Protein AF-A0A968TB18-F1 (afdb_monomer_lite)

Foldseek 3Di:
DVPLVVVVVVVVVPDDPVVVVVVVVVQPLLFDQDLVLLLVLLVVQLVLQVVLVFEAEAQEALCQCLVCLVSLVVNVVSVYHYAHAFHLLDQCLPDDLVVLLVRQVSSLVSCVVSVHDHQHHAYRLLHDDPSNVVSYPQPRHQAYERAEEEAVVLVPPVQFDFDPQLVVSCVSSVHDYVLFDAQAWDADPSGHIYHYAYDDAPCNQCVGRVCFLVSLLVSVVVVLVVCLVLLHEHEHEYASSCSVSCSVSVVSSSVVQVVDFVGAAEHYPVVLSVVLVQLVPKDWDWDPPDQKIKIAIDHDQFWWKKKFLWDWDADWADGDDRIITGNDRMIITGVFLAQFAQEEPQPDPVLVSVCVLQWTDYDYDPSSVSHQHYDYPVNCVVLVHSSSVSVVVVPDNTIHMTTHNGTDSHSYYYHHYHHHHHSHPVSVVVSVVVSVVD

Structure (mmCIF, N/CA/C/O backbone):
data_AF-A0A968TB18-F1
#
_entry.id   AF-A0A968TB18-F1
#
loop_
_atom_site.group_PDB
_atom_site.id
_atom_site.type_symbol
_atom_site.label_atom_id
_atom_site.label_alt_id
_atom_site.label_comp_id
_atom_site.label_asym_id
_atom_site.label_entity_id
_atom_site.label_seq_id
_atom_site.pdbx_PDB_ins_code
_atom_site.Cartn_x
_atom_site.Cartn_y
_atom_site.Cartn_z
_atom_site.occupancy
_atom_site.B_iso_or_equiv
_atom_site.auth_seq_id
_atom_site.auth_comp_id
_atom_site.auth_asym_id
_atom_site.auth_atom_id
_atom_site.pdbx_PDB_model_num
ATOM 1 N N . MET A 1 1 ? 39.647 14.799 -17.705 1.00 28.78 1 MET A N 1
ATOM 2 C CA . MET A 1 1 ? 39.435 13.517 -18.423 1.00 28.78 1 MET A CA 1
ATOM 3 C C . MET A 1 1 ? 39.678 12.256 -17.574 1.00 28.78 1 MET A C 1
ATOM 5 O O . MET A 1 1 ? 39.043 11.253 -17.848 1.00 28.78 1 MET A O 1
ATOM 9 N N . LEU A 1 2 ? 40.485 12.288 -16.500 1.00 28.17 2 LEU A N 1
ATOM 10 C CA . LEU A 1 2 ? 40.799 11.103 -15.666 1.00 28.17 2 LEU A CA 1
ATOM 11 C C . LEU A 1 2 ? 39.843 10.813 -14.478 1.00 28.17 2 LEU A C 1
ATOM 13 O O . LEU A 1 2 ? 39.919 9.751 -13.867 1.00 28.17 2 LEU A O 1
ATOM 17 N N . ARG A 1 3 ? 38.887 11.703 -14.169 1.00 26.08 3 ARG A N 1
ATOM 18 C CA . ARG A 1 3 ? 37.887 11.496 -13.094 1.00 26.08 3 ARG A CA 1
ATOM 19 C C . ARG A 1 3 ? 36.624 10.733 -13.538 1.00 26.08 3 ARG A C 1
ATOM 21 O O . ARG A 1 3 ? 35.992 10.094 -12.708 1.00 26.08 3 ARG A O 1
ATOM 28 N N . LYS A 1 4 ? 36.295 10.720 -14.840 1.00 30.00 4 LYS A N 1
ATOM 29 C CA . LYS A 1 4 ? 35.074 10.079 -15.386 1.00 30.00 4 LYS A CA 1
ATOM 30 C C . LYS A 1 4 ? 35.171 8.550 -15.537 1.00 30.00 4 LYS A C 1
ATOM 32 O O . LYS A 1 4 ? 34.151 7.873 -15.558 1.00 30.00 4 LYS A O 1
ATOM 37 N N . LEU A 1 5 ? 36.382 7.987 -15.551 1.00 28.58 5 LEU A N 1
ATOM 38 C CA . LEU A 1 5 ? 36.602 6.532 -15.570 1.00 28.58 5 LEU A CA 1
ATOM 39 C C . LEU A 1 5 ? 36.376 5.865 -14.198 1.00 28.58 5 LEU A C 1
ATOM 41 O O . LEU A 1 5 ? 36.177 4.654 -14.133 1.00 28.58 5 LEU A O 1
ATOM 45 N N . HIS A 1 6 ? 36.345 6.637 -13.106 1.00 29.50 6 HIS A N 1
ATOM 46 C CA . HIS A 1 6 ? 36.229 6.090 -11.752 1.00 29.50 6 HIS A CA 1
ATOM 47 C C . HIS A 1 6 ? 34.806 5.623 -11.398 1.00 29.50 6 HIS A C 1
ATOM 49 O O . HIS A 1 6 ? 34.669 4.643 -10.675 1.00 29.50 6 HIS A O 1
ATOM 55 N N . GLY A 1 7 ? 33.750 6.234 -11.953 1.00 30.92 7 GLY A N 1
ATOM 56 C CA . GLY A 1 7 ? 32.361 5.818 -11.697 1.00 30.92 7 GLY A CA 1
ATOM 57 C C . GLY A 1 7 ? 31.993 4.485 -12.359 1.00 30.92 7 GLY A C 1
ATOM 58 O O . GLY A 1 7 ? 31.414 3.608 -11.721 1.00 30.92 7 GLY A O 1
ATOM 59 N N . ALA A 1 8 ? 32.408 4.285 -13.615 1.00 35.66 8 ALA A N 1
ATOM 60 C CA . ALA A 1 8 ? 32.232 3.013 -14.322 1.00 35.66 8 ALA A CA 1
ATOM 61 C C . ALA A 1 8 ? 33.124 1.902 -13.735 1.00 35.66 8 ALA A C 1
ATOM 63 O O . ALA A 1 8 ? 32.684 0.763 -13.592 1.00 35.66 8 ALA A O 1
ATOM 64 N N . ALA A 1 9 ? 34.352 2.236 -13.319 1.00 32.34 9 ALA A N 1
ATOM 65 C CA . ALA A 1 9 ? 35.256 1.289 -12.668 1.00 32.34 9 ALA A CA 1
ATOM 66 C C . ALA A 1 9 ? 34.794 0.895 -11.253 1.00 32.34 9 ALA A C 1
ATOM 68 O O . ALA A 1 9 ? 34.965 -0.257 -10.866 1.00 32.34 9 ALA A O 1
ATOM 69 N N . HIS A 1 10 ? 34.168 1.799 -10.493 1.00 34.69 10 HIS A N 1
ATOM 70 C CA . HIS A 1 10 ? 33.569 1.479 -9.191 1.00 34.69 10 HIS A CA 1
ATOM 71 C C . HIS A 1 10 ? 32.304 0.609 -9.340 1.00 34.69 10 HIS A C 1
ATOM 73 O O . HIS A 1 10 ? 32.070 -0.291 -8.536 1.00 34.69 10 HIS A O 1
ATOM 79 N N . TRP A 1 11 ? 31.540 0.811 -10.421 1.00 40.41 11 TRP A N 1
ATOM 80 C CA . TRP A 1 11 ? 30.385 -0.012 -10.804 1.00 40.41 11 TRP A CA 1
ATOM 81 C C . TRP A 1 11 ? 30.774 -1.447 -11.214 1.00 40.41 11 TRP A C 1
ATOM 83 O O . TRP A 1 11 ? 30.068 -2.396 -10.878 1.00 40.41 11 TRP A O 1
ATOM 93 N N . LEU A 1 12 ? 31.922 -1.619 -11.881 1.00 39.34 12 LEU A N 1
ATOM 94 C CA . LEU A 1 12 ? 32.476 -2.925 -12.271 1.00 39.34 12 LEU A CA 1
ATOM 95 C C . LEU A 1 12 ? 33.238 -3.641 -11.141 1.00 39.34 12 LEU A C 1
ATOM 97 O O . LEU A 1 12 ? 33.225 -4.866 -11.089 1.00 39.34 12 LEU A O 1
ATOM 101 N N . LYS A 1 13 ? 33.882 -2.916 -10.216 1.00 37.34 13 LYS A N 1
ATOM 102 C CA . LYS A 1 13 ? 34.738 -3.516 -9.170 1.00 37.34 13 LYS A CA 1
ATOM 103 C C . LYS A 1 13 ? 33.989 -4.223 -8.037 1.00 37.34 13 LYS A C 1
ATOM 105 O O . LYS A 1 13 ? 34.604 -5.013 -7.331 1.00 37.34 13 LYS A O 1
ATOM 110 N N . ARG A 1 14 ? 32.692 -3.961 -7.848 1.00 39.31 14 ARG A N 1
ATOM 111 C CA . ARG A 1 14 ? 31.889 -4.550 -6.757 1.00 39.31 14 ARG A CA 1
ATOM 112 C C . ARG A 1 14 ? 31.145 -5.838 -7.124 1.00 39.31 14 ARG A C 1
ATOM 114 O O . ARG A 1 14 ? 30.474 -6.401 -6.267 1.00 39.31 14 ARG A O 1
ATOM 121 N N . ARG A 1 15 ? 31.205 -6.305 -8.376 1.00 45.22 15 ARG A N 1
ATOM 122 C CA . ARG A 1 15 ? 30.370 -7.424 -8.848 1.00 45.22 15 ARG A CA 1
ATOM 123 C C . ARG A 1 15 ? 31.191 -8.427 -9.647 1.00 45.22 15 ARG A C 1
ATOM 125 O O . ARG A 1 15 ? 32.055 -8.040 -10.427 1.00 45.22 15 ARG A O 1
ATOM 132 N N . SER A 1 16 ? 30.930 -9.720 -9.443 1.00 44.59 16 SER A N 1
ATOM 133 C CA . SER A 1 16 ? 31.683 -10.773 -10.127 1.00 44.59 16 SER A CA 1
ATOM 134 C C . SER A 1 16 ? 31.509 -10.654 -11.656 1.00 44.59 16 SER A C 1
ATOM 136 O O . SER A 1 16 ? 30.421 -10.317 -12.128 1.00 44.59 16 SER A O 1
ATOM 138 N N . PRO A 1 17 ? 32.535 -10.946 -12.471 1.00 44.62 17 PRO A N 1
ATOM 139 C CA . PRO A 1 17 ? 32.430 -10.916 -13.936 1.00 44.62 17 PRO A CA 1
ATOM 140 C C . PRO A 1 17 ? 31.274 -11.772 -14.483 1.00 44.62 17 PRO A C 1
ATOM 142 O O . PRO A 1 17 ? 30.636 -11.417 -15.472 1.00 44.62 17 PRO A O 1
ATOM 145 N N . GLN A 1 18 ? 30.948 -12.860 -13.780 1.00 41.78 18 GLN A N 1
ATOM 146 C CA . GLN A 1 18 ? 29.806 -13.732 -14.063 1.00 41.78 18 GLN A CA 1
ATOM 147 C C . GLN A 1 18 ? 28.456 -13.007 -13.901 1.00 41.78 18 GLN A C 1
ATOM 149 O O . GLN A 1 18 ? 27.566 -13.187 -14.729 1.00 41.78 18 GLN A O 1
ATOM 154 N N . TYR A 1 19 ? 28.314 -12.130 -12.899 1.00 46.25 19 TYR A N 1
ATOM 155 C CA . TYR A 1 19 ? 27.114 -11.311 -12.689 1.00 46.25 19 TYR A CA 1
ATOM 156 C C . TYR A 1 19 ? 26.861 -10.353 -13.863 1.00 46.25 19 TYR A C 1
ATOM 158 O O . TYR A 1 19 ? 25.727 -10.206 -14.315 1.00 46.25 19 TYR A O 1
ATOM 166 N N . VAL A 1 20 ? 27.907 -9.701 -14.380 1.00 50.00 20 VAL A N 1
ATOM 167 C CA . VAL A 1 20 ? 27.776 -8.719 -15.472 1.00 50.00 20 VAL A CA 1
ATOM 168 C C . VAL A 1 20 ? 27.348 -9.398 -16.777 1.00 50.00 20 VAL A C 1
ATOM 170 O O . VAL A 1 20 ? 26.462 -8.890 -17.465 1.00 50.00 20 VAL A O 1
ATOM 173 N N . VAL A 1 21 ? 27.914 -10.569 -17.083 1.00 46.59 21 VAL A N 1
ATOM 174 C CA . VAL A 1 21 ? 27.562 -11.361 -18.274 1.00 46.59 21 VAL A CA 1
ATOM 175 C C . VAL A 1 21 ? 26.136 -11.909 -18.181 1.00 46.59 21 VAL A C 1
ATOM 177 O O . VAL A 1 21 ? 25.371 -11.773 -19.137 1.00 46.59 21 VAL A O 1
ATOM 180 N N . LEU A 1 22 ? 25.736 -12.450 -17.024 1.00 52.00 22 LEU A N 1
ATOM 181 C CA . LEU A 1 22 ? 24.378 -12.960 -16.809 1.00 52.00 22 LEU A CA 1
ATOM 182 C C . LEU A 1 22 ? 23.333 -11.837 -16.910 1.00 52.00 22 LEU A C 1
ATOM 184 O O . LEU A 1 22 ? 22.286 -12.010 -17.533 1.00 52.00 22 LEU A O 1
ATOM 188 N N . ARG A 1 23 ? 23.641 -10.648 -16.372 1.00 58.09 23 ARG A N 1
ATOM 189 C CA . ARG A 1 23 ? 22.768 -9.469 -16.462 1.00 58.09 23 ARG A CA 1
ATOM 190 C C . ARG A 1 23 ? 22.634 -8.960 -17.896 1.00 58.09 23 ARG A C 1
ATOM 192 O O . ARG A 1 23 ? 21.532 -8.611 -18.303 1.00 58.09 23 ARG A O 1
ATOM 199 N N . LEU A 1 24 ? 23.723 -8.934 -18.668 1.00 55.72 24 LEU A N 1
ATOM 200 C CA . LEU A 1 24 ? 23.704 -8.509 -20.072 1.00 55.72 24 LEU A CA 1
ATOM 201 C C . LEU A 1 24 ? 22.912 -9.490 -20.952 1.00 55.72 24 LEU A C 1
ATOM 203 O O . LEU A 1 24 ? 22.104 -9.056 -21.771 1.00 55.72 24 LEU A O 1
ATOM 207 N N . TYR A 1 25 ? 23.079 -10.798 -20.736 1.00 53.88 25 TYR A N 1
ATOM 208 C CA . TYR A 1 25 ? 22.283 -11.832 -21.402 1.00 53.88 25 TYR A CA 1
ATOM 209 C C . TYR A 1 25 ? 20.788 -11.697 -21.074 1.00 53.88 25 TYR A C 1
ATOM 211 O O . TYR A 1 25 ? 19.950 -11.647 -21.977 1.00 53.88 25 TYR A O 1
ATOM 219 N N . ASN A 1 26 ? 20.454 -11.549 -19.788 1.00 62.50 26 ASN A N 1
ATOM 220 C CA . ASN A 1 26 ? 19.079 -11.357 -19.333 1.00 62.50 26 ASN A CA 1
ATOM 221 C C . ASN A 1 26 ? 18.458 -10.077 -19.904 1.00 62.50 26 ASN A C 1
ATOM 223 O O . ASN A 1 26 ? 17.291 -10.091 -20.284 1.00 62.50 26 ASN A O 1
ATOM 227 N N . LEU A 1 27 ? 19.228 -8.995 -20.033 1.00 64.25 27 LEU A N 1
ATOM 228 C CA . LEU A 1 27 ? 18.760 -7.734 -20.601 1.00 64.25 27 LEU A CA 1
ATOM 229 C C . LEU A 1 27 ? 18.390 -7.861 -22.087 1.00 64.25 27 LEU A C 1
ATOM 231 O O . LEU A 1 27 ? 17.331 -7.387 -22.492 1.00 64.25 27 LEU A O 1
ATOM 235 N N . ILE A 1 28 ? 19.224 -8.539 -22.883 1.00 59.69 28 ILE A N 1
ATOM 236 C CA . ILE A 1 28 ? 18.968 -8.789 -24.314 1.00 59.69 28 ILE A CA 1
ATOM 237 C C . ILE A 1 28 ? 17.755 -9.715 -24.500 1.00 59.69 28 ILE A C 1
ATOM 239 O O . ILE A 1 28 ? 16.958 -9.532 -25.416 1.00 59.69 28 ILE A O 1
ATOM 243 N N . GLN A 1 29 ? 17.562 -10.693 -23.611 1.00 61.00 29 GLN A N 1
ATOM 244 C CA . GLN A 1 29 ? 16.367 -11.544 -23.623 1.00 61.00 29 GLN A CA 1
ATOM 245 C C . GLN A 1 29 ? 15.101 -10.778 -23.207 1.00 61.00 29 GLN A C 1
ATOM 247 O O . GLN A 1 29 ? 14.004 -11.017 -23.727 1.00 61.00 29 GLN A O 1
ATOM 252 N N . ARG A 1 30 ? 15.227 -9.834 -22.272 1.00 71.56 30 ARG A N 1
ATOM 253 C CA . ARG A 1 30 ? 14.113 -9.047 -21.729 1.00 71.56 30 ARG A CA 1
ATOM 254 C C . ARG A 1 30 ? 13.653 -7.967 -22.695 1.00 71.56 30 ARG A C 1
ATOM 256 O O . ARG A 1 30 ? 12.448 -7.879 -22.936 1.00 71.56 30 ARG A O 1
ATOM 263 N N . TYR A 1 31 ? 14.571 -7.247 -23.327 1.00 62.50 31 TYR A N 1
ATOM 264 C CA . TYR A 1 31 ? 14.273 -6.127 -24.214 1.00 62.50 31 TYR A CA 1
ATOM 265 C C . TYR A 1 31 ? 14.625 -6.441 -25.667 1.00 62.50 31 TYR A C 1
ATOM 267 O O . TYR A 1 31 ? 15.715 -6.907 -25.977 1.00 62.50 31 TYR A O 1
ATOM 275 N N . GLY A 1 32 ? 13.687 -6.166 -26.576 1.00 67.50 32 GLY A N 1
ATOM 276 C CA . GLY A 1 32 ? 13.955 -6.225 -28.011 1.00 67.50 32 GLY A CA 1
ATOM 277 C C . GLY A 1 32 ? 14.670 -4.969 -28.518 1.00 67.50 32 GLY A C 1
ATOM 278 O O . GLY A 1 32 ? 14.744 -3.949 -27.827 1.00 67.50 32 GLY A O 1
ATOM 279 N N . LEU A 1 33 ? 15.140 -5.028 -29.769 1.00 64.06 33 LEU A N 1
ATOM 280 C CA . LEU A 1 33 ? 15.601 -3.839 -30.502 1.00 64.06 33 LEU A CA 1
ATOM 281 C C . LEU A 1 33 ? 14.454 -2.833 -30.720 1.00 64.06 33 LEU A C 1
ATOM 283 O O . LEU A 1 33 ? 14.678 -1.629 -30.699 1.00 64.06 33 LEU A O 1
ATOM 287 N N . THR A 1 34 ? 13.222 -3.329 -30.873 1.00 80.00 34 THR A N 1
ATOM 288 C CA . THR A 1 34 ? 11.993 -2.529 -31.000 1.00 80.00 34 THR A CA 1
ATOM 289 C C . THR A 1 34 ? 11.197 -2.490 -29.696 1.00 80.00 34 THR A C 1
ATOM 291 O O . THR A 1 34 ? 11.287 -3.417 -28.889 1.00 80.00 34 THR A O 1
ATOM 294 N N . THR A 1 35 ? 10.295 -1.516 -29.558 1.00 84.06 35 THR A N 1
ATOM 295 C CA . THR A 1 35 ? 9.404 -1.378 -28.391 1.00 84.06 35 THR A CA 1
ATOM 296 C C . THR A 1 35 ? 8.277 -2.415 -28.312 1.00 84.06 35 THR A C 1
ATOM 298 O O . THR A 1 35 ? 7.709 -2.615 -27.239 1.00 84.06 35 THR A O 1
ATOM 301 N N . ALA A 1 36 ? 7.967 -3.115 -29.412 1.00 87.38 36 ALA A N 1
ATOM 302 C CA . ALA A 1 36 ? 6.808 -4.009 -29.522 1.00 87.38 36 ALA A CA 1
ATOM 303 C C . ALA A 1 36 ? 6.726 -5.060 -28.402 1.00 87.38 36 ALA A C 1
ATOM 305 O O . ALA A 1 36 ? 5.675 -5.245 -27.798 1.00 87.38 36 ALA A O 1
ATOM 306 N N . LYS A 1 37 ? 7.850 -5.705 -28.062 1.00 86.25 37 LYS A N 1
ATOM 307 C CA . LYS A 1 37 ? 7.882 -6.751 -27.027 1.00 86.25 37 LYS A CA 1
ATOM 308 C C . LYS A 1 37 ? 7.494 -6.215 -25.645 1.00 86.25 37 LYS A C 1
ATOM 310 O O . LYS A 1 37 ? 6.740 -6.867 -24.932 1.00 86.25 37 LYS A O 1
ATOM 315 N N . ALA A 1 38 ? 8.016 -5.051 -25.258 1.00 88.56 38 ALA A N 1
ATOM 316 C CA . ALA A 1 38 ? 7.694 -4.438 -23.971 1.00 88.56 38 ALA A CA 1
ATOM 317 C C . ALA A 1 38 ? 6.253 -3.913 -23.954 1.00 88.56 38 ALA A C 1
ATOM 319 O O . ALA A 1 38 ? 5.522 -4.178 -23.004 1.00 88.56 38 ALA A O 1
ATOM 320 N N . ARG A 1 39 ? 5.817 -3.261 -25.042 1.00 94.31 39 ARG A N 1
ATOM 321 C CA . ARG A 1 39 ? 4.439 -2.773 -25.191 1.00 94.31 39 ARG A CA 1
ATOM 322 C C . ARG A 1 39 ? 3.415 -3.904 -25.068 1.00 94.31 39 ARG A C 1
ATOM 324 O O . ARG A 1 39 ? 2.465 -3.757 -24.309 1.00 94.31 39 ARG A O 1
ATOM 331 N N . ASN A 1 40 ? 3.646 -5.044 -25.726 1.00 95.44 40 ASN A N 1
ATOM 332 C CA . ASN A 1 40 ? 2.756 -6.206 -25.633 1.00 95.44 40 ASN A CA 1
ATOM 333 C C . ASN A 1 40 ? 2.675 -6.749 -24.204 1.00 95.44 40 ASN A C 1
ATOM 335 O O . ASN A 1 40 ? 1.581 -6.973 -23.711 1.00 95.44 40 ASN A O 1
ATOM 339 N N . ARG A 1 41 ? 3.804 -6.874 -23.494 1.00 95.06 41 ARG A N 1
ATOM 340 C CA . ARG A 1 41 ? 3.794 -7.316 -22.088 1.00 95.06 41 ARG A CA 1
ATOM 341 C C . ARG A 1 41 ? 2.992 -6.388 -21.177 1.00 95.06 41 ARG A C 1
ATOM 343 O O . ARG A 1 41 ? 2.253 -6.867 -20.324 1.00 95.06 41 ARG A O 1
ATOM 350 N N . VAL A 1 42 ? 3.131 -5.074 -21.355 1.00 97.38 42 VAL A N 1
ATOM 351 C CA . VAL A 1 42 ? 2.359 -4.078 -20.597 1.00 97.38 42 VAL A CA 1
ATOM 352 C C . VAL A 1 42 ? 0.866 -4.191 -20.919 1.00 97.38 42 VAL A C 1
ATOM 354 O O . VAL A 1 42 ? 0.051 -4.251 -20.003 1.00 97.38 42 VAL A O 1
ATOM 357 N N . ILE A 1 43 ? 0.503 -4.275 -22.202 1.00 98.19 43 ILE A N 1
ATOM 358 C CA . ILE A 1 43 ? -0.889 -4.437 -22.649 1.00 98.19 43 ILE A CA 1
ATOM 359 C C . ILE A 1 43 ? -1.490 -5.729 -22.086 1.00 98.19 43 ILE A C 1
ATOM 361 O O . ILE A 1 43 ? -2.554 -5.683 -21.473 1.00 98.19 43 ILE A O 1
ATOM 365 N N . ASP A 1 44 ? -0.800 -6.859 -22.230 1.00 98.25 44 ASP A N 1
ATOM 366 C CA . ASP A 1 44 ? -1.259 -8.161 -21.744 1.00 98.25 44 ASP A CA 1
ATOM 367 C C . ASP A 1 44 ? -1.441 -8.156 -20.219 1.00 98.25 44 ASP A C 1
ATOM 369 O O . ASP A 1 44 ? -2.428 -8.691 -19.712 1.00 98.25 44 ASP A O 1
ATOM 373 N N . CYS A 1 45 ? -0.548 -7.484 -19.482 1.00 98.06 45 CYS A N 1
ATOM 374 C CA . CYS A 1 45 ? -0.684 -7.267 -18.042 1.00 98.06 45 CYS A CA 1
ATOM 375 C C . CYS A 1 45 ? -1.984 -6.539 -17.690 1.00 98.06 45 CYS A C 1
ATOM 377 O O . CYS A 1 45 ? -2.763 -7.022 -16.864 1.00 98.06 45 CYS A O 1
ATOM 379 N N . ILE A 1 46 ? -2.261 -5.418 -18.360 1.00 98.50 46 ILE A N 1
ATOM 380 C CA . ILE A 1 46 ? -3.486 -4.647 -18.135 1.00 98.50 46 ILE A CA 1
ATOM 381 C C . ILE A 1 46 ? -4.718 -5.481 -18.494 1.00 98.50 46 ILE A C 1
ATOM 383 O O . ILE A 1 46 ? -5.687 -5.495 -17.740 1.00 98.50 46 ILE A O 1
ATOM 387 N N . LEU A 1 47 ? -4.688 -6.208 -19.614 1.00 98.38 47 LEU A N 1
ATOM 388 C CA . LEU A 1 47 ? -5.794 -7.069 -20.033 1.00 98.38 47 LEU A CA 1
ATOM 389 C C . LEU A 1 47 ? -6.048 -8.196 -19.026 1.00 98.38 47 LEU A C 1
ATOM 391 O O . LEU A 1 47 ? -7.205 -8.466 -18.702 1.00 98.38 47 LEU A O 1
ATOM 395 N N . LEU A 1 48 ? -4.995 -8.816 -18.484 1.00 98.06 48 LEU A N 1
ATOM 396 C CA . LEU A 1 48 ? -5.106 -9.838 -17.445 1.00 98.06 48 LEU A CA 1
ATOM 397 C C . LEU A 1 48 ? -5.810 -9.289 -16.206 1.00 98.06 48 LEU A C 1
ATOM 399 O O . LEU A 1 48 ? -6.774 -9.910 -15.758 1.00 98.06 48 LEU A O 1
ATOM 403 N N . LEU A 1 49 ? -5.353 -8.146 -15.687 1.00 98.00 49 LEU A N 1
ATOM 404 C CA . LEU A 1 49 ? -5.900 -7.503 -14.487 1.00 98.00 49 LEU A CA 1
ATOM 405 C C . LEU A 1 49 ? -7.335 -7.008 -14.713 1.00 98.00 49 LEU A C 1
ATOM 407 O O . LEU A 1 49 ? -8.215 -7.229 -13.881 1.00 98.00 49 LEU A O 1
ATOM 411 N N . ARG A 1 50 ? -7.625 -6.463 -15.898 1.00 97.25 50 ARG A N 1
ATOM 412 C CA . ARG A 1 50 ? -8.963 -5.992 -16.273 1.00 97.25 50 ARG A CA 1
ATOM 413 C C . ARG A 1 50 ? -10.021 -7.095 -16.206 1.00 97.25 50 ARG A C 1
ATOM 415 O O . ARG A 1 50 ? -11.144 -6.808 -15.801 1.00 97.25 50 ARG A O 1
ATOM 422 N N . ARG A 1 51 ? -9.687 -8.356 -16.523 1.00 96.50 51 ARG A N 1
ATOM 423 C CA . ARG A 1 51 ? -10.616 -9.502 -16.351 1.00 96.50 51 ARG A CA 1
ATOM 424 C C . ARG A 1 51 ? -11.095 -9.660 -14.905 1.00 96.50 51 ARG A C 1
ATOM 426 O O . ARG A 1 51 ? -12.156 -10.234 -14.666 1.00 96.50 51 ARG A O 1
ATOM 433 N N . TYR A 1 52 ? -10.323 -9.147 -13.951 1.00 96.62 52 TYR A N 1
ATOM 434 C CA . TYR A 1 52 ? -10.642 -9.169 -12.532 1.00 96.62 52 TYR A CA 1
ATOM 435 C C . TYR A 1 52 ? -11.195 -7.837 -12.002 1.00 96.62 52 TYR A C 1
ATOM 437 O O . TYR A 1 52 ? -11.519 -7.758 -10.817 1.00 96.62 52 TYR A O 1
ATOM 445 N N . GLY A 1 53 ? -11.383 -6.835 -12.868 1.00 95.19 53 GLY A N 1
ATOM 446 C CA . GLY A 1 53 ? -11.891 -5.513 -12.500 1.00 95.19 53 GLY A CA 1
ATOM 447 C C . GLY A 1 53 ? -10.845 -4.602 -11.855 1.00 95.19 53 GLY A C 1
ATOM 448 O O . GLY A 1 53 ? -11.220 -3.646 -11.187 1.00 95.19 53 GLY A O 1
ATOM 449 N N . CYS A 1 54 ? -9.552 -4.891 -12.027 1.00 95.31 54 CYS A N 1
ATOM 450 C CA . CYS A 1 54 ? -8.457 -4.096 -11.472 1.00 95.31 54 CYS A CA 1
ATOM 451 C C . CYS A 1 54 ? -7.497 -3.591 -12.560 1.00 95.31 54 CYS A C 1
ATOM 453 O O . CYS A 1 54 ? -7.566 -4.000 -13.722 1.00 95.31 54 CYS A O 1
ATOM 455 N N . ALA A 1 55 ? -6.602 -2.682 -12.176 1.00 97.38 55 ALA A N 1
ATOM 456 C CA . ALA A 1 55 ? -5.597 -2.092 -13.051 1.00 97.38 55 ALA A CA 1
ATOM 457 C C . ALA A 1 55 ? -4.264 -1.906 -12.302 1.00 97.38 55 ALA A C 1
ATOM 459 O O . ALA A 1 55 ? -4.281 -1.735 -11.081 1.00 97.38 55 ALA A O 1
ATOM 460 N N . PRO A 1 56 ? -3.121 -1.954 -13.006 1.00 98.31 56 PRO A N 1
ATOM 461 C CA . PRO A 1 56 ? -1.808 -1.763 -12.401 1.00 98.31 56 PRO A CA 1
ATOM 462 C C . PRO A 1 56 ? -1.425 -0.279 -12.297 1.00 98.31 56 PRO A C 1
ATOM 464 O O . PRO A 1 56 ? -1.974 0.573 -13.003 1.00 98.31 56 PRO A O 1
ATOM 467 N N . THR A 1 57 ? -0.408 -0.000 -11.486 1.00 98.81 57 THR A N 1
ATOM 468 C CA . THR A 1 57 ? 0.349 1.260 -11.512 1.00 98.81 57 THR A CA 1
ATOM 469 C C . THR A 1 57 ? 1.730 1.012 -12.112 1.00 98.81 57 THR A C 1
ATOM 471 O O . THR A 1 57 ? 2.439 0.120 -11.648 1.00 98.81 57 THR A O 1
ATOM 474 N N . PHE A 1 58 ? 2.148 1.811 -13.095 1.00 98.50 58 PHE A N 1
ATOM 475 C CA . PHE A 1 58 ? 3.493 1.748 -13.668 1.00 98.50 58 PHE A CA 1
ATOM 476 C C . PHE A 1 58 ? 4.299 3.019 -13.371 1.00 98.50 58 PHE A C 1
ATOM 478 O O . PHE A 1 58 ? 4.148 4.022 -14.083 1.00 98.50 58 PHE A O 1
ATOM 485 N N . PRO A 1 59 ? 5.192 3.012 -12.364 1.00 97.94 59 PRO A N 1
ATOM 486 C CA . PRO A 1 59 ? 6.252 4.005 -12.281 1.00 97.94 59 PRO A CA 1
ATOM 487 C C . PRO A 1 59 ? 7.061 4.014 -13.582 1.00 97.94 59 PRO A C 1
ATOM 489 O O . PRO A 1 59 ? 7.650 3.009 -13.967 1.00 97.94 59 PRO A O 1
ATOM 492 N N . THR A 1 60 ? 7.040 5.138 -14.298 1.00 97.19 60 THR A N 1
ATOM 493 C CA . THR A 1 60 ? 7.612 5.262 -15.642 1.00 97.19 60 THR A CA 1
ATOM 494 C C . THR A 1 60 ? 8.534 6.484 -15.716 1.00 97.19 60 THR A C 1
ATOM 496 O O . THR A 1 60 ? 8.105 7.600 -15.390 1.00 97.19 60 THR A O 1
ATOM 499 N N . PRO A 1 61 ? 9.803 6.333 -16.147 1.00 95.75 61 PRO A N 1
ATOM 500 C CA . PRO A 1 61 ? 10.716 7.463 -16.265 1.00 95.75 61 PRO A CA 1
ATOM 501 C C . PRO A 1 61 ? 10.208 8.493 -17.273 1.00 95.75 61 PRO A C 1
ATOM 503 O O . PRO A 1 61 ? 9.720 8.135 -18.348 1.00 95.75 61 PRO A O 1
ATOM 506 N N . GLY A 1 62 ? 10.390 9.780 -16.979 1.00 95.69 62 GLY A N 1
ATOM 507 C CA . GLY A 1 62 ? 9.961 10.863 -17.867 1.00 95.69 62 GLY A CA 1
ATOM 508 C C . GLY A 1 62 ? 10.521 10.725 -19.287 1.00 95.69 62 GLY A C 1
ATOM 509 O O . GLY A 1 62 ? 9.797 10.943 -20.250 1.00 95.69 62 GLY A O 1
ATOM 510 N N . ARG A 1 63 ? 11.759 10.244 -19.457 1.00 93.56 63 ARG A N 1
ATOM 511 C CA . ARG A 1 63 ? 12.341 9.985 -20.785 1.00 93.56 63 ARG A CA 1
ATOM 512 C C . ARG A 1 63 ? 11.600 8.907 -21.588 1.00 93.56 63 ARG A C 1
ATOM 514 O O . ARG A 1 63 ? 11.573 8.981 -22.815 1.00 93.56 63 ARG A O 1
ATOM 521 N N . VAL A 1 64 ? 11.015 7.904 -20.929 1.00 92.88 64 VAL A N 1
ATOM 522 C CA . VAL A 1 64 ? 10.192 6.882 -21.601 1.00 92.88 64 VAL A CA 1
ATOM 523 C C . VAL A 1 64 ? 8.891 7.507 -22.092 1.00 92.88 64 VAL A C 1
ATOM 525 O O . VAL A 1 64 ? 8.515 7.269 -23.242 1.00 92.88 64 VAL A O 1
ATOM 528 N N . VAL A 1 65 ? 8.269 8.353 -21.262 1.00 96.31 65 VAL A N 1
ATOM 529 C CA . VAL A 1 65 ? 7.058 9.113 -21.608 1.00 96.31 65 VAL A CA 1
ATOM 530 C C . VAL A 1 65 ? 7.324 10.069 -22.770 1.00 96.31 65 VAL A C 1
ATOM 532 O O . VAL A 1 65 ? 6.592 10.037 -23.752 1.00 96.31 65 VAL A O 1
ATOM 535 N N . GLU A 1 66 ? 8.419 10.835 -22.723 1.00 95.56 66 GLU A N 1
ATOM 536 C CA . GLU A 1 66 ? 8.834 11.778 -23.778 1.00 95.56 66 GLU A CA 1
ATOM 537 C C . GLU A 1 66 ? 8.934 11.105 -25.155 1.00 95.56 66 GLU A C 1
ATOM 539 O O . GLU A 1 66 ? 8.565 11.680 -26.175 1.00 95.56 66 GLU A O 1
ATOM 544 N N . ARG A 1 67 ? 9.432 9.865 -25.190 1.00 93.62 67 ARG A N 1
ATOM 545 C CA . ARG A 1 67 ? 9.638 9.103 -26.429 1.00 93.62 67 ARG A CA 1
ATOM 546 C C . ARG A 1 67 ? 8.409 8.331 -26.893 1.00 93.62 67 ARG A C 1
ATOM 548 O O . ARG A 1 67 ? 8.372 7.895 -28.041 1.00 93.62 67 ARG A O 1
ATOM 555 N N . ASN A 1 68 ? 7.450 8.081 -26.006 1.00 95.19 68 ASN A N 1
ATOM 556 C CA . ASN A 1 68 ? 6.311 7.205 -26.271 1.00 95.19 68 ASN A CA 1
ATOM 557 C C . ASN A 1 68 ? 4.978 7.778 -25.739 1.00 95.19 68 ASN A C 1
ATOM 559 O O . ASN A 1 68 ? 4.215 7.018 -25.134 1.00 95.19 68 ASN A O 1
ATOM 563 N N . PRO A 1 69 ? 4.657 9.069 -25.967 1.00 96.62 69 PRO A N 1
ATOM 564 C CA . PRO A 1 69 ? 3.493 9.712 -25.353 1.00 96.62 69 PRO A CA 1
ATOM 565 C C . PRO A 1 69 ? 2.173 9.035 -25.743 1.00 96.62 69 PRO A C 1
ATOM 567 O O . PRO A 1 69 ? 1.340 8.791 -24.871 1.00 96.62 69 PRO A O 1
ATOM 570 N N . ASP A 1 70 ? 2.025 8.626 -27.009 1.00 97.44 70 ASP A N 1
ATOM 571 C CA . ASP A 1 70 ? 0.826 7.935 -27.509 1.00 97.44 70 ASP A CA 1
ATOM 572 C C . ASP A 1 70 ? 0.593 6.592 -26.810 1.00 97.44 70 ASP A C 1
ATOM 574 O O . ASP A 1 70 ? -0.536 6.218 -26.499 1.00 97.44 70 ASP A O 1
ATOM 578 N N . PHE A 1 71 ? 1.672 5.853 -26.534 1.00 97.56 71 PHE A N 1
ATOM 579 C CA . PHE A 1 71 ? 1.572 4.575 -25.835 1.00 97.56 71 PHE A CA 1
ATOM 580 C C . PHE A 1 71 ? 1.200 4.781 -24.365 1.00 97.56 71 PHE A C 1
ATOM 582 O O . PHE A 1 71 ? 0.336 4.071 -23.858 1.00 97.56 71 PHE A O 1
ATOM 589 N N . CYS A 1 72 ? 1.810 5.768 -23.702 1.00 98.06 72 CYS A N 1
ATOM 590 C CA . CYS A 1 72 ? 1.465 6.151 -22.333 1.00 98.06 72 CYS A CA 1
ATOM 591 C C . CYS A 1 72 ? -0.007 6.581 -22.223 1.00 98.06 72 CYS A C 1
ATOM 593 O O . CYS A 1 72 ? -0.709 6.127 -21.321 1.00 98.06 72 CYS A O 1
ATOM 595 N N . HIS A 1 73 ? -0.502 7.360 -23.188 1.00 97.69 73 HIS A N 1
ATOM 596 C CA . HIS A 1 73 ? -1.921 7.696 -23.314 1.00 97.69 73 HIS A CA 1
ATOM 597 C C . HIS A 1 73 ? -2.800 6.456 -23.457 1.00 97.69 73 HIS A C 1
ATOM 599 O O . HIS A 1 73 ? -3.774 6.298 -22.722 1.00 97.69 73 HIS A O 1
ATOM 605 N N . ALA A 1 74 ? -2.446 5.558 -24.378 1.00 98.12 74 ALA A N 1
ATOM 606 C CA . ALA A 1 74 ? -3.227 4.359 -24.643 1.00 98.12 74 ALA A CA 1
ATOM 607 C C . ALA A 1 74 ? -3.370 3.483 -23.387 1.00 98.12 74 ALA A C 1
ATOM 609 O O . ALA A 1 74 ? -4.473 3.051 -23.061 1.00 98.12 74 ALA A O 1
ATOM 610 N N . ILE A 1 75 ? -2.289 3.260 -22.633 1.00 98.06 75 ILE A N 1
ATOM 611 C CA . ILE A 1 75 ? -2.357 2.438 -21.415 1.00 98.06 75 ILE A CA 1
ATOM 612 C C . ILE A 1 75 ? -3.098 3.137 -20.264 1.00 98.06 75 ILE A C 1
ATOM 614 O O . ILE A 1 75 ? -3.793 2.456 -19.507 1.00 98.06 75 ILE A O 1
ATOM 618 N N . GLN A 1 76 ? -3.049 4.473 -20.171 1.00 97.38 76 GLN A N 1
ATOM 619 C CA . GLN A 1 76 ? -3.887 5.229 -19.228 1.00 97.38 76 GLN A CA 1
ATOM 620 C C . GLN A 1 76 ? -5.372 5.146 -19.575 1.00 97.38 76 GLN A C 1
ATOM 622 O O . GLN A 1 76 ? -6.195 4.909 -18.694 1.00 97.38 76 GLN A O 1
ATOM 627 N N . GLN A 1 77 ? -5.726 5.244 -20.858 1.00 97.56 77 GLN A N 1
ATOM 628 C CA . GLN A 1 77 ? -7.095 5.005 -21.331 1.00 97.56 77 GLN A CA 1
ATOM 629 C C . GLN A 1 77 ? -7.541 3.559 -21.075 1.00 97.56 77 GLN A C 1
ATOM 631 O O . GLN A 1 77 ? -8.728 3.288 -20.891 1.00 97.56 77 GLN A O 1
ATOM 636 N N . MET A 1 78 ? -6.597 2.615 -21.004 1.00 97.81 78 MET A N 1
ATOM 637 C CA . MET A 1 78 ? -6.882 1.252 -20.566 1.00 97.81 78 MET A CA 1
ATOM 638 C C . MET A 1 78 ? -7.062 1.110 -19.039 1.00 97.81 78 MET A C 1
ATOM 640 O O . MET A 1 78 ? -7.438 0.031 -18.572 1.00 97.81 78 MET A O 1
ATOM 644 N N . GLY A 1 79 ? -6.865 2.178 -18.267 1.00 97.12 79 GLY A N 1
ATOM 645 C CA . GLY A 1 79 ? -7.083 2.245 -16.821 1.00 97.12 79 GLY A CA 1
ATOM 646 C C . GLY A 1 79 ? -5.813 2.134 -15.976 1.00 97.12 79 GLY A C 1
ATOM 647 O O . GLY A 1 79 ? -5.896 2.310 -14.759 1.00 97.12 79 GLY A O 1
ATOM 648 N N . ALA A 1 80 ? -4.652 1.867 -16.586 1.00 98.19 80 ALA A N 1
ATOM 649 C CA . ALA A 1 80 ? -3.391 1.828 -15.856 1.00 98.19 80 ALA A CA 1
ATOM 650 C C . ALA A 1 80 ? -3.046 3.217 -15.308 1.00 98.19 80 ALA A C 1
ATOM 652 O O . ALA A 1 80 ? -3.209 4.230 -15.986 1.00 98.19 80 ALA A O 1
ATOM 653 N N . GLU A 1 81 ? -2.541 3.268 -14.084 1.00 98.62 81 GLU A N 1
ATOM 654 C CA . GLU A 1 81 ? -1.935 4.487 -13.561 1.00 98.62 81 GLU A CA 1
ATOM 655 C C . GLU A 1 81 ? -0.484 4.589 -14.040 1.00 98.62 81 GLU A C 1
ATOM 657 O O . GLU A 1 81 ? 0.222 3.582 -14.088 1.00 98.62 81 GLU A O 1
ATOM 662 N N . LEU A 1 82 ? -0.024 5.808 -14.332 1.00 98.50 82 LEU A N 1
ATOM 663 C CA . LEU A 1 82 ? 1.396 6.108 -14.500 1.00 98.50 82 LEU A CA 1
ATOM 664 C C . LEU A 1 82 ? 1.862 6.992 -13.344 1.00 98.50 82 LEU A C 1
ATOM 666 O O . LEU A 1 82 ? 1.210 7.978 -13.011 1.00 98.50 82 LEU A O 1
ATOM 670 N N . ALA A 1 83 ? 2.987 6.618 -12.743 1.00 97.94 83 ALA A N 1
ATOM 671 C CA . ALA A 1 83 ? 3.636 7.364 -11.671 1.00 97.94 83 ALA A CA 1
ATOM 672 C C . ALA A 1 83 ? 5.020 7.827 -12.133 1.00 97.94 83 ALA A C 1
ATOM 674 O O . ALA A 1 83 ? 5.650 7.190 -12.979 1.00 97.94 83 ALA A O 1
ATOM 675 N N . ILE A 1 84 ? 5.527 8.923 -11.579 1.00 96.75 84 ILE A N 1
ATOM 676 C CA . ILE A 1 84 ? 6.847 9.436 -11.950 1.00 96.75 84 ILE A CA 1
ATOM 677 C C . ILE A 1 84 ? 7.936 8.496 -11.422 1.00 96.75 84 ILE A C 1
ATOM 679 O O . ILE A 1 84 ? 7.914 8.098 -10.260 1.00 96.75 84 ILE A O 1
ATOM 683 N N . HIS A 1 85 ? 8.919 8.172 -12.265 1.00 95.12 85 HIS A N 1
ATOM 684 C CA . HIS A 1 85 ? 10.057 7.321 -11.896 1.00 95.12 85 HIS A CA 1
ATOM 685 C C . HIS A 1 85 ? 11.412 8.000 -12.153 1.00 95.12 85 HIS A C 1
ATOM 687 O O . HIS A 1 85 ? 12.331 7.449 -12.766 1.00 95.12 85 HIS A O 1
ATOM 693 N N . GLY A 1 86 ? 11.500 9.273 -11.750 1.00 91.88 86 GLY A N 1
ATOM 694 C CA . GLY A 1 86 ? 12.543 10.204 -12.190 1.00 91.88 86 GLY A CA 1
ATOM 695 C C . GLY A 1 86 ? 12.446 10.513 -13.690 1.00 91.88 86 GLY A C 1
ATOM 696 O O . GLY A 1 86 ? 11.500 10.105 -14.366 1.00 91.88 86 GLY A O 1
ATOM 697 N N . TYR A 1 87 ? 13.423 11.235 -14.241 1.00 91.75 87 TYR A N 1
ATOM 698 C CA . TYR A 1 87 ? 13.483 11.484 -15.685 1.00 91.75 87 TYR A CA 1
ATOM 699 C C . TYR A 1 87 ? 14.379 10.461 -16.399 1.00 91.75 87 TYR A C 1
ATOM 701 O O . TYR A 1 87 ? 13.960 9.875 -17.398 1.00 91.75 87 TYR A O 1
ATOM 709 N N . ASP A 1 88 ? 15.571 10.188 -15.856 1.00 84.94 88 ASP A N 1
ATOM 710 C CA . ASP A 1 88 ? 16.608 9.354 -16.489 1.00 84.94 88 ASP A CA 1
ATOM 711 C C . ASP A 1 88 ? 16.744 7.926 -15.942 1.00 84.94 88 ASP A C 1
ATOM 713 O O . ASP A 1 88 ? 17.592 7.172 -16.426 1.00 84.94 88 ASP A O 1
ATOM 717 N N . HIS A 1 89 ? 15.939 7.539 -14.949 1.00 83.31 89 HIS A N 1
ATOM 718 C CA . HIS A 1 89 ? 16.080 6.263 -14.241 1.00 83.31 89 HIS A CA 1
ATOM 719 C C . HIS A 1 89 ? 17.491 6.084 -13.625 1.00 83.31 89 HIS A C 1
ATOM 721 O O . HIS A 1 89 ? 18.287 5.211 -14.004 1.00 83.31 89 HIS A O 1
ATOM 727 N N . ILE A 1 90 ? 17.829 6.951 -12.670 1.00 81.69 90 ILE A N 1
ATOM 728 C CA . ILE A 1 90 ? 19.128 6.977 -11.985 1.00 81.69 90 ILE A CA 1
ATOM 729 C C . ILE A 1 90 ? 18.971 6.809 -10.473 1.00 81.69 90 ILE A C 1
ATOM 731 O O . ILE A 1 90 ? 17.893 7.005 -9.931 1.00 81.69 90 ILE A O 1
ATOM 735 N N . ASP A 1 91 ? 20.059 6.421 -9.812 1.00 79.62 91 ASP A N 1
ATOM 736 C CA . ASP A 1 91 ? 20.116 6.218 -8.364 1.00 79.62 91 ASP A CA 1
ATOM 737 C C . ASP A 1 91 ? 20.143 7.572 -7.635 1.00 79.62 91 ASP A C 1
ATOM 739 O O . ASP A 1 91 ? 21.141 8.295 -7.707 1.00 79.62 91 ASP A O 1
ATOM 743 N N . PHE A 1 92 ? 19.052 7.916 -6.947 1.00 82.12 92 PHE A N 1
ATOM 744 C CA . PHE A 1 92 ? 18.880 9.224 -6.312 1.00 82.12 92 PHE A CA 1
ATOM 745 C C . PHE A 1 92 ? 19.762 9.430 -5.075 1.00 82.12 92 PHE A C 1
ATOM 747 O O . PHE A 1 92 ? 20.077 10.575 -4.762 1.00 82.12 92 PHE A O 1
ATOM 754 N N . HIS A 1 93 ? 20.235 8.371 -4.410 1.00 79.62 93 HIS A N 1
ATOM 755 C CA . HIS A 1 93 ? 21.184 8.504 -3.296 1.00 79.62 93 HIS A CA 1
ATOM 756 C C . HIS A 1 93 ? 22.549 9.045 -3.751 1.00 79.62 93 HIS A C 1
ATOM 758 O O . HIS A 1 93 ? 23.292 9.629 -2.967 1.00 79.62 93 HIS A O 1
ATOM 764 N N . SER A 1 94 ? 22.874 8.881 -5.038 1.00 78.12 94 SER A N 1
ATOM 765 C CA . SER A 1 94 ? 24.104 9.412 -5.633 1.00 78.12 94 SER A CA 1
ATOM 766 C C . SER A 1 94 ? 24.005 10.871 -6.094 1.00 78.12 94 SER A C 1
ATOM 768 O O . SER A 1 94 ? 25.011 11.429 -6.530 1.00 78.12 94 SER A O 1
ATOM 770 N N . LEU A 1 95 ? 22.817 11.480 -6.015 1.00 82.00 95 LEU A N 1
ATOM 771 C CA . LEU A 1 95 ? 22.556 12.828 -6.512 1.00 82.00 95 LEU A CA 1
ATOM 772 C C . LEU A 1 95 ? 22.658 13.875 -5.408 1.00 82.00 95 LEU A C 1
ATOM 774 O O . LEU A 1 95 ? 22.269 13.655 -4.260 1.00 82.00 95 LEU A O 1
ATOM 778 N N . SER A 1 96 ? 23.101 15.069 -5.785 1.00 85.44 96 SER A N 1
ATOM 779 C CA . SER A 1 96 ? 22.850 16.269 -4.995 1.00 85.44 96 SER A CA 1
ATOM 780 C C . SER A 1 96 ? 21.358 16.627 -4.998 1.00 85.44 96 SER A C 1
ATOM 782 O O . SER A 1 96 ? 20.600 16.251 -5.895 1.00 85.44 96 SER A O 1
ATOM 784 N N . GLN A 1 97 ? 20.931 17.425 -4.017 1.00 83.88 97 GLN A N 1
ATOM 785 C CA . GLN A 1 97 ? 19.546 17.898 -3.918 1.00 83.88 97 GLN A CA 1
ATOM 786 C C . GLN A 1 97 ? 19.092 18.652 -5.182 1.00 83.88 97 GLN A C 1
ATOM 788 O O . GLN A 1 97 ? 17.965 18.472 -5.633 1.00 83.88 97 GLN A O 1
ATOM 793 N N . ALA A 1 98 ? 19.981 19.451 -5.785 1.00 86.00 98 ALA A N 1
ATOM 794 C CA . ALA A 1 98 ? 19.693 20.198 -7.008 1.00 86.00 98 ALA A CA 1
ATOM 795 C C . ALA A 1 98 ? 19.508 19.280 -8.230 1.00 86.00 98 ALA A C 1
ATOM 797 O O . ALA A 1 98 ? 18.590 19.484 -9.021 1.00 86.00 98 ALA A O 1
ATOM 798 N N . GLU A 1 99 ? 20.339 18.243 -8.374 1.00 87.56 99 GLU A N 1
ATOM 799 C CA . GLU A 1 99 ? 20.198 17.256 -9.455 1.00 87.56 99 GLU A CA 1
ATOM 800 C C . GLU A 1 99 ? 18.921 16.433 -9.296 1.00 87.56 99 GLU A C 1
ATOM 802 O O . GLU A 1 99 ? 18.205 16.188 -10.267 1.00 87.56 99 GLU A O 1
ATOM 807 N N . ALA A 1 100 ? 18.608 16.034 -8.066 1.00 87.38 100 ALA A N 1
ATOM 808 C CA . ALA A 1 100 ? 17.399 15.290 -7.777 1.00 87.38 100 ALA A CA 1
ATOM 809 C C . ALA A 1 100 ? 16.139 16.136 -8.020 1.00 87.38 100 ALA A C 1
ATOM 811 O O . ALA A 1 100 ? 15.195 15.670 -8.658 1.00 87.38 100 ALA A O 1
ATOM 812 N N . ARG A 1 101 ? 16.158 17.411 -7.610 1.00 87.50 101 ARG A N 1
ATOM 813 C CA . ARG A 1 101 ? 15.115 18.389 -7.937 1.00 87.50 101 ARG A CA 1
ATOM 814 C C . ARG A 1 101 ? 14.926 18.515 -9.447 1.00 87.50 101 ARG A C 1
ATOM 816 O O . ARG A 1 101 ? 13.801 18.421 -9.929 1.00 87.50 101 ARG A O 1
ATOM 823 N N . TRP A 1 102 ? 16.023 18.656 -10.191 1.00 89.94 102 TRP A N 1
ATOM 824 C CA . TRP A 1 102 ? 15.985 18.739 -11.649 1.00 89.94 102 TRP A CA 1
ATOM 825 C C . TRP A 1 102 ? 15.345 17.499 -12.286 1.00 89.94 102 TRP A C 1
ATOM 827 O O . TRP A 1 102 ? 14.525 17.640 -13.192 1.00 89.94 102 TRP A O 1
ATOM 837 N N . GLN A 1 103 ? 15.663 16.291 -11.799 1.00 91.12 103 GLN A N 1
ATOM 838 C CA . GLN A 1 103 ? 15.052 15.047 -12.285 1.00 91.12 103 GLN A CA 1
ATOM 839 C C . GLN A 1 103 ? 13.524 15.069 -12.136 1.00 91.12 103 GLN A C 1
ATOM 841 O O . GLN A 1 103 ? 12.819 14.677 -13.067 1.00 91.12 103 GLN A O 1
ATOM 846 N N . PHE A 1 104 ? 13.008 15.544 -10.999 1.00 91.38 104 PHE A N 1
ATOM 847 C CA . PHE A 1 104 ? 11.567 15.634 -10.766 1.00 91.38 104 PHE A CA 1
ATOM 848 C C . PHE A 1 104 ? 10.909 16.757 -11.560 1.00 91.38 104 PHE A C 1
ATOM 850 O O . PHE A 1 104 ? 9.934 16.489 -12.256 1.00 91.38 104 PHE A O 1
ATOM 857 N N . ASP A 1 105 ? 11.458 17.973 -11.542 1.00 92.06 105 ASP A N 1
ATOM 858 C CA . ASP A 1 105 ? 10.903 19.101 -12.302 1.00 92.06 105 ASP A CA 1
ATOM 859 C C . ASP A 1 105 ? 10.842 18.783 -13.801 1.00 92.06 105 ASP A C 1
ATOM 861 O O . ASP A 1 105 ? 9.829 19.025 -14.464 1.00 92.06 105 ASP A O 1
ATOM 865 N N . ARG A 1 106 ? 11.902 18.167 -14.344 1.00 94.69 106 ARG A N 1
ATOM 866 C CA . ARG A 1 106 ? 11.938 17.749 -15.747 1.00 94.69 106 ARG A CA 1
ATOM 867 C C . ARG A 1 106 ? 10.922 16.648 -16.033 1.00 94.69 106 ARG A C 1
ATOM 869 O O . ARG A 1 106 ? 10.255 16.712 -17.067 1.00 94.69 106 ARG A O 1
ATOM 876 N N . ALA A 1 107 ? 10.800 15.648 -15.158 1.00 94.94 107 ALA A N 1
ATOM 877 C CA . ALA A 1 107 ? 9.819 14.581 -15.327 1.00 94.94 107 ALA A CA 1
ATOM 878 C C . ALA A 1 107 ? 8.385 15.126 -15.283 1.00 94.94 107 ALA A C 1
ATOM 880 O O . ALA A 1 107 ? 7.622 14.851 -16.202 1.00 94.94 107 ALA A O 1
ATOM 881 N N . ILE A 1 108 ? 8.044 15.961 -14.299 1.00 94.62 108 ILE A N 1
ATOM 882 C CA . ILE A 1 108 ? 6.716 16.576 -14.170 1.00 94.62 108 ILE A CA 1
ATOM 883 C C . ILE A 1 108 ? 6.375 17.391 -15.419 1.00 94.62 108 ILE A C 1
ATOM 885 O O . ILE A 1 108 ? 5.326 17.174 -16.025 1.00 94.62 108 ILE A O 1
ATOM 889 N N . ALA A 1 109 ? 7.285 18.265 -15.861 1.00 95.25 109 ALA A N 1
ATOM 890 C CA . ALA A 1 109 ? 7.085 19.050 -17.077 1.00 95.25 109 ALA A CA 1
ATOM 891 C C . ALA A 1 109 ? 6.883 18.155 -18.311 1.00 95.25 109 ALA A C 1
ATOM 893 O O . ALA A 1 109 ? 6.052 18.456 -19.163 1.00 95.25 109 ALA A O 1
ATOM 894 N N . THR A 1 110 ? 7.602 17.031 -18.393 1.00 96.94 110 THR A N 1
ATOM 895 C CA . THR A 1 110 ? 7.464 16.063 -19.491 1.00 96.94 110 THR A CA 1
ATOM 896 C C . THR A 1 110 ? 6.097 15.380 -19.478 1.00 96.94 110 THR A C 1
ATOM 898 O O . THR A 1 110 ? 5.465 15.280 -20.525 1.00 96.94 110 THR A O 1
ATOM 901 N N . TYR A 1 111 ? 5.619 14.940 -18.311 1.00 97.31 111 TYR A N 1
ATOM 902 C CA . TYR A 1 111 ? 4.285 14.351 -18.161 1.00 97.31 111 TYR A CA 1
ATOM 903 C C . TYR A 1 111 ? 3.190 15.348 -18.565 1.00 97.31 111 TYR A C 1
ATOM 905 O O . TYR A 1 111 ? 2.325 15.015 -19.373 1.00 97.31 111 TYR A O 1
ATOM 913 N N . GLN A 1 112 ? 3.288 16.596 -18.095 1.00 95.75 112 GLN A N 1
ATOM 914 C CA . GLN A 1 112 ? 2.357 17.671 -18.449 1.00 95.75 112 GLN A CA 1
ATOM 915 C C . GLN A 1 112 ? 2.355 17.969 -19.954 1.00 95.75 112 GLN A C 1
ATOM 917 O O . GLN A 1 112 ? 1.292 18.012 -20.566 1.00 95.75 112 GLN A O 1
ATOM 922 N N . GLN A 1 113 ? 3.532 18.131 -20.567 1.00 97.00 113 GLN A N 1
ATOM 923 C CA . GLN A 1 113 ? 3.669 18.375 -22.010 1.00 97.00 113 GLN A CA 1
ATOM 924 C C . GLN A 1 113 ? 3.146 17.211 -22.850 1.00 97.00 113 GLN A C 1
ATOM 926 O O . GLN A 1 113 ? 2.566 17.430 -23.911 1.00 97.00 113 GLN A O 1
ATOM 931 N N . ALA A 1 114 ? 3.344 15.983 -22.375 1.00 96.81 114 ALA A N 1
ATOM 932 C CA . ALA A 1 114 ? 2.842 14.789 -23.031 1.00 96.81 114 ALA A CA 1
ATOM 933 C C . ALA A 1 114 ? 1.333 14.596 -22.846 1.00 96.81 114 ALA A C 1
ATOM 935 O O . ALA A 1 114 ? 0.799 13.729 -23.523 1.00 96.81 114 ALA A O 1
ATOM 936 N N . GLY A 1 115 ? 0.668 15.349 -21.953 1.00 96.62 115 GLY A N 1
ATOM 937 C CA . GLY A 1 115 ? -0.742 15.181 -21.575 1.00 96.62 115 GLY A CA 1
ATOM 938 C C . GLY A 1 115 ? -1.014 13.959 -20.686 1.00 96.62 115 GLY A C 1
ATOM 939 O O . GLY A 1 115 ? -2.148 13.505 -20.590 1.00 96.62 115 GLY A O 1
ATOM 940 N N . VAL A 1 116 ? 0.026 13.379 -20.087 1.00 97.19 116 VAL A N 1
ATOM 941 C CA . VAL A 1 116 ? -0.042 12.134 -19.315 1.00 97.19 116 VAL A CA 1
ATOM 942 C C . VAL A 1 116 ? -0.200 12.468 -17.834 1.00 97.19 116 VAL A C 1
ATOM 944 O O . VAL A 1 116 ? 0.609 13.201 -17.268 1.00 97.19 116 VAL A O 1
ATOM 947 N N . GLY A 1 117 ? -1.227 11.917 -17.186 1.00 96.31 117 GLY A N 1
ATOM 948 C CA . GLY A 1 117 ? -1.467 12.152 -15.759 1.00 96.31 117 GLY A CA 1
ATOM 949 C C . GLY A 1 117 ? -0.481 11.391 -14.867 1.00 96.31 117 GLY A C 1
ATOM 950 O O . GLY A 1 117 ? -0.153 10.244 -15.157 1.00 96.31 117 GLY A O 1
ATOM 951 N N . ALA A 1 118 ? -0.044 11.996 -13.766 1.00 96.38 118 ALA A N 1
ATOM 952 C CA . ALA A 1 118 ? 0.659 11.305 -12.686 1.00 96.38 118 ALA A CA 1
ATOM 953 C C . ALA A 1 118 ? 0.367 12.001 -11.356 1.00 96.38 118 ALA A C 1
ATOM 955 O O . ALA A 1 118 ? 0.425 13.226 -11.280 1.00 96.38 118 ALA A O 1
ATOM 956 N N . SER A 1 119 ? 0.053 11.224 -10.320 1.00 95.88 119 SER A N 1
ATOM 957 C CA . SER A 1 119 ? -0.276 11.734 -8.980 1.00 95.88 119 SER A CA 1
ATOM 958 C C . SER A 1 119 ? 0.704 11.281 -7.902 1.00 95.88 119 SER A C 1
ATOM 960 O O . SER A 1 119 ? 0.567 11.674 -6.750 1.00 95.88 119 SER A O 1
ATOM 962 N N . GLY A 1 120 ? 1.714 10.489 -8.246 1.00 96.69 120 GLY A N 1
ATOM 963 C CA . GLY A 1 120 ? 2.745 10.084 -7.302 1.00 96.69 120 GLY A CA 1
ATOM 964 C C . GLY A 1 120 ? 4.023 9.658 -7.990 1.00 96.69 120 GLY A C 1
ATOM 965 O O . GLY A 1 120 ? 4.170 9.791 -9.211 1.00 96.69 120 GLY A O 1
ATOM 966 N N . PHE A 1 121 ? 4.967 9.165 -7.196 1.00 95.94 121 PHE A N 1
ATOM 967 C CA . PHE A 1 121 ? 6.263 8.738 -7.701 1.00 95.94 121 PHE A CA 1
ATOM 968 C C . PHE A 1 121 ? 6.858 7.559 -6.929 1.00 95.94 121 PHE A C 1
ATOM 970 O O . PHE A 1 121 ? 6.552 7.308 -5.765 1.00 95.94 121 PHE A O 1
ATOM 977 N N . ARG A 1 122 ? 7.788 6.878 -7.589 1.00 95.19 122 ARG A N 1
ATOM 978 C CA . ARG A 1 122 ? 8.735 5.938 -6.989 1.00 95.19 122 ARG A CA 1
ATOM 979 C C . ARG A 1 122 ? 10.113 6.284 -7.519 1.00 95.19 122 ARG A C 1
ATOM 981 O O . ARG A 1 122 ? 10.254 6.561 -8.701 1.00 95.19 122 ARG A O 1
ATOM 988 N N . CYS A 1 123 ? 11.137 6.281 -6.694 1.00 91.69 123 CYS A N 1
ATOM 989 C CA . CYS A 1 123 ? 12.508 6.451 -7.134 1.00 91.69 123 CYS A CA 1
ATOM 990 C C . CYS A 1 123 ? 13.040 5.124 -7.693 1.00 91.69 123 CYS A C 1
ATOM 992 O O . CYS A 1 123 ? 12.746 4.063 -7.136 1.00 91.69 123 CYS A O 1
ATOM 994 N N . PRO A 1 124 ? 13.847 5.161 -8.766 1.00 87.56 124 PRO A N 1
ATOM 995 C CA . PRO A 1 124 ? 14.561 3.993 -9.263 1.00 87.56 124 PRO A CA 1
ATOM 996 C C . PRO A 1 124 ? 15.281 3.253 -8.147 1.00 87.56 124 PRO A C 1
ATOM 998 O O . PRO A 1 124 ? 15.974 3.862 -7.326 1.00 87.56 124 PRO A O 1
ATOM 1001 N N . TYR A 1 125 ? 15.125 1.930 -8.147 1.00 82.31 125 TYR A N 1
ATOM 1002 C CA . TYR A 1 125 ? 15.709 1.035 -7.152 1.00 82.31 125 TYR A CA 1
ATOM 1003 C C . TYR A 1 125 ? 15.278 1.313 -5.704 1.00 82.31 125 TYR A C 1
ATOM 1005 O O . TYR A 1 125 ? 16.009 0.948 -4.786 1.00 82.31 125 TYR A O 1
ATOM 1013 N N . LEU A 1 126 ? 14.149 2.004 -5.500 1.00 85.94 126 LEU A N 1
ATOM 1014 C CA . LEU A 1 126 ? 13.684 2.469 -4.186 1.00 85.94 126 LEU A CA 1
ATOM 1015 C C . LEU A 1 126 ? 14.687 3.392 -3.476 1.00 85.94 126 LEU A C 1
ATOM 1017 O O . LEU A 1 126 ? 14.584 3.655 -2.282 1.00 85.94 126 LEU A O 1
ATOM 1021 N N . SER A 1 127 ? 15.671 3.901 -4.216 1.00 82.25 127 SER A N 1
ATOM 1022 C CA . SER A 1 127 ? 16.739 4.716 -3.665 1.00 82.25 127 SER A CA 1
ATOM 1023 C C . SER A 1 127 ? 16.219 6.126 -3.437 1.00 82.25 127 SER A C 1
ATOM 1025 O O . SER A 1 127 ? 15.959 6.860 -4.388 1.00 82.25 127 SER A O 1
ATOM 1027 N N . TYR A 1 128 ? 16.037 6.517 -2.180 1.00 81.19 128 TYR A N 1
ATOM 1028 C CA . TYR A 1 128 ? 15.610 7.863 -1.815 1.00 81.19 128 TYR A CA 1
ATOM 1029 C C . TYR A 1 128 ? 16.326 8.339 -0.545 1.00 81.19 128 TYR A C 1
ATOM 1031 O O . TYR A 1 128 ? 17.048 7.591 0.111 1.00 81.19 128 TYR A O 1
ATOM 1039 N N . SER A 1 129 ? 16.171 9.622 -0.221 1.00 77.81 129 SER A N 1
ATOM 1040 C CA . SER A 1 129 ? 16.605 10.184 1.061 1.00 77.81 129 SER A CA 1
ATOM 1041 C C . SER A 1 129 ? 15.519 11.100 1.613 1.00 77.81 129 SER A C 1
ATOM 1043 O O . SER A 1 129 ? 14.747 11.668 0.846 1.00 77.81 129 SER A O 1
ATOM 1045 N N . GLU A 1 130 ? 15.459 11.296 2.926 1.00 75.62 130 GLU A N 1
ATOM 1046 C CA . GLU A 1 130 ? 14.488 12.231 3.520 1.00 75.62 130 GLU A CA 1
ATOM 1047 C C . GLU A 1 130 ? 14.673 13.659 2.980 1.00 75.62 130 GLU A C 1
ATOM 1049 O O . GLU A 1 130 ? 13.710 14.315 2.594 1.00 75.62 130 GLU A O 1
ATOM 1054 N N . ARG A 1 131 ? 15.930 14.084 2.792 1.00 75.06 131 ARG A N 1
ATOM 1055 C CA . ARG A 1 131 ? 16.282 15.367 2.155 1.00 75.06 131 ARG A CA 1
ATOM 1056 C C . ARG A 1 131 ? 15.746 15.512 0.729 1.00 75.06 131 ARG A C 1
ATOM 1058 O O . ARG A 1 131 ? 15.528 16.628 0.263 1.00 75.06 131 ARG A O 1
ATOM 1065 N N . LEU A 1 132 ? 15.565 14.400 0.012 1.00 77.50 132 LEU A N 1
ATOM 1066 C CA . LEU A 1 132 ? 14.935 14.414 -1.305 1.00 77.50 132 LEU A CA 1
ATOM 1067 C C . LEU A 1 132 ? 13.458 14.786 -1.198 1.00 77.50 132 LEU A C 1
ATOM 1069 O O . LEU A 1 132 ? 12.997 15.601 -1.989 1.00 77.50 132 LEU A O 1
ATOM 1073 N N . LEU A 1 133 ? 12.734 14.226 -0.225 1.00 76.06 133 LEU A N 1
ATOM 1074 C CA . LEU A 1 133 ? 11.310 14.506 -0.019 1.00 76.06 133 LEU A CA 1
ATOM 1075 C C . LEU A 1 133 ? 11.063 15.984 0.304 1.00 76.06 133 LEU A C 1
ATOM 1077 O O . LEU A 1 133 ? 10.093 16.560 -0.182 1.00 76.06 133 LEU A O 1
ATOM 1081 N N . GLU A 1 134 ? 11.972 16.609 1.054 1.00 73.38 134 GLU A N 1
ATOM 1082 C CA . GLU A 1 134 ? 11.961 18.054 1.330 1.00 73.38 134 GLU A CA 1
ATOM 1083 C C . GLU A 1 134 ? 12.198 18.900 0.071 1.00 73.38 134 GLU A C 1
ATOM 1085 O O . GLU A 1 134 ? 11.732 20.033 -0.023 1.00 73.38 134 GLU A O 1
ATOM 1090 N N . ALA A 1 135 ? 12.928 18.360 -0.908 1.00 71.50 135 ALA A N 1
ATOM 1091 C CA . ALA A 1 135 ? 13.256 19.055 -2.145 1.00 71.50 135 ALA A CA 1
ATOM 1092 C C . ALA A 1 135 ? 12.148 18.970 -3.201 1.00 71.50 135 ALA A C 1
ATOM 1094 O O . ALA A 1 135 ? 12.221 19.678 -4.204 1.00 71.50 135 ALA A O 1
ATOM 1095 N N . LEU A 1 136 ? 11.151 18.100 -3.034 1.00 77.50 136 LEU A N 1
ATOM 1096 C CA . LEU A 1 136 ? 10.087 17.913 -4.016 1.00 77.50 136 LEU A CA 1
ATOM 1097 C C . LEU A 1 136 ? 9.135 19.116 -4.073 1.00 77.50 136 LEU A C 1
ATOM 1099 O O . LEU A 1 136 ? 8.950 19.817 -3.078 1.00 77.50 136 LEU A O 1
ATOM 1103 N N . PRO A 1 137 ? 8.526 19.408 -5.238 1.00 71.25 137 PRO A N 1
ATOM 1104 C CA . PRO A 1 137 ? 7.536 20.470 -5.324 1.00 71.25 137 PRO A CA 1
ATOM 1105 C C . PRO A 1 137 ? 6.333 20.133 -4.446 1.00 71.25 137 PRO A C 1
ATOM 1107 O O . PRO A 1 137 ? 5.629 19.155 -4.700 1.00 71.25 137 PRO A O 1
ATOM 1110 N N . ALA A 1 138 ? 6.088 20.963 -3.432 1.00 74.50 138 ALA A N 1
ATOM 1111 C CA . ALA A 1 138 ? 4.933 20.810 -2.560 1.00 74.50 138 ALA A CA 1
ATOM 1112 C C . ALA A 1 138 ? 3.625 20.861 -3.369 1.00 74.50 138 ALA A C 1
ATOM 1114 O O . ALA A 1 138 ? 3.475 21.681 -4.278 1.00 74.50 138 ALA A O 1
ATOM 1115 N N . GLY A 1 139 ? 2.686 19.974 -3.034 1.00 78.31 139 GLY A N 1
ATOM 1116 C CA . GLY A 1 139 ? 1.326 19.965 -3.582 1.00 78.31 139 GLY A CA 1
ATOM 1117 C C . GLY A 1 139 ? 1.175 19.485 -5.030 1.00 78.31 139 GLY A C 1
ATOM 1118 O O . GLY A 1 139 ? 0.060 19.505 -5.539 1.00 78.31 139 GLY A O 1
ATOM 1119 N N . GLN A 1 140 ? 2.249 19.057 -5.707 1.00 84.25 140 GLN A N 1
ATOM 1120 C CA . GLN A 1 140 ? 2.153 18.548 -7.087 1.00 84.25 140 GLN A CA 1
ATOM 1121 C C . GLN A 1 140 ? 1.941 17.034 -7.172 1.00 84.25 140 GLN A C 1
ATOM 1123 O O . GLN A 1 140 ? 1.421 16.546 -8.171 1.00 84.25 140 GLN A O 1
ATOM 1128 N N . LEU A 1 141 ? 2.352 16.295 -6.142 1.00 92.56 141 LEU A N 1
ATOM 1129 C CA . LEU A 1 141 ? 2.217 14.845 -6.043 1.00 92.56 141 LEU A CA 1
ATOM 1130 C C . LEU A 1 141 ? 1.518 14.516 -4.721 1.00 92.56 141 LEU A C 1
ATOM 1132 O O . LEU A 1 141 ? 1.746 15.181 -3.713 1.00 92.56 141 LEU A O 1
ATOM 1136 N N . CYS A 1 142 ? 0.654 13.510 -4.744 1.00 94.75 142 CYS A N 1
ATOM 1137 C CA . CYS A 1 142 ? -0.153 13.058 -3.613 1.00 94.75 142 CYS A CA 1
ATOM 1138 C C . CYS A 1 142 ? 0.519 11.919 -2.841 1.00 94.75 142 CYS A C 1
ATOM 1140 O O . CYS A 1 142 ? 0.242 11.736 -1.659 1.00 94.75 142 CYS A O 1
ATOM 1142 N N . TYR A 1 143 ? 1.381 11.133 -3.490 1.00 97.00 143 TYR A N 1
ATOM 1143 C CA . TYR A 1 143 ? 2.001 9.980 -2.845 1.00 97.00 143 TYR A CA 1
ATOM 1144 C C . TYR A 1 143 ? 3.412 9.671 -3.345 1.00 97.00 143 TYR A C 1
ATOM 1146 O O . TYR A 1 143 ? 3.821 10.044 -4.451 1.00 97.00 143 TYR A O 1
ATOM 1154 N N . SER A 1 144 ? 4.128 8.918 -2.522 1.00 95.62 144 SER A N 1
ATOM 1155 C CA . SER A 1 144 ? 5.408 8.293 -2.815 1.00 95.62 144 SER A CA 1
ATOM 1156 C C . SER A 1 144 ? 5.352 6.793 -2.504 1.00 95.62 144 SER A C 1
ATOM 1158 O O . SER A 1 144 ? 4.496 6.340 -1.749 1.00 95.62 144 SER A O 1
ATOM 1160 N N . SER A 1 145 ? 6.203 5.985 -3.138 1.00 96.75 145 SER A N 1
ATOM 1161 C CA . SER A 1 145 ? 6.264 4.538 -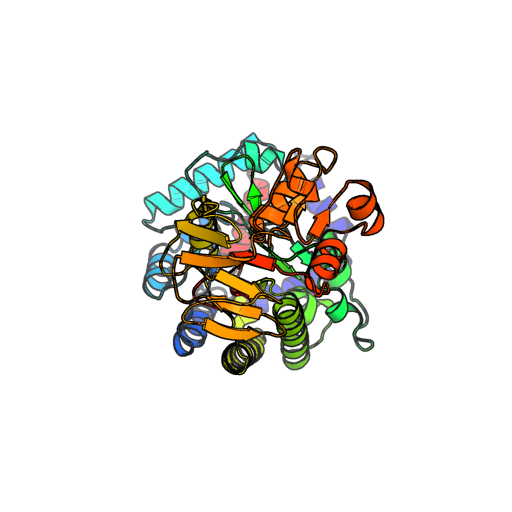2.881 1.00 96.75 145 SER A CA 1
ATOM 1162 C C . SER A 1 145 ? 7.698 4.028 -2.960 1.00 96.75 145 SER A C 1
ATOM 1164 O O . SER A 1 145 ? 8.107 3.457 -3.972 1.00 96.75 145 SER A O 1
ATOM 1166 N N . ASN A 1 146 ? 8.478 4.303 -1.913 1.00 93.44 146 ASN A N 1
ATOM 1167 C CA . ASN A 1 146 ? 9.923 4.058 -1.856 1.00 93.44 146 ASN A CA 1
ATOM 1168 C C . ASN A 1 146 ? 10.354 3.199 -0.666 1.00 93.44 146 ASN A C 1
ATOM 1170 O O . ASN A 1 146 ? 11.383 2.539 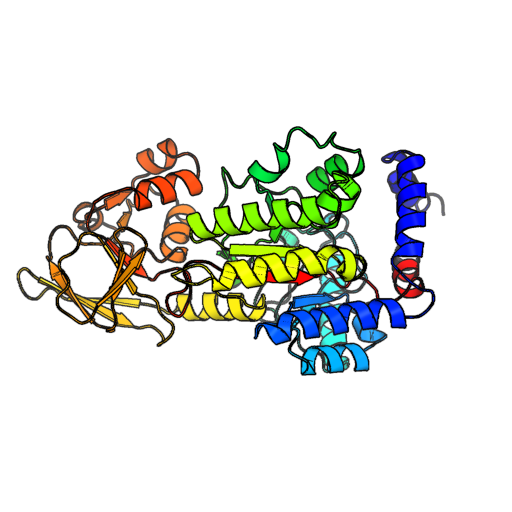-0.724 1.00 93.44 146 ASN A O 1
ATOM 1174 N N . THR A 1 147 ? 9.595 3.213 0.421 1.00 93.44 147 THR A N 1
ATOM 1175 C CA . THR A 1 147 ? 9.839 2.356 1.578 1.00 93.44 147 THR A CA 1
ATOM 1176 C C . THR A 1 147 ? 9.544 0.906 1.223 1.00 93.44 147 THR A C 1
ATOM 1178 O O . THR A 1 147 ? 8.621 0.615 0.464 1.00 93.44 147 THR A O 1
ATOM 1181 N N . ALA A 1 148 ? 10.330 -0.017 1.770 1.00 93.25 148 ALA A N 1
ATOM 1182 C CA . ALA A 1 148 ? 10.187 -1.440 1.505 1.00 93.25 148 ALA A CA 1
ATOM 1183 C C . ALA A 1 148 ? 9.996 -2.230 2.797 1.00 93.25 148 ALA A C 1
ATOM 1185 O O . ALA A 1 148 ? 10.717 -2.030 3.777 1.00 93.25 148 ALA A O 1
ATOM 1186 N N . VAL A 1 149 ? 9.057 -3.173 2.760 1.00 95.00 149 VAL A N 1
ATOM 1187 C CA . VAL A 1 149 ? 8.858 -4.193 3.790 1.00 95.00 149 VAL A CA 1
ATOM 1188 C C . VAL A 1 149 ? 9.331 -5.530 3.237 1.00 95.00 149 VAL A C 1
ATOM 1190 O O . VAL A 1 149 ? 8.826 -5.999 2.216 1.00 95.00 149 VAL A O 1
ATOM 1193 N N . LEU A 1 150 ? 10.315 -6.132 3.898 1.00 93.00 150 LEU A N 1
ATOM 1194 C CA . LEU A 1 150 ? 10.804 -7.470 3.595 1.00 93.00 150 LEU A CA 1
ATOM 1195 C C . LEU A 1 150 ? 9.960 -8.492 4.354 1.00 93.00 150 LEU A C 1
ATOM 1197 O O . LEU A 1 150 ? 9.967 -8.499 5.580 1.00 93.00 150 LEU A O 1
ATOM 1201 N N . TRP A 1 151 ? 9.246 -9.352 3.633 1.00 91.94 151 TRP A N 1
ATOM 1202 C CA . TRP A 1 151 ? 8.458 -10.427 4.231 1.00 91.94 151 TRP A CA 1
ATOM 1203 C C . TRP A 1 151 ? 9.358 -11.621 4.548 1.00 91.94 151 TRP A C 1
ATOM 1205 O O . TRP A 1 151 ? 9.712 -12.401 3.660 1.00 91.94 151 TRP A O 1
ATOM 1215 N N . ASP A 1 152 ? 9.757 -11.717 5.817 1.00 80.56 152 ASP A N 1
ATOM 1216 C CA . ASP A 1 152 ? 10.808 -12.621 6.294 1.00 80.56 152 ASP A CA 1
ATOM 1217 C C . ASP A 1 152 ? 10.511 -14.098 5.974 1.00 80.56 152 ASP A C 1
ATOM 1219 O O . ASP A 1 152 ? 11.409 -14.845 5.585 1.00 80.56 152 ASP A O 1
ATOM 1223 N N . GLU A 1 153 ? 9.240 -14.507 6.018 1.00 69.19 153 GLU A N 1
ATOM 1224 C CA . GLU A 1 153 ? 8.817 -15.904 5.847 1.00 69.19 153 GLU A CA 1
ATOM 1225 C C . GLU A 1 153 ? 9.087 -16.468 4.442 1.00 69.19 153 GLU A C 1
ATOM 1227 O O . GLU A 1 153 ? 9.201 -17.681 4.260 1.00 69.19 153 GLU A O 1
ATOM 1232 N N . VAL A 1 154 ? 9.217 -15.604 3.432 1.00 66.00 154 VAL A N 1
ATOM 1233 C CA . VAL A 1 154 ? 9.535 -16.023 2.058 1.00 66.00 154 VAL A CA 1
ATOM 1234 C C . VAL A 1 154 ? 11.013 -16.401 1.915 1.00 66.00 154 VAL A C 1
ATOM 1236 O O . VAL A 1 154 ? 11.369 -17.203 1.048 1.00 66.00 154 VAL A O 1
ATOM 1239 N N . ASN A 1 155 ? 11.877 -15.868 2.781 1.00 54.38 155 ASN A N 1
ATOM 1240 C CA . ASN A 1 155 ? 13.323 -16.071 2.712 1.00 54.38 155 ASN A CA 1
ATOM 1241 C C . ASN A 1 155 ? 13.796 -17.349 3.410 1.00 54.38 155 ASN A C 1
ATOM 1243 O O . ASN A 1 155 ? 14.874 -17.843 3.084 1.00 54.38 155 ASN A O 1
ATOM 1247 N N . ASP A 1 156 ? 12.979 -17.914 4.300 1.00 51.16 156 ASP A N 1
ATOM 1248 C CA . ASP A 1 156 ? 13.295 -19.129 5.062 1.00 51.16 156 ASP A CA 1
ATOM 1249 C C . ASP A 1 156 ? 12.990 -20.436 4.303 1.00 51.16 156 ASP A C 1
ATOM 1251 O O . ASP A 1 156 ? 13.109 -21.532 4.853 1.00 51.16 156 ASP A O 1
ATOM 1255 N N . GLN A 1 157 ? 12.630 -20.362 3.015 1.00 51.28 157 GLN A N 1
ATOM 1256 C CA . GLN A 1 157 ? 12.411 -21.540 2.170 1.00 51.28 157 GLN A CA 1
ATOM 1257 C C . GLN A 1 157 ? 13.732 -22.336 1.998 1.00 51.28 157 GLN A C 1
ATOM 1259 O O . GLN A 1 157 ? 14.636 -21.891 1.284 1.00 51.28 157 GLN A O 1
ATOM 1264 N N . PRO A 1 158 ? 13.854 -23.560 2.559 1.00 42.47 158 PRO A N 1
ATOM 1265 C CA . PRO A 1 158 ? 15.129 -24.281 2.711 1.00 42.47 158 PRO A CA 1
ATOM 1266 C C . PRO A 1 158 ? 15.764 -24.780 1.399 1.00 42.47 158 PRO A C 1
ATOM 1268 O O . PRO A 1 158 ? 16.827 -25.399 1.414 1.00 42.47 158 PRO A O 1
ATOM 1271 N N . GLN A 1 159 ? 15.121 -24.544 0.251 1.00 45.41 159 GLN A N 1
ATOM 1272 C CA . GLN A 1 159 ? 15.562 -25.042 -1.056 1.00 45.41 159 GLN A CA 1
ATOM 1273 C C . GLN A 1 159 ? 16.318 -24.007 -1.901 1.00 45.41 159 GLN A C 1
ATOM 1275 O O . GLN A 1 159 ? 16.926 -24.383 -2.905 1.00 45.41 159 GLN A O 1
ATOM 1280 N N . ALA A 1 160 ? 16.327 -22.727 -1.518 1.00 49.69 160 ALA A N 1
ATOM 1281 C CA . ALA A 1 160 ? 17.010 -21.689 -2.280 1.00 49.69 160 ALA A CA 1
ATOM 1282 C C . ALA A 1 160 ? 18.383 -21.386 -1.667 1.00 49.69 160 ALA A C 1
ATOM 1284 O O . ALA A 1 160 ? 18.483 -20.842 -0.573 1.00 49.69 160 ALA A O 1
ATOM 1285 N N . LYS A 1 161 ? 19.470 -21.719 -2.376 1.00 49.41 161 LYS A N 1
ATOM 1286 C CA . LYS A 1 161 ? 20.800 -21.195 -2.027 1.00 49.41 161 LYS A CA 1
ATOM 1287 C C . LYS A 1 161 ? 20.841 -19.723 -2.450 1.00 49.41 161 LYS A C 1
ATOM 1289 O O . LYS A 1 161 ? 20.744 -19.483 -3.655 1.00 49.41 161 LYS A O 1
ATOM 1294 N N . PRO A 1 162 ? 20.990 -18.754 -1.528 1.00 57.12 162 PRO A N 1
ATOM 1295 C CA . PRO A 1 162 ? 21.012 -17.342 -1.891 1.00 57.12 162 PRO A CA 1
ATOM 1296 C C . PRO A 1 162 ? 22.143 -17.070 -2.888 1.00 57.12 162 PRO A C 1
ATOM 1298 O O . PRO A 1 162 ? 23.320 -17.266 -2.582 1.00 57.12 162 PRO A O 1
ATOM 1301 N N . GLY A 1 163 ? 21.792 -16.662 -4.108 1.00 57.34 163 GLY A N 1
ATOM 1302 C CA . GLY A 1 163 ? 22.767 -16.249 -5.111 1.00 57.34 163 GLY A CA 1
ATOM 1303 C C . GLY A 1 163 ? 23.277 -14.830 -4.850 1.00 57.34 163 GLY A C 1
ATOM 1304 O O . GLY A 1 163 ? 22.632 -14.030 -4.177 1.00 57.34 163 GLY A O 1
ATOM 1305 N N . ALA A 1 164 ? 24.399 -14.456 -5.471 1.00 53.72 164 ALA A N 1
ATOM 1306 C CA . ALA A 1 164 ? 24.958 -13.104 -5.348 1.00 53.72 164 ALA A CA 1
ATOM 1307 C C . ALA A 1 164 ? 23.983 -11.990 -5.793 1.00 53.72 164 ALA A C 1
ATOM 1309 O O . ALA A 1 164 ? 24.106 -10.853 -5.345 1.00 53.72 164 ALA A O 1
ATOM 1310 N N . ILE A 1 165 ? 23.022 -12.289 -6.677 1.00 55.69 165 ILE A N 1
ATOM 1311 C CA . ILE A 1 165 ? 21.968 -11.348 -7.095 1.00 55.69 165 ILE A CA 1
ATOM 1312 C C . ILE A 1 165 ? 21.042 -11.017 -5.921 1.00 55.69 165 ILE A C 1
ATOM 1314 O O . ILE A 1 165 ? 20.744 -9.845 -5.712 1.00 55.69 165 ILE A O 1
ATOM 1318 N N . TYR A 1 166 ? 20.644 -12.031 -5.150 1.00 56.19 166 TYR A N 1
ATOM 1319 C CA . TYR A 1 166 ? 19.743 -11.881 -4.016 1.00 56.19 166 TYR A CA 1
ATOM 1320 C C . TYR A 1 166 ? 20.366 -10.991 -2.932 1.00 56.19 166 TYR A C 1
ATOM 1322 O O . TYR A 1 166 ? 19.797 -9.959 -2.598 1.00 56.19 166 TYR A O 1
ATOM 1330 N N . THR A 1 167 ? 21.590 -11.300 -2.486 1.00 57.41 167 THR A N 1
ATOM 1331 C CA . THR A 1 167 ? 22.304 -10.494 -1.478 1.00 57.41 167 THR A CA 1
ATOM 1332 C C . THR A 1 167 ? 22.474 -9.038 -1.918 1.00 57.41 167 THR A C 1
ATOM 1334 O O . THR A 1 167 ? 22.191 -8.124 -1.151 1.00 57.41 167 THR A O 1
ATOM 1337 N N . ASN A 1 168 ? 22.858 -8.809 -3.179 1.00 56.91 168 ASN A N 1
ATOM 1338 C CA . ASN A 1 168 ? 23.030 -7.455 -3.705 1.00 56.91 168 ASN A CA 1
ATOM 1339 C C . ASN A 1 168 ? 21.715 -6.666 -3.788 1.00 56.91 168 ASN A C 1
ATOM 1341 O O . ASN A 1 168 ? 21.756 -5.458 -3.601 1.00 56.91 168 ASN A O 1
ATOM 1345 N N . LEU A 1 169 ? 20.586 -7.295 -4.136 1.00 57.62 169 LEU A N 1
ATOM 1346 C CA . LEU A 1 169 ? 19.290 -6.608 -4.218 1.00 57.62 169 LEU A CA 1
ATOM 1347 C C . LEU A 1 169 ? 18.718 -6.325 -2.828 1.00 57.62 169 LEU A C 1
ATOM 1349 O O . LEU A 1 169 ? 18.233 -5.225 -2.594 1.00 57.62 169 LEU A O 1
ATOM 1353 N N . THR A 1 170 ? 18.852 -7.265 -1.891 1.00 58.47 170 THR A N 1
ATOM 1354 C CA . THR A 1 170 ? 18.428 -7.073 -0.498 1.00 58.47 170 THR A CA 1
ATOM 1355 C C . THR A 1 170 ? 19.193 -5.926 0.168 1.00 58.47 170 THR A C 1
ATOM 1357 O O . THR A 1 170 ? 18.578 -5.076 0.807 1.00 58.47 170 THR A O 1
ATOM 1360 N N . GLU A 1 171 ? 20.511 -5.834 -0.044 1.00 59.75 171 GLU A N 1
ATOM 1361 C CA . GLU A 1 171 ? 21.310 -4.691 0.423 1.00 59.75 171 GLU A CA 1
ATOM 1362 C C . GLU A 1 171 ? 20.929 -3.374 -0.272 1.00 59.75 171 GLU A C 1
ATOM 1364 O O . GLU A 1 171 ? 21.028 -2.315 0.340 1.00 59.75 171 GLU A O 1
ATOM 1369 N N . PHE A 1 172 ? 20.501 -3.421 -1.539 1.00 57.97 172 PHE A N 1
ATOM 1370 C CA . PHE A 1 172 ? 20.172 -2.217 -2.306 1.00 57.97 172 PHE A CA 1
ATOM 1371 C C . PHE A 1 172 ? 18.805 -1.635 -1.938 1.00 57.97 172 PHE A C 1
ATOM 1373 O O . PHE A 1 172 ? 18.675 -0.419 -1.847 1.00 57.97 172 PHE A O 1
ATOM 1380 N N . TYR A 1 173 ? 17.798 -2.487 -1.723 1.00 70.19 173 TYR A N 1
ATOM 1381 C CA . TYR A 1 173 ? 16.450 -2.048 -1.356 1.00 70.19 173 TYR A CA 1
ATOM 1382 C C . TYR A 1 173 ? 16.299 -1.710 0.131 1.00 70.19 173 TYR A C 1
ATOM 1384 O O . TYR A 1 173 ? 15.359 -1.005 0.485 1.00 70.19 173 TYR A O 1
ATOM 1392 N N . ALA A 1 174 ? 17.196 -2.210 0.993 1.00 72.25 174 ALA A N 1
ATOM 1393 C CA . ALA A 1 174 ? 17.215 -1.932 2.433 1.00 72.25 174 ALA A CA 1
ATOM 1394 C C . ALA A 1 174 ? 15.845 -2.120 3.127 1.00 72.25 174 ALA A C 1
ATOM 1396 O O . ALA A 1 174 ? 15.449 -1.322 3.976 1.00 72.25 174 ALA A O 1
ATOM 1397 N N . GLY A 1 175 ? 15.108 -3.171 2.748 1.00 76.31 175 GLY A N 1
ATOM 1398 C CA . GLY A 1 175 ? 13.769 -3.433 3.276 1.00 76.31 175 GLY A CA 1
ATOM 1399 C C . GLY A 1 175 ? 13.772 -3.713 4.779 1.00 76.31 175 GLY A C 1
ATOM 1400 O O . GLY A 1 175 ? 14.569 -4.514 5.270 1.00 76.31 175 GLY A O 1
ATOM 1401 N N . ALA A 1 176 ? 12.855 -3.075 5.504 1.00 86.88 176 ALA A N 1
ATOM 1402 C CA . ALA A 1 176 ? 12.646 -3.344 6.920 1.00 86.88 176 ALA A CA 1
ATOM 1403 C C . ALA A 1 176 ? 11.874 -4.661 7.097 1.00 86.88 176 ALA A C 1
ATOM 1405 O O . ALA A 1 176 ? 10.907 -4.920 6.384 1.00 86.88 176 ALA A O 1
ATOM 1406 N N . SER A 1 177 ? 12.304 -5.489 8.049 1.00 91.62 177 SER A N 1
ATOM 1407 C CA . SER A 1 177 ? 11.698 -6.799 8.331 1.00 91.62 177 SER A CA 1
ATOM 1408 C C . SER A 1 177 ? 10.219 -6.666 8.716 1.00 91.62 177 SER A C 1
ATOM 1410 O O . SER A 1 177 ? 9.860 -5.843 9.567 1.00 91.62 177 SER A O 1
ATOM 1412 N N . SER A 1 178 ? 9.364 -7.503 8.124 1.00 93.88 178 SER A N 1
ATOM 1413 C CA . SER A 1 178 ? 7.926 -7.572 8.404 1.00 93.88 178 SER A CA 1
ATOM 1414 C C . SER A 1 178 ? 7.638 -7.924 9.864 1.00 93.88 178 SER A C 1
ATOM 1416 O O . SER A 1 178 ? 6.584 -7.549 10.374 1.00 93.88 178 SER A O 1
ATOM 1418 N N . ALA A 1 179 ? 8.561 -8.572 10.580 1.00 91.25 179 ALA A N 1
ATOM 1419 C CA . ALA A 1 179 ? 8.436 -8.800 12.022 1.00 91.25 179 ALA A CA 1
ATOM 1420 C C . ALA A 1 179 ? 8.508 -7.503 12.859 1.00 91.25 179 ALA A C 1
ATOM 1422 O O . ALA A 1 179 ? 8.014 -7.457 13.987 1.00 91.25 179 ALA A O 1
ATOM 1423 N N . HIS A 1 180 ? 9.099 -6.435 12.313 1.00 92.62 180 HIS A N 1
ATOM 1424 C CA . HIS A 1 180 ? 9.349 -5.180 13.027 1.00 92.62 180 HIS A CA 1
ATOM 1425 C C . HIS A 1 180 ? 8.582 -3.987 12.455 1.00 92.62 180 HIS A C 1
ATOM 1427 O O . HIS A 1 180 ? 8.339 -3.026 13.185 1.00 92.62 180 HIS A O 1
ATOM 1433 N N . THR A 1 181 ? 8.177 -4.038 11.184 1.00 94.06 181 THR A N 1
ATOM 1434 C CA . THR A 1 181 ? 7.446 -2.958 10.513 1.00 94.06 181 THR A CA 1
ATOM 1435 C C . THR A 1 181 ? 6.105 -3.418 9.946 1.00 94.06 181 THR A C 1
ATOM 1437 O O . THR A 1 181 ? 5.884 -4.598 9.668 1.00 94.06 181 THR A O 1
ATOM 1440 N N . LEU A 1 182 ? 5.200 -2.461 9.768 1.00 95.62 182 LEU A N 1
ATOM 1441 C CA . LEU A 1 182 ? 3.884 -2.671 9.174 1.00 95.62 182 LEU A CA 1
ATOM 1442 C C . LEU A 1 182 ? 3.941 -2.338 7.684 1.00 95.62 182 LEU A C 1
ATOM 1444 O O . LEU A 1 182 ? 4.515 -1.321 7.297 1.00 95.62 182 LEU A O 1
ATOM 1448 N N . SER A 1 183 ? 3.282 -3.137 6.850 1.00 97.38 183 SER A N 1
ATOM 1449 C CA . SER A 1 183 ? 3.027 -2.785 5.455 1.00 97.38 183 SER A CA 1
ATOM 1450 C C . SER A 1 183 ? 1.701 -2.031 5.354 1.00 97.38 183 SER A C 1
ATOM 1452 O O . SER A 1 183 ? 0.648 -2.598 5.069 1.00 97.38 183 SER A O 1
ATOM 1454 N N . VAL A 1 184 ? 1.726 -0.737 5.665 1.00 97.31 184 VAL A N 1
ATOM 1455 C CA . VAL A 1 184 ? 0.572 0.171 5.568 1.00 97.31 184 VAL A CA 1
ATOM 1456 C C . VAL A 1 184 ? 1.033 1.559 5.120 1.00 97.31 184 VAL A C 1
ATOM 1458 O O . VAL A 1 184 ? 2.169 1.936 5.422 1.00 97.31 184 VAL A O 1
ATOM 1461 N N . PRO A 1 185 ? 0.185 2.335 4.424 1.00 97.50 185 PRO A N 1
ATOM 1462 C CA . PRO A 1 185 ? 0.511 3.715 4.109 1.00 97.50 185 PRO A CA 1
ATOM 1463 C C . PRO A 1 185 ? 0.647 4.573 5.371 1.00 97.50 185 PRO A C 1
ATOM 1465 O O . PRO A 1 185 ? 0.020 4.285 6.393 1.00 97.50 185 PRO A O 1
ATOM 1468 N N . HIS A 1 186 ? 1.432 5.643 5.285 1.00 94.50 186 HIS A N 1
ATOM 1469 C CA . HIS A 1 186 ? 1.524 6.658 6.335 1.00 94.50 186 HIS A CA 1
ATOM 1470 C C . HIS A 1 186 ? 1.682 8.057 5.746 1.00 94.50 186 HIS A C 1
ATOM 1472 O O . HIS A 1 186 ? 2.154 8.224 4.618 1.00 94.50 186 HIS A O 1
ATOM 1478 N N . THR A 1 187 ? 1.277 9.072 6.505 1.00 93.69 187 THR A N 1
ATOM 1479 C CA . THR A 1 187 ? 1.350 10.466 6.058 1.00 93.69 187 THR A CA 1
ATOM 1480 C C . THR A 1 187 ? 2.737 11.039 6.332 1.00 93.69 187 THR A C 1
ATOM 1482 O O . THR A 1 187 ? 3.215 11.045 7.467 1.00 93.69 187 THR A O 1
ATOM 1485 N N . LEU A 1 188 ? 3.391 11.554 5.295 1.00 90.94 188 LEU A N 1
ATOM 1486 C CA . LEU A 1 188 ? 4.660 12.266 5.405 1.00 90.94 188 LEU A CA 1
ATOM 1487 C C . LEU A 1 188 ? 4.449 13.698 5.931 1.00 90.94 188 LEU A C 1
ATOM 1489 O O . LEU A 1 188 ? 3.376 14.273 5.741 1.00 90.94 188 LEU A O 1
ATOM 1493 N N . PRO A 1 189 ? 5.480 14.345 6.513 1.00 87.31 189 PRO A N 1
ATOM 1494 C CA . PRO A 1 189 ? 5.366 15.714 7.034 1.00 87.31 189 PRO A CA 1
ATOM 1495 C C . PRO A 1 189 ? 4.920 16.766 6.006 1.00 87.31 189 PRO A C 1
ATOM 1497 O O . PRO A 1 189 ? 4.347 17.787 6.373 1.00 87.31 189 PRO A O 1
ATOM 1500 N N . ASN A 1 190 ? 5.173 16.526 4.717 1.00 86.38 190 ASN A N 1
ATOM 1501 C CA . ASN A 1 190 ? 4.749 17.396 3.616 1.00 86.38 190 ASN A CA 1
ATOM 1502 C C . ASN A 1 190 ? 3.331 17.084 3.093 1.00 86.38 190 ASN A C 1
ATOM 1504 O O . ASN A 1 190 ? 2.916 17.654 2.085 1.00 86.38 190 ASN A O 1
ATOM 1508 N N . GLY A 1 191 ? 2.604 16.182 3.755 1.00 89.88 191 GLY A N 1
ATOM 1509 C CA . GLY A 1 191 ? 1.235 15.795 3.434 1.00 89.88 191 GLY A CA 1
ATOM 1510 C C . GLY A 1 191 ? 1.103 14.671 2.409 1.00 89.88 191 GLY A C 1
ATOM 1511 O O . GLY A 1 191 ? -0.001 14.169 2.249 1.00 89.88 191 GLY A O 1
ATOM 1512 N N . MET A 1 192 ? 2.175 14.245 1.730 1.00 93.12 192 MET A N 1
ATOM 1513 C CA . MET A 1 192 ? 2.100 13.097 0.818 1.00 93.12 192 MET A CA 1
ATOM 1514 C C . MET A 1 192 ? 1.881 11.789 1.577 1.00 93.12 192 MET A C 1
ATOM 1516 O O . MET A 1 192 ? 2.321 11.637 2.714 1.00 93.12 192 MET A O 1
ATOM 1520 N N . ILE A 1 193 ? 1.271 10.811 0.917 1.00 96.00 193 ILE A N 1
ATOM 1521 C CA . ILE A 1 193 ? 1.136 9.455 1.450 1.00 96.00 193 ILE A CA 1
ATOM 1522 C C . ILE A 1 193 ? 2.331 8.612 1.001 1.00 96.00 193 ILE A C 1
ATOM 1524 O O . ILE A 1 193 ? 2.547 8.441 -0.194 1.00 96.00 193 ILE A O 1
ATOM 1528 N N . GLU A 1 194 ? 3.099 8.055 1.928 1.00 96.12 194 GLU A N 1
ATOM 1529 C CA . GLU A 1 194 ? 4.119 7.055 1.606 1.00 96.12 194 GLU A CA 1
ATOM 1530 C C . GLU A 1 194 ? 3.487 5.662 1.633 1.00 96.12 194 GLU A C 1
ATOM 1532 O O . GLU A 1 194 ? 2.915 5.247 2.641 1.00 96.12 194 GLU A O 1
ATOM 1537 N N . ILE A 1 195 ? 3.576 4.945 0.513 1.00 98.19 195 ILE A N 1
ATOM 1538 C CA . ILE A 1 195 ? 2.985 3.622 0.312 1.00 98.19 195 ILE A CA 1
ATOM 1539 C C . ILE A 1 195 ? 4.105 2.579 0.188 1.00 98.19 195 ILE A C 1
ATOM 1541 O O . ILE A 1 195 ? 4.792 2.553 -0.842 1.00 98.19 195 ILE A O 1
ATOM 1545 N N . PRO A 1 196 ? 4.278 1.680 1.172 1.00 97.12 196 PRO A N 1
ATOM 1546 C CA . PRO A 1 196 ? 5.378 0.729 1.152 1.00 97.12 196 PRO A CA 1
ATOM 1547 C C . PRO A 1 196 ? 5.225 -0.313 0.042 1.00 97.12 196 PRO A C 1
ATOM 1549 O O . PRO A 1 196 ? 4.121 -0.782 -0.256 1.00 97.12 196 PRO A O 1
ATOM 1552 N N . VAL A 1 197 ? 6.354 -0.722 -0.534 1.00 96.94 197 VAL A N 1
ATOM 1553 C CA . VAL A 1 197 ? 6.454 -1.902 -1.398 1.00 96.94 197 VAL A CA 1
ATOM 1554 C C . VAL A 1 197 ? 6.734 -3.158 -0.579 1.00 96.94 197 VAL A C 1
ATOM 1556 O O . VAL A 1 197 ? 7.302 -3.097 0.510 1.00 96.94 197 VAL A O 1
ATOM 1559 N N . SER A 1 198 ? 6.336 -4.314 -1.097 1.00 96.31 198 SER A N 1
ATOM 1560 C CA . SER A 1 198 ? 6.616 -5.612 -0.485 1.00 96.31 198 SER A CA 1
ATOM 1561 C C . SER A 1 198 ? 7.714 -6.346 -1.239 1.00 96.31 198 SER A C 1
ATOM 1563 O O . SER A 1 198 ? 7.644 -6.497 -2.458 1.00 96.31 198 SER A O 1
ATOM 1565 N N . LEU A 1 199 ? 8.699 -6.832 -0.491 1.00 92.94 199 LEU A N 1
ATOM 1566 C CA . LEU A 1 199 ? 9.801 -7.654 -0.974 1.00 92.94 199 LEU A CA 1
ATOM 1567 C C . LEU A 1 199 ? 9.689 -9.074 -0.398 1.00 92.94 199 LEU A C 1
ATOM 1569 O O . LEU A 1 199 ? 9.187 -9.233 0.717 1.00 92.94 199 LEU A O 1
ATOM 1573 N N . PRO A 1 200 ? 10.201 -10.102 -1.095 1.00 92.12 200 PRO A N 1
ATOM 1574 C CA . PRO A 1 200 ? 10.983 -10.012 -2.331 1.00 92.12 200 PRO A CA 1
ATOM 1575 C C . PRO A 1 200 ? 10.147 -9.788 -3.607 1.00 92.12 200 PRO A C 1
ATOM 1577 O O . PRO A 1 200 ? 9.016 -10.264 -3.734 1.00 92.12 200 PRO A O 1
ATOM 1580 N N . ASP A 1 201 ? 10.729 -9.061 -4.563 1.00 91.62 201 ASP A N 1
ATOM 1581 C CA . ASP A 1 201 ? 10.141 -8.809 -5.884 1.00 91.62 201 ASP A CA 1
ATOM 1582 C C . ASP A 1 201 ? 10.363 -9.975 -6.874 1.00 91.62 201 ASP A C 1
ATOM 1584 O O . ASP A 1 201 ? 10.930 -11.026 -6.549 1.00 91.62 201 ASP A O 1
ATOM 1588 N N . ASP A 1 202 ? 9.898 -9.808 -8.114 1.00 91.56 202 ASP A N 1
ATOM 1589 C CA . ASP A 1 202 ? 10.027 -10.829 -9.155 1.00 91.56 202 ASP A CA 1
ATOM 1590 C C . ASP A 1 202 ? 11.480 -11.151 -9.522 1.00 91.56 202 ASP A C 1
ATOM 1592 O O . ASP A 1 202 ? 11.807 -12.319 -9.750 1.00 91.56 202 ASP A O 1
ATOM 1596 N N . MET A 1 203 ? 12.369 -10.158 -9.544 1.00 85.50 203 MET A N 1
ATOM 1597 C CA . MET A 1 203 ? 13.792 -10.353 -9.809 1.00 85.50 203 MET A CA 1
ATOM 1598 C C . MET A 1 203 ? 14.488 -11.085 -8.660 1.00 85.50 203 MET A C 1
ATOM 1600 O O . MET A 1 203 ? 15.252 -12.019 -8.908 1.00 85.50 203 MET A O 1
ATOM 1604 N N . GLN A 1 204 ? 14.220 -10.729 -7.405 1.00 83.94 204 GLN A N 1
ATOM 1605 C CA . GLN A 1 204 ? 14.771 -11.413 -6.237 1.00 83.94 204 GLN A CA 1
ATOM 1606 C C . GLN A 1 204 ? 14.338 -12.879 -6.206 1.00 83.94 204 GLN A C 1
ATOM 1608 O O . GLN A 1 204 ? 15.184 -13.755 -6.024 1.00 83.94 204 GLN A O 1
ATOM 1613 N N . ILE A 1 205 ? 13.059 -13.170 -6.454 1.00 85.12 205 ILE A N 1
ATOM 1614 C CA . ILE A 1 205 ? 12.553 -14.546 -6.406 1.00 85.12 205 ILE A CA 1
ATOM 1615 C C . ILE A 1 205 ? 12.998 -15.356 -7.633 1.00 85.12 205 ILE A C 1
ATOM 1617 O O . ILE A 1 205 ? 13.453 -16.497 -7.508 1.00 85.12 205 ILE A O 1
ATOM 1621 N N . TYR A 1 206 ? 12.877 -14.795 -8.837 1.00 82.56 206 TYR A N 1
ATOM 1622 C CA . TYR A 1 206 ? 13.149 -15.537 -10.066 1.00 82.56 206 TYR A CA 1
ATOM 1623 C C . TYR A 1 206 ? 14.641 -15.578 -10.417 1.00 82.56 206 TYR A C 1
ATOM 1625 O O . TYR A 1 206 ? 15.175 -16.655 -10.686 1.00 82.56 206 TYR A O 1
ATOM 1633 N N . ASP A 1 207 ? 15.330 -14.435 -10.404 1.00 78.00 207 ASP A N 1
ATOM 1634 C CA . ASP A 1 207 ? 16.755 -14.357 -10.751 1.00 78.00 207 ASP A CA 1
ATOM 1635 C C . ASP A 1 207 ? 17.666 -14.618 -9.549 1.00 78.00 207 ASP A C 1
ATOM 1637 O O . ASP A 1 207 ? 18.745 -15.178 -9.722 1.00 78.00 207 ASP A O 1
ATOM 1641 N N . GLY A 1 208 ? 17.265 -14.180 -8.352 1.00 75.56 208 GLY A N 1
ATOM 1642 C CA . GLY A 1 208 ? 18.070 -14.293 -7.133 1.00 75.56 208 GLY A CA 1
ATOM 1643 C C . GLY A 1 208 ? 17.978 -15.660 -6.457 1.00 75.56 208 GLY A C 1
ATOM 1644 O O . GLY A 1 208 ? 19.012 -16.232 -6.109 1.00 75.56 208 GLY A O 1
ATOM 1645 N N . LEU A 1 209 ? 16.756 -16.177 -6.287 1.00 79.69 209 LEU A N 1
ATOM 1646 C CA . LEU A 1 209 ? 16.477 -17.462 -5.629 1.00 79.69 209 LEU A CA 1
ATOM 1647 C C . LEU A 1 209 ? 16.272 -18.624 -6.613 1.00 79.69 209 LEU A C 1
ATOM 1649 O O . LEU A 1 209 ? 16.206 -19.775 -6.189 1.00 79.69 209 LEU A O 1
ATOM 1653 N N . HIS A 1 210 ? 16.170 -18.348 -7.919 1.00 81.81 210 HIS A N 1
ATOM 1654 C CA . HIS A 1 210 ? 15.930 -19.357 -8.960 1.00 81.81 210 HIS A CA 1
ATOM 1655 C C . HIS A 1 210 ? 14.668 -20.210 -8.730 1.00 81.81 210 HIS A C 1
ATOM 1657 O O . HIS A 1 210 ? 14.584 -21.353 -9.181 1.00 81.81 210 HIS A O 1
ATOM 1663 N N . ALA A 1 211 ? 13.647 -19.649 -8.072 1.00 81.06 211 ALA A N 1
ATOM 1664 C CA . ALA A 1 211 ? 12.456 -20.387 -7.643 1.00 81.06 211 ALA A CA 1
ATOM 1665 C C . ALA A 1 211 ? 11.497 -20.757 -8.802 1.00 81.06 211 ALA A C 1
ATOM 1667 O O . ALA A 1 211 ? 10.535 -21.517 -8.637 1.00 81.06 211 ALA A O 1
ATOM 1668 N N . GLY A 1 212 ? 11.743 -20.216 -10.001 1.00 87.31 212 GLY A N 1
ATOM 1669 C CA . GLY A 1 212 ? 10.907 -20.411 -11.181 1.00 87.31 212 GLY A CA 1
ATOM 1670 C C . GLY A 1 212 ? 9.489 -19.843 -11.020 1.00 87.31 212 GLY A C 1
ATOM 1671 O O . GLY A 1 212 ? 9.137 -19.227 -10.018 1.00 87.31 212 GLY A O 1
ATOM 1672 N N . ARG A 1 213 ? 8.627 -20.072 -12.020 1.00 92.00 213 ARG A N 1
ATOM 1673 C CA . ARG A 1 213 ? 7.256 -19.513 -12.037 1.00 92.00 213 ARG A CA 1
ATOM 1674 C C . ARG A 1 213 ? 6.370 -20.021 -10.894 1.00 92.00 213 ARG A C 1
ATOM 1676 O O . ARG A 1 213 ? 5.518 -19.290 -10.403 1.00 92.00 213 ARG A O 1
ATOM 1683 N N . LYS A 1 214 ? 6.545 -21.286 -10.490 1.00 90.81 214 LYS A N 1
ATOM 1684 C CA . LYS A 1 214 ? 5.772 -21.881 -9.388 1.00 90.81 214 LYS A CA 1
ATOM 1685 C C . LYS A 1 214 ? 6.223 -21.333 -8.035 1.00 90.81 214 LYS A C 1
ATOM 1687 O O . LYS A 1 214 ? 5.362 -20.970 -7.246 1.00 90.81 214 LYS A O 1
ATOM 1692 N N . GLY A 1 215 ? 7.533 -21.241 -7.798 1.00 90.06 215 GLY A N 1
ATOM 1693 C CA . GLY A 1 215 ? 8.070 -20.669 -6.565 1.00 90.06 215 GLY A CA 1
ATOM 1694 C C . GLY A 1 215 ? 7.716 -19.192 -6.413 1.00 90.06 215 GLY A C 1
ATOM 1695 O O . GLY A 1 215 ? 7.265 -18.802 -5.346 1.00 90.06 215 GLY A O 1
ATOM 1696 N N . LEU A 1 216 ? 7.777 -18.411 -7.502 1.00 91.94 216 LEU A N 1
ATOM 1697 C CA . LEU A 1 216 ? 7.281 -17.028 -7.538 1.00 91.94 216 LEU A CA 1
ATOM 1698 C C . LEU A 1 216 ? 5.820 -16.922 -7.079 1.00 91.94 216 LEU A C 1
ATOM 1700 O O . LEU A 1 216 ? 5.492 -16.111 -6.220 1.00 91.94 216 LEU A O 1
ATOM 1704 N N . ALA A 1 217 ? 4.944 -17.768 -7.627 1.00 94.56 217 ALA A N 1
ATOM 1705 C CA . ALA A 1 217 ? 3.535 -17.758 -7.255 1.00 94.56 217 ALA A CA 1
ATOM 1706 C C . ALA A 1 217 ? 3.290 -18.173 -5.797 1.00 94.56 217 ALA A C 1
ATOM 1708 O O . ALA A 1 217 ? 2.398 -17.616 -5.167 1.00 94.56 217 ALA A O 1
ATOM 1709 N N . LEU A 1 218 ? 4.045 -19.145 -5.274 1.00 93.50 218 LEU A N 1
ATOM 1710 C CA . LEU A 1 218 ? 3.936 -19.572 -3.876 1.00 93.50 218 LEU A CA 1
ATOM 1711 C C . LEU A 1 218 ? 4.402 -18.468 -2.924 1.00 93.50 218 LEU A C 1
ATOM 1713 O O . LEU A 1 218 ? 3.641 -18.080 -2.048 1.00 93.50 218 LEU A O 1
ATOM 1717 N N . ALA A 1 219 ? 5.582 -17.900 -3.174 1.00 92.69 219 ALA A N 1
ATOM 1718 C CA . ALA A 1 219 ? 6.144 -16.806 -2.390 1.00 92.69 219 ALA A CA 1
ATOM 1719 C C . ALA A 1 219 ? 5.168 -15.629 -2.260 1.00 92.69 219 ALA A C 1
ATOM 1721 O O . ALA A 1 219 ? 4.844 -15.200 -1.158 1.00 92.69 219 ALA A O 1
ATOM 1722 N N . TRP A 1 220 ? 4.632 -15.133 -3.377 1.00 97.00 220 TRP A N 1
ATOM 1723 C CA . TRP A 1 220 ? 3.685 -14.019 -3.336 1.00 97.00 220 TRP A CA 1
ATOM 1724 C C . TRP A 1 220 ? 2.323 -14.386 -2.734 1.00 97.00 220 TRP A C 1
ATOM 1726 O O . TRP A 1 220 ? 1.689 -13.524 -2.129 1.00 97.00 220 TRP A O 1
ATOM 1736 N N . LEU A 1 221 ? 1.858 -15.635 -2.860 1.00 96.88 221 LEU A N 1
ATOM 1737 C CA . LEU A 1 221 ? 0.654 -16.088 -2.150 1.00 96.88 221 LEU A CA 1
ATOM 1738 C C . LEU A 1 221 ? 0.861 -16.088 -0.632 1.00 96.88 221 LEU A C 1
ATOM 1740 O O . LEU A 1 221 ? -0.055 -15.710 0.096 1.00 96.88 221 LEU A O 1
ATOM 1744 N N . ASP A 1 222 ? 2.043 -16.476 -0.158 1.00 95.75 222 ASP A N 1
ATOM 1745 C CA . ASP A 1 222 ? 2.364 -16.463 1.269 1.00 95.75 222 ASP A CA 1
ATOM 1746 C C . ASP A 1 222 ? 2.400 -15.022 1.808 1.00 95.75 222 ASP A C 1
ATOM 1748 O O . ASP A 1 222 ? 1.776 -14.745 2.834 1.00 95.75 222 ASP A O 1
ATOM 1752 N N . ILE A 1 223 ? 2.982 -14.073 1.058 1.00 97.31 223 ILE A N 1
ATOM 1753 C CA . ILE A 1 223 ? 2.914 -12.633 1.383 1.00 97.31 223 ILE A CA 1
ATOM 1754 C C . ILE A 1 223 ? 1.462 -12.142 1.434 1.00 97.31 223 ILE A C 1
ATOM 1756 O O . ILE A 1 223 ? 1.064 -11.465 2.385 1.00 97.31 223 ILE A O 1
ATOM 1760 N N . LEU A 1 224 ? 0.644 -12.481 0.430 1.00 98.25 224 LEU A N 1
ATOM 1761 C CA . LEU A 1 224 ? -0.765 -12.076 0.388 1.00 98.25 224 LEU A CA 1
ATOM 1762 C C . LEU A 1 224 ? -1.527 -12.591 1.615 1.00 98.25 224 LEU A C 1
ATOM 1764 O O . LEU A 1 224 ? -2.303 -11.857 2.217 1.00 98.25 224 LEU A O 1
ATOM 1768 N N . ARG A 1 225 ? -1.301 -13.846 2.009 1.00 97.19 225 ARG A N 1
ATOM 1769 C CA . ARG A 1 225 ? -1.962 -14.451 3.172 1.00 97.19 225 ARG A CA 1
ATOM 1770 C C . ARG A 1 225 ? -1.508 -13.817 4.477 1.00 97.19 225 ARG A C 1
ATOM 1772 O O . ARG A 1 225 ? -2.355 -13.523 5.318 1.00 97.19 225 ARG A O 1
ATOM 1779 N N . HIS A 1 226 ? -0.210 -13.573 4.636 1.00 96.06 226 HIS A N 1
ATOM 1780 C CA . HIS A 1 226 ? 0.325 -12.967 5.851 1.00 96.06 226 HIS A CA 1
ATOM 1781 C C . HIS A 1 226 ? -0.144 -11.506 5.997 1.00 96.06 226 HIS A C 1
ATOM 1783 O O . HIS A 1 226 ? -0.694 -11.126 7.034 1.00 96.06 226 HIS A O 1
ATOM 1789 N N . SER A 1 227 ? -0.045 -10.703 4.934 1.00 97.19 227 SER A N 1
ATOM 1790 C CA . SER A 1 227 ? -0.593 -9.337 4.919 1.00 97.19 227 SER A CA 1
ATOM 1791 C C . SER A 1 227 ? -2.108 -9.322 5.164 1.00 97.19 227 SER A C 1
ATOM 1793 O O . SER A 1 227 ? -2.593 -8.511 5.954 1.00 97.19 227 SER A O 1
ATOM 1795 N N . TYR A 1 228 ? -2.863 -10.269 4.596 1.00 97.81 228 TYR A N 1
ATOM 1796 C CA . TYR A 1 228 ? -4.300 -10.414 4.843 1.00 97.81 228 TYR A CA 1
ATOM 1797 C C . TYR A 1 228 ? -4.634 -10.726 6.305 1.00 97.81 228 TYR A C 1
ATOM 1799 O O . TYR A 1 228 ? -5.579 -10.144 6.850 1.00 97.81 228 TYR A O 1
ATOM 1807 N N . GLN A 1 229 ? -3.878 -11.617 6.952 1.00 95.38 229 GLN A N 1
ATOM 1808 C CA . GLN A 1 229 ? -4.048 -11.951 8.371 1.00 95.38 229 GLN A CA 1
ATOM 1809 C C . GLN A 1 229 ? -3.829 -10.724 9.260 1.00 95.38 229 GLN A C 1
ATOM 1811 O O . GLN A 1 229 ? -4.626 -10.472 10.159 1.00 95.38 229 GLN A O 1
ATOM 1816 N N . ARG A 1 230 ? -2.818 -9.907 8.951 1.00 95.44 230 ARG A N 1
ATOM 1817 C CA . ARG A 1 230 ? -2.499 -8.668 9.686 1.00 95.44 230 ARG A CA 1
ATOM 1818 C C . ARG A 1 230 ? -3.401 -7.482 9.323 1.00 95.44 230 ARG A C 1
ATOM 1820 O O . ARG A 1 230 ? -3.364 -6.434 9.976 1.00 95.44 230 ARG A O 1
ATOM 1827 N N . GLY A 1 231 ? -4.227 -7.636 8.289 1.00 97.19 231 GLY A N 1
ATOM 1828 C CA . GLY A 1 231 ? -5.046 -6.561 7.738 1.00 97.19 231 GLY A CA 1
ATOM 1829 C C . GLY A 1 231 ? -4.204 -5.425 7.152 1.00 97.19 231 GLY A C 1
ATOM 1830 O O . GLY A 1 231 ? -4.568 -4.254 7.277 1.00 97.19 231 GLY A O 1
ATOM 1831 N N . GLU A 1 232 ? -3.050 -5.773 6.593 1.00 97.88 232 GLU A N 1
ATOM 1832 C CA . GLU A 1 232 ? -2.045 -4.898 5.985 1.00 97.88 232 GLU A CA 1
ATOM 1833 C C . GLU A 1 232 ? -2.171 -4.914 4.459 1.00 97.88 232 GLU A C 1
ATOM 1835 O O . GLU A 1 232 ? -3.068 -5.561 3.915 1.00 97.88 232 GLU A O 1
ATOM 1840 N N . MET A 1 233 ? -1.317 -4.181 3.750 1.00 97.75 233 MET A N 1
ATOM 1841 C CA . MET A 1 233 ? -1.292 -4.184 2.291 1.00 97.75 233 MET A CA 1
ATOM 1842 C C . MET A 1 233 ? -0.183 -5.072 1.731 1.00 97.75 233 MET A C 1
ATOM 1844 O O . MET A 1 233 ? 0.882 -5.215 2.322 1.00 97.75 233 MET A O 1
ATOM 1848 N N . PHE A 1 234 ? -0.417 -5.604 0.537 1.00 98.50 234 PHE A N 1
ATOM 1849 C CA . PHE A 1 234 ? 0.611 -6.176 -0.317 1.00 98.50 234 PHE A CA 1
ATOM 1850 C C . PHE A 1 234 ? 0.745 -5.317 -1.578 1.00 98.50 234 PHE A C 1
ATOM 1852 O O . PHE A 1 234 ? -0.030 -5.444 -2.526 1.00 98.50 234 PHE A O 1
ATOM 1859 N N . THR A 1 235 ? 1.743 -4.435 -1.603 1.00 98.50 235 THR A N 1
ATOM 1860 C CA . THR A 1 235 ? 2.164 -3.758 -2.838 1.00 98.50 235 THR A CA 1
ATOM 1861 C C . THR A 1 235 ? 3.183 -4.636 -3.549 1.00 98.50 235 THR A C 1
ATOM 1863 O O . THR A 1 235 ? 4.368 -4.632 -3.213 1.00 98.50 235 THR A O 1
ATOM 1866 N N . LEU A 1 236 ? 2.716 -5.401 -4.527 1.00 97.81 236 LEU A N 1
ATOM 1867 C CA . LEU A 1 236 ? 3.551 -6.256 -5.353 1.00 97.81 236 LEU A CA 1
ATOM 1868 C C . LEU A 1 236 ? 4.402 -5.387 -6.281 1.00 97.81 236 LEU A C 1
ATOM 1870 O O . LEU A 1 236 ? 3.859 -4.700 -7.149 1.00 97.81 236 LEU A O 1
ATOM 1874 N N . LEU A 1 237 ? 5.723 -5.455 -6.101 1.00 95.62 237 LEU A N 1
ATOM 1875 C CA . LEU A 1 237 ? 6.716 -4.887 -7.010 1.00 95.62 237 LEU A CA 1
ATOM 1876 C C . LEU A 1 237 ? 7.077 -5.915 -8.091 1.00 95.62 237 LEU A C 1
ATOM 1878 O O . LEU A 1 237 ? 7.427 -7.056 -7.781 1.00 95.62 237 LEU A O 1
ATOM 1882 N N . PHE A 1 238 ? 6.975 -5.525 -9.360 1.00 95.62 238 PHE A N 1
ATOM 1883 C CA . PHE A 1 238 ? 7.416 -6.351 -10.485 1.00 95.62 238 PHE A CA 1
ATOM 1884 C C . PHE A 1 238 ? 8.032 -5.515 -11.604 1.00 95.62 238 PHE A C 1
ATOM 1886 O O . PHE A 1 238 ? 7.941 -4.291 -11.615 1.00 95.62 238 PHE A O 1
ATOM 1893 N N . HIS A 1 239 ? 8.598 -6.190 -12.594 1.00 93.56 239 HIS A N 1
ATOM 1894 C CA . HIS A 1 239 ? 9.177 -5.572 -13.774 1.00 93.56 239 HIS A CA 1
ATOM 1895 C C . HIS A 1 239 ? 8.410 -6.052 -15.020 1.00 93.56 239 HIS A C 1
ATOM 1897 O O . HIS A 1 239 ? 8.337 -7.262 -15.280 1.00 93.56 239 HIS A O 1
ATOM 1903 N N . PRO A 1 240 ? 7.793 -5.160 -15.824 1.00 92.69 240 PRO A N 1
ATOM 1904 C CA . PRO A 1 240 ? 6.982 -5.551 -16.978 1.00 92.69 240 PRO A CA 1
ATOM 1905 C C . PRO A 1 240 ? 7.711 -6.441 -17.992 1.00 92.69 240 PRO A C 1
ATOM 1907 O O . PRO A 1 240 ? 7.079 -7.252 -18.670 1.00 92.69 240 PRO A O 1
ATOM 1910 N N . GLU A 1 241 ? 9.039 -6.378 -18.093 1.00 88.12 241 GLU A N 1
ATOM 1911 C CA . GLU A 1 241 ? 9.825 -7.288 -18.928 1.00 88.12 241 GLU A CA 1
ATOM 1912 C C . GLU A 1 241 ? 9.766 -8.762 -18.493 1.00 88.12 241 GLU A C 1
ATOM 1914 O O . GLU A 1 241 ? 9.999 -9.649 -19.326 1.00 88.12 241 GLU A O 1
ATOM 1919 N N . LEU A 1 242 ? 9.425 -9.027 -17.229 1.00 89.44 242 LEU A N 1
ATOM 1920 C CA . LEU A 1 242 ? 9.222 -10.355 -16.648 1.00 89.44 242 LEU A CA 1
ATOM 1921 C C . LEU A 1 242 ? 7.745 -10.753 -16.580 1.00 89.44 242 LEU A C 1
ATOM 1923 O O . LEU A 1 242 ? 7.451 -11.870 -16.162 1.00 89.44 242 LEU A O 1
ATOM 1927 N N . TYR A 1 243 ? 6.819 -9.922 -17.072 1.00 94.38 243 TYR A N 1
ATOM 1928 C CA . TYR A 1 243 ? 5.373 -10.150 -16.956 1.00 94.38 243 TYR A CA 1
ATOM 1929 C C . TYR A 1 243 ? 4.924 -11.585 -17.297 1.00 94.38 243 TYR A C 1
ATOM 1931 O O . TYR A 1 243 ? 4.182 -12.190 -16.530 1.00 94.38 243 TYR A O 1
ATOM 1939 N N . TYR A 1 244 ? 5.396 -12.183 -18.398 1.00 93.88 244 TYR A N 1
ATOM 1940 C CA . TYR A 1 244 ? 4.982 -13.547 -18.773 1.00 93.88 244 TYR A CA 1
ATOM 1941 C C . TYR A 1 244 ? 5.436 -14.638 -17.784 1.00 93.88 244 TYR A C 1
ATOM 1943 O O . TYR A 1 244 ? 4.867 -15.731 -17.763 1.00 93.88 244 TYR A O 1
ATOM 1951 N N . LEU A 1 245 ? 6.448 -14.368 -16.958 1.00 91.62 245 LEU A N 1
ATOM 1952 C CA . LEU A 1 245 ? 6.836 -15.230 -15.840 1.00 91.62 245 LEU A CA 1
ATOM 1953 C C . LEU A 1 245 ? 5.912 -15.012 -14.634 1.00 91.62 245 LEU A C 1
ATOM 1955 O O . LEU A 1 245 ? 5.572 -15.980 -13.953 1.00 91.62 245 LEU A O 1
ATOM 1959 N N . CYS A 1 246 ? 5.469 -13.771 -14.427 1.00 96.19 246 CYS A N 1
ATOM 1960 C CA . CYS A 1 246 ? 4.603 -13.339 -13.331 1.00 96.19 246 CYS A CA 1
ATOM 1961 C C . CYS A 1 246 ? 3.112 -13.646 -13.556 1.00 96.19 246 CYS A C 1
ATOM 1963 O O . CYS A 1 246 ? 2.373 -13.783 -12.587 1.00 96.19 246 CYS A O 1
ATOM 1965 N N . ALA A 1 247 ? 2.654 -13.804 -14.803 1.00 96.62 247 ALA A N 1
ATOM 1966 C CA . ALA A 1 247 ? 1.232 -13.926 -15.147 1.00 96.62 247 ALA A CA 1
ATOM 1967 C C . ALA A 1 247 ? 0.499 -15.050 -14.387 1.00 96.62 247 ALA A C 1
ATOM 1969 O O . ALA A 1 247 ? -0.614 -14.846 -13.908 1.00 96.62 247 ALA A O 1
ATOM 1970 N N . LEU A 1 248 ? 1.148 -16.209 -14.195 1.00 95.88 248 LEU A N 1
ATOM 1971 C CA . LEU A 1 248 ? 0.598 -17.303 -13.381 1.00 95.88 248 LEU A CA 1
ATOM 1972 C C . LEU A 1 248 ? 0.408 -16.890 -11.913 1.00 95.88 248 LEU A C 1
ATOM 1974 O O . LEU A 1 248 ? -0.587 -17.258 -11.291 1.00 95.88 248 LEU A O 1
ATOM 1978 N N . ALA A 1 249 ? 1.373 -16.162 -11.351 1.00 97.69 249 ALA A N 1
ATOM 1979 C CA . ALA A 1 249 ? 1.290 -15.673 -9.983 1.00 97.69 249 ALA A CA 1
ATOM 1980 C C . ALA A 1 249 ? 0.180 -14.622 -9.850 1.00 97.69 249 ALA A C 1
ATOM 1982 O O . ALA A 1 249 ? -0.604 -14.694 -8.911 1.00 97.69 249 ALA A O 1
ATOM 1983 N N . PHE A 1 250 ? 0.041 -13.720 -10.828 1.00 98.44 250 PHE A N 1
ATOM 1984 C CA . PHE A 1 250 ? -1.013 -12.702 -10.837 1.00 98.44 250 PHE A CA 1
ATOM 1985 C C . PHE A 1 250 ? -2.402 -13.337 -10.823 1.00 98.44 250 PHE A C 1
ATOM 1987 O O . PHE A 1 250 ? -3.224 -12.981 -9.986 1.00 98.44 250 PHE A O 1
ATOM 1994 N N . GLU A 1 251 ? -2.662 -14.316 -11.696 1.00 97.88 251 GLU A N 1
ATOM 1995 C CA . GLU A 1 251 ? -3.948 -15.026 -11.692 1.00 97.88 251 GLU A CA 1
ATOM 1996 C C . GLU A 1 251 ? -4.212 -15.724 -10.357 1.00 97.88 251 GLU A C 1
ATOM 1998 O O . GLU A 1 251 ? -5.319 -15.636 -9.834 1.00 97.88 251 GLU A O 1
ATOM 2003 N N . ARG A 1 252 ? -3.201 -16.375 -9.769 1.00 98.00 252 ARG A N 1
ATOM 2004 C CA . ARG A 1 252 ? -3.344 -17.041 -8.466 1.00 98.00 252 ARG A CA 1
ATOM 2005 C C . ARG A 1 252 ? -3.665 -16.065 -7.340 1.00 98.00 252 ARG A C 1
ATOM 2007 O O . ARG A 1 252 ? -4.556 -16.354 -6.548 1.00 98.00 252 ARG A O 1
ATOM 2014 N N . LEU A 1 253 ? -2.989 -14.919 -7.296 1.00 98.50 253 LEU A N 1
ATOM 2015 C CA . LEU A 1 253 ? -3.280 -13.859 -6.332 1.00 98.50 253 LEU A CA 1
ATOM 2016 C C . LEU A 1 253 ? -4.717 -13.359 -6.497 1.00 98.50 253 LEU A C 1
ATOM 2018 O O . LEU A 1 253 ? -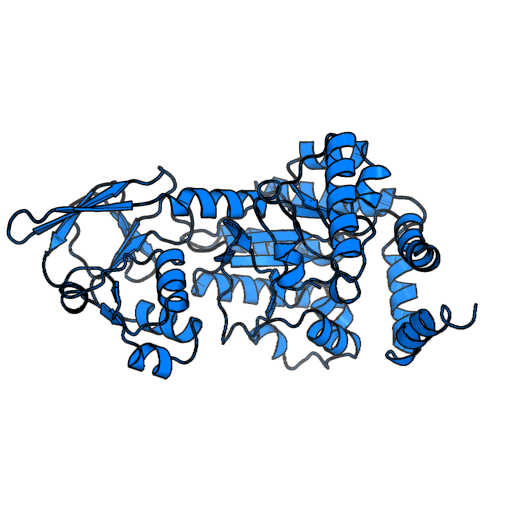5.449 -13.289 -5.520 1.00 98.50 253 LEU A O 1
ATOM 2022 N N . LEU A 1 254 ? -5.155 -13.082 -7.727 1.00 98.25 254 LEU A N 1
ATOM 2023 C CA . LEU A 1 254 ? -6.506 -12.579 -8.009 1.00 98.25 254 LEU A CA 1
ATOM 2024 C C . LEU A 1 254 ? -7.616 -13.604 -7.725 1.00 98.25 254 LEU A C 1
ATOM 2026 O O . LEU A 1 254 ? -8.747 -13.227 -7.418 1.00 98.25 254 LEU A O 1
ATOM 2030 N N . ILE A 1 255 ? -7.321 -14.899 -7.841 1.00 97.75 255 ILE A N 1
ATOM 2031 C CA . ILE A 1 255 ? -8.230 -15.965 -7.405 1.00 97.75 255 ILE A CA 1
ATOM 2032 C C . ILE A 1 255 ? -8.334 -15.964 -5.875 1.00 97.75 255 ILE A C 1
ATOM 2034 O O . ILE A 1 255 ? -9.445 -15.995 -5.346 1.00 97.75 255 ILE A O 1
ATOM 2038 N N . GLU A 1 256 ? -7.203 -15.871 -5.169 1.00 97.50 256 GLU A N 1
ATOM 2039 C CA . GLU A 1 256 ? -7.170 -15.839 -3.701 1.00 97.50 256 GLU A CA 1
ATOM 2040 C C . GLU A 1 256 ? -7.872 -14.591 -3.138 1.00 97.50 256 GLU A C 1
ATOM 2042 O O . GLU A 1 256 ? -8.657 -14.691 -2.197 1.00 97.50 256 GLU A O 1
ATOM 2047 N N . THR A 1 257 ? -7.701 -13.413 -3.750 1.00 96.81 257 THR A N 1
ATOM 2048 C CA . THR A 1 257 ? -8.392 -12.192 -3.290 1.00 96.81 257 THR A CA 1
ATOM 2049 C C . THR A 1 257 ? -9.913 -12.304 -3.347 1.00 96.81 257 THR A C 1
ATOM 2051 O O . THR A 1 257 ? -10.609 -11.665 -2.556 1.00 96.81 257 THR A O 1
ATOM 2054 N N . ARG A 1 258 ? -10.445 -13.132 -4.254 1.00 93.75 258 ARG A N 1
ATOM 2055 C CA . ARG A 1 258 ? -11.884 -13.384 -4.399 1.00 93.75 258 ARG A CA 1
ATOM 2056 C C . ARG A 1 258 ? -12.395 -14.524 -3.517 1.00 93.75 258 ARG A C 1
ATOM 2058 O O . ARG A 1 258 ? -13.605 -14.568 -3.272 1.00 93.75 258 ARG A O 1
ATOM 2065 N N . SER A 1 259 ? -11.519 -15.413 -3.042 1.00 96.19 259 SER A N 1
ATOM 2066 C CA . SER A 1 259 ? -11.886 -16.588 -2.237 1.00 96.19 259 SER A CA 1
ATOM 2067 C C . SER A 1 259 ? -12.094 -16.262 -0.754 1.00 96.19 259 SER A C 1
ATOM 2069 O O . SER A 1 259 ? -12.836 -16.967 -0.073 1.00 96.19 259 SER A O 1
ATOM 2071 N N . VAL A 1 260 ? -11.500 -15.173 -0.260 1.00 96.38 260 VAL A N 1
ATOM 2072 C CA . VAL A 1 260 ? -11.534 -14.793 1.160 1.00 96.38 260 VAL A CA 1
ATOM 2073 C C . VAL A 1 260 ? -12.669 -13.822 1.507 1.00 96.38 260 VAL A C 1
ATOM 2075 O O . VAL A 1 260 ? -13.116 -13.025 0.674 1.00 96.38 260 VAL A O 1
ATOM 2078 N N . ARG A 1 261 ? -13.158 -13.883 2.752 1.00 95.50 261 ARG A N 1
ATOM 2079 C CA . ARG A 1 261 ? -14.113 -12.926 3.333 1.00 95.50 261 ARG A CA 1
ATOM 2080 C C . ARG A 1 261 ? -13.648 -12.498 4.738 1.00 95.50 261 ARG A C 1
ATOM 2082 O O . ARG A 1 261 ? -13.265 -13.380 5.509 1.00 95.50 261 ARG A O 1
ATOM 2089 N N . PRO A 1 262 ? -13.677 -11.193 5.079 1.00 96.75 262 PRO A N 1
ATOM 2090 C CA . PRO A 1 262 ? -13.921 -10.046 4.193 1.00 96.75 262 PRO A CA 1
ATOM 2091 C C . PRO A 1 262 ? -12.895 -9.972 3.051 1.00 96.75 262 PRO A C 1
ATOM 2093 O O . PRO A 1 262 ? -11.815 -10.536 3.156 1.00 96.75 262 PRO A O 1
ATOM 2096 N N . GLY A 1 263 ? -13.248 -9.359 1.921 1.00 96.75 263 GLY A N 1
ATOM 2097 C CA . GLY A 1 263 ? -12.403 -9.412 0.721 1.00 96.75 263 GLY A CA 1
ATOM 2098 C C . GLY A 1 263 ? -11.070 -8.661 0.856 1.00 96.75 263 GLY A C 1
ATOM 2099 O O . GLY A 1 263 ? -10.823 -7.953 1.838 1.00 96.75 263 GLY A O 1
ATOM 2100 N N . ILE A 1 264 ? -10.256 -8.737 -0.199 1.00 98.62 264 ILE A N 1
ATOM 2101 C CA . ILE A 1 264 ? -9.057 -7.908 -0.391 1.00 98.62 264 ILE A CA 1
ATOM 2102 C C . ILE A 1 264 ? -9.358 -6.842 -1.446 1.00 98.62 264 ILE A C 1
ATOM 2104 O O . ILE A 1 264 ? -9.767 -7.171 -2.562 1.00 98.62 264 ILE A O 1
ATOM 2108 N N . TRP A 1 265 ? -9.152 -5.570 -1.107 1.00 98.38 265 TRP A N 1
ATOM 2109 C CA . TRP A 1 265 ? -9.326 -4.467 -2.046 1.00 98.38 265 TRP A CA 1
ATOM 2110 C C . TRP A 1 265 ? -8.154 -4.443 -3.026 1.00 98.38 265 TRP A C 1
ATOM 2112 O O . TRP A 1 265 ? -7.010 -4.231 -2.632 1.00 98.38 265 TRP A O 1
ATOM 2122 N N . VAL A 1 266 ? -8.425 -4.675 -4.310 1.00 98.56 266 VAL A N 1
ATOM 2123 C CA . VAL A 1 266 ? -7.397 -4.574 -5.352 1.00 98.56 266 VAL A CA 1
ATOM 2124 C C . VAL A 1 266 ? -7.442 -3.173 -5.952 1.00 98.56 266 VAL A C 1
ATOM 2126 O O . VAL A 1 266 ? -8.463 -2.791 -6.523 1.00 98.56 266 VAL A O 1
ATOM 2129 N N . ALA A 1 267 ? -6.359 -2.411 -5.810 1.00 98.19 267 ALA A N 1
ATOM 2130 C CA . ALA A 1 267 ? -6.349 -0.973 -6.074 1.00 98.19 267 ALA A CA 1
ATOM 2131 C C . ALA A 1 267 ? -5.016 -0.497 -6.665 1.00 98.19 267 ALA A C 1
ATOM 2133 O O . ALA A 1 267 ? -3.968 -1.095 -6.412 1.00 98.19 267 ALA A O 1
ATOM 2134 N N . ARG A 1 268 ? -5.048 0.598 -7.432 1.00 98.75 268 ARG A N 1
ATOM 2135 C CA . ARG A 1 268 ? -3.834 1.301 -7.871 1.00 98.75 268 ARG A CA 1
ATOM 2136 C C . ARG A 1 268 ? -3.259 2.106 -6.703 1.00 98.75 268 ARG A C 1
ATOM 2138 O O . ARG A 1 268 ? -3.963 2.391 -5.733 1.00 98.75 268 ARG A O 1
ATOM 2145 N N . LEU A 1 269 ? -1.994 2.509 -6.790 1.00 98.81 269 LEU A N 1
ATOM 2146 C CA . LEU A 1 269 ? -1.362 3.330 -5.747 1.00 98.81 269 LEU A CA 1
ATOM 2147 C C . LEU A 1 269 ? -2.085 4.672 -5.550 1.00 98.81 269 LEU A C 1
ATOM 2149 O O . LEU A 1 269 ? -2.335 5.066 -4.414 1.00 98.81 269 LEU A O 1
ATOM 2153 N N . SER A 1 270 ? -2.514 5.319 -6.636 1.00 98.44 270 SER A N 1
ATOM 2154 C CA . SER A 1 270 ? -3.356 6.526 -6.591 1.00 98.44 270 SER A CA 1
ATOM 2155 C C . SER A 1 270 ? -4.671 6.333 -5.837 1.00 98.44 270 SER A C 1
ATOM 2157 O O . SER A 1 270 ? -5.063 7.210 -5.070 1.00 98.44 270 SER A O 1
ATOM 2159 N N . ASP A 1 271 ? -5.346 5.196 -6.026 1.00 98.50 271 ASP A N 1
ATOM 2160 C CA . ASP A 1 271 ? -6.614 4.905 -5.351 1.00 98.50 271 ASP A CA 1
ATOM 2161 C C . ASP A 1 271 ? -6.394 4.747 -3.834 1.00 98.50 271 ASP A C 1
ATOM 2163 O O . ASP A 1 271 ? -7.197 5.226 -3.030 1.00 98.50 271 ASP A O 1
ATOM 2167 N N . ILE A 1 272 ? -5.280 4.116 -3.441 1.00 98.62 272 ILE A N 1
ATOM 2168 C CA . ILE A 1 272 ? -4.870 3.933 -2.040 1.00 98.62 272 ILE A CA 1
ATOM 2169 C C . ILE A 1 272 ? -4.511 5.277 -1.399 1.00 98.62 272 ILE A C 1
ATOM 2171 O O . ILE A 1 272 ? -4.976 5.565 -0.297 1.00 98.62 272 ILE A O 1
ATOM 2175 N N . ALA A 1 273 ? -3.739 6.117 -2.092 1.00 98.38 273 ALA A N 1
ATOM 2176 C CA . ALA A 1 273 ? -3.394 7.459 -1.628 1.00 98.38 273 ALA A CA 1
ATOM 2177 C C . ALA A 1 273 ? -4.640 8.334 -1.434 1.00 98.38 273 ALA A C 1
ATOM 2179 O O . ALA A 1 273 ? -4.805 8.962 -0.389 1.00 98.38 273 ALA A O 1
ATOM 2180 N N . ALA A 1 274 ? -5.552 8.328 -2.412 1.00 98.00 274 ALA A N 1
ATOM 2181 C CA . ALA A 1 274 ? -6.812 9.060 -2.332 1.00 98.00 274 ALA A CA 1
ATOM 2182 C C . ALA A 1 274 ? -7.661 8.598 -1.141 1.00 98.00 274 ALA A C 1
ATOM 2184 O O . ALA A 1 274 ? -8.215 9.425 -0.424 1.00 98.00 274 ALA A O 1
ATOM 2185 N N . TRP A 1 275 ? -7.716 7.287 -0.888 1.00 98.31 275 TRP A N 1
ATOM 2186 C CA . TRP A 1 275 ? -8.396 6.746 0.285 1.00 98.31 275 TRP A CA 1
ATOM 2187 C C . TRP A 1 275 ? -7.748 7.186 1.603 1.00 98.31 275 TRP A C 1
ATOM 2189 O O . TRP A 1 275 ? -8.461 7.514 2.549 1.00 98.31 275 TRP A O 1
ATOM 2199 N N . TRP A 1 276 ? -6.416 7.222 1.680 1.00 97.44 276 TRP A N 1
ATOM 2200 C CA . TRP A 1 276 ? -5.727 7.666 2.895 1.00 97.44 276 TRP A CA 1
ATOM 2201 C C . TRP A 1 276 ? -6.014 9.140 3.205 1.00 97.44 276 TRP A C 1
ATOM 2203 O O . TRP A 1 276 ? -6.278 9.477 4.357 1.00 97.44 276 TRP A O 1
ATOM 2213 N N . HIS A 1 277 ? -6.049 9.994 2.176 1.00 96.06 277 HIS A N 1
ATOM 2214 C CA . HIS A 1 277 ? -6.481 11.387 2.309 1.00 96.06 277 HIS A CA 1
ATOM 2215 C C . HIS A 1 277 ? -7.948 11.506 2.734 1.00 96.06 277 HIS A C 1
ATOM 2217 O O . HIS A 1 277 ? -8.243 12.225 3.679 1.00 96.06 277 HIS A O 1
ATOM 2223 N N . GLU A 1 278 ? -8.856 10.764 2.093 1.00 97.19 278 GLU A N 1
ATOM 2224 C CA . GLU A 1 278 ? -10.283 10.737 2.446 1.00 97.19 278 GLU A CA 1
ATOM 2225 C C . GLU A 1 278 ? -10.488 10.340 3.918 1.00 97.19 278 GLU A C 1
ATOM 2227 O O . GLU A 1 278 ? -11.221 10.994 4.658 1.00 97.19 278 GLU A O 1
ATOM 2232 N N . LYS A 1 279 ? -9.784 9.298 4.373 1.00 97.00 279 LYS A N 1
ATOM 2233 C CA . LYS A 1 279 ? -9.837 8.807 5.754 1.00 97.00 279 LYS A CA 1
ATOM 2234 C C . LYS A 1 279 ? -9.284 9.818 6.766 1.00 97.00 279 LYS A C 1
ATOM 2236 O O . LYS A 1 279 ? -9.723 9.814 7.917 1.00 97.00 279 LYS A O 1
ATOM 2241 N N . ALA A 1 280 ? -8.335 10.672 6.378 1.00 95.25 280 ALA A N 1
ATOM 2242 C CA . ALA A 1 280 ? -7.738 11.666 7.273 1.00 95.25 280 ALA A CA 1
ATOM 2243 C C . ALA A 1 280 ? -8.756 12.707 7.780 1.00 95.25 280 ALA A C 1
ATOM 2245 O O . ALA A 1 280 ? -8.566 13.283 8.856 1.00 95.25 280 ALA A O 1
ATOM 2246 N N . ASP A 1 281 ? -9.869 12.897 7.067 1.00 95.44 281 ASP A N 1
ATOM 2247 C CA . ASP A 1 281 ? -10.948 13.815 7.446 1.00 95.44 281 ASP A CA 1
ATOM 2248 C C . ASP A 1 281 ? -11.985 13.195 8.390 1.00 95.44 281 ASP A C 1
ATOM 2250 O O . ASP A 1 281 ? -12.844 13.903 8.918 1.00 95.44 281 ASP A O 1
ATOM 2254 N N . PHE A 1 282 ? -11.905 11.891 8.671 1.00 97.38 282 PHE A N 1
ATOM 2255 C CA . PHE A 1 282 ? -12.906 11.224 9.500 1.00 97.38 282 PHE A CA 1
ATOM 2256 C C . PHE A 1 282 ? -12.838 11.698 10.951 1.00 97.38 282 PHE A C 1
ATOM 2258 O O . PHE A 1 282 ? -11.763 11.829 11.545 1.00 97.38 282 PHE A O 1
ATOM 2265 N N . ARG A 1 283 ? -14.001 11.950 11.551 1.00 96.62 283 ARG A N 1
ATOM 2266 C CA . ARG A 1 283 ? -14.137 12.403 12.943 1.00 96.62 283 ARG A CA 1
ATOM 2267 C C . ARG A 1 283 ? -15.204 11.592 13.659 1.00 96.62 283 ARG A C 1
ATOM 2269 O O . ARG A 1 283 ? -16.080 11.012 13.025 1.00 96.62 283 ARG A O 1
ATOM 2276 N N . VAL A 1 284 ? -15.129 11.552 14.981 1.00 96.81 284 VAL A N 1
ATOM 2277 C CA . VAL A 1 284 ? -16.181 10.993 15.830 1.00 96.81 284 VAL A CA 1
ATOM 2278 C C . VAL A 1 284 ? -16.544 12.035 16.879 1.00 96.81 284 VAL A C 1
ATOM 2280 O O . VAL A 1 284 ? -15.661 12.625 17.500 1.00 96.81 284 VAL A O 1
ATOM 2283 N N . ALA A 1 285 ? -17.834 12.298 17.037 1.00 96.19 285 ALA A N 1
ATOM 2284 C CA . ALA A 1 285 ? -18.369 13.088 18.133 1.00 96.19 285 ALA A CA 1
ATOM 2285 C C . ALA A 1 285 ? -18.932 12.144 19.197 1.00 96.19 285 ALA A C 1
ATOM 2287 O O . ALA A 1 285 ? -19.515 11.112 18.867 1.00 96.19 285 ALA A O 1
ATOM 2288 N N . MET A 1 286 ? -18.732 12.501 20.462 1.00 93.75 286 MET A N 1
ATOM 2289 C CA . MET A 1 286 ? -19.139 11.707 21.617 1.00 93.75 286 MET A CA 1
ATOM 2290 C C . MET A 1 286 ? -20.111 12.518 22.468 1.00 93.75 286 MET A C 1
ATOM 2292 O O . MET A 1 286 ? -19.793 13.642 22.863 1.00 93.75 286 MET A O 1
ATOM 2296 N N . THR A 1 287 ? -21.273 11.951 22.773 1.00 93.00 287 THR A N 1
ATOM 2297 C CA . THR A 1 287 ? -22.264 12.531 23.688 1.00 93.00 287 THR A CA 1
ATOM 2298 C C . THR A 1 287 ? -22.588 11.536 24.799 1.00 93.00 287 THR A C 1
ATOM 2300 O O . THR A 1 287 ? -22.625 10.328 24.580 1.00 93.00 287 THR A O 1
ATOM 2303 N N . HIS A 1 288 ? -22.809 12.042 26.016 1.00 87.31 288 HIS A N 1
ATOM 2304 C CA . HIS A 1 288 ? -23.052 11.228 27.215 1.00 87.31 288 HIS A CA 1
ATOM 2305 C C . HIS A 1 288 ? -24.480 11.421 27.750 1.00 87.31 288 HIS A C 1
ATOM 2307 O O . HIS A 1 288 ? -24.682 12.140 28.735 1.00 87.31 288 HIS A O 1
ATOM 2313 N N . PRO A 1 289 ? -25.506 10.830 27.113 1.00 79.50 289 PRO A N 1
ATOM 2314 C CA . PRO A 1 289 ? -26.836 10.773 27.699 1.00 79.50 289 PRO A CA 1
ATOM 2315 C C . PRO A 1 289 ? -26.857 9.746 28.849 1.00 79.50 289 PRO A C 1
ATOM 2317 O O . PRO A 1 289 ? -27.097 8.557 28.645 1.00 79.50 289 PRO A O 1
ATOM 2320 N N . ALA A 1 290 ? -26.623 10.212 30.079 1.00 80.25 290 ALA A N 1
ATOM 2321 C CA . ALA A 1 290 ? -26.614 9.394 31.301 1.00 80.25 290 ALA A CA 1
ATOM 2322 C C . ALA A 1 290 ? -25.563 8.256 31.288 1.00 80.25 290 ALA A C 1
ATOM 2324 O O . ALA A 1 290 ? -24.370 8.542 31.230 1.00 80.25 290 ALA A O 1
ATOM 2325 N N . GLU A 1 291 ? -25.980 6.985 31.386 1.00 81.75 291 GLU A N 1
ATOM 2326 C CA . GLU A 1 291 ? -25.087 5.805 31.427 1.00 81.75 291 GLU A CA 1
ATOM 2327 C C . GLU A 1 291 ? -24.693 5.275 30.035 1.00 81.75 291 GLU A C 1
ATOM 2329 O O . GLU A 1 291 ? -23.947 4.296 29.915 1.00 81.75 291 GLU A O 1
ATOM 2334 N N . GLN A 1 292 ? -25.189 5.905 28.969 1.00 88.75 292 GLN A N 1
ATOM 2335 C CA . GLN A 1 292 ? -24.839 5.559 27.597 1.00 88.75 292 GLN A CA 1
ATOM 2336 C C . GLN A 1 292 ? -23.875 6.577 26.998 1.00 88.75 292 GLN A C 1
ATOM 2338 O O . GLN A 1 292 ? -23.851 7.753 27.361 1.00 88.75 292 GLN A O 1
ATOM 2343 N N . LEU A 1 293 ? -23.073 6.087 26.065 1.00 91.62 293 LEU A N 1
ATOM 2344 C CA . LEU A 1 293 ? -22.224 6.868 25.191 1.00 91.62 293 LEU A CA 1
ATOM 2345 C C . LEU A 1 293 ? -22.779 6.731 23.777 1.00 91.62 293 LEU A C 1
ATOM 2347 O O . LEU A 1 293 ? -22.859 5.629 23.231 1.00 91.62 293 LEU A O 1
ATOM 2351 N N . GLU A 1 294 ? -23.154 7.853 23.188 1.00 94.19 294 GLU A N 1
ATOM 2352 C CA . GLU A 1 294 ? -23.542 7.927 21.789 1.00 94.19 294 GLU A CA 1
ATOM 2353 C C . GLU A 1 294 ? -22.345 8.427 20.973 1.00 94.19 294 GLU A C 1
ATOM 2355 O O . GLU A 1 294 ? -21.698 9.426 21.299 1.00 94.19 294 GLU A O 1
ATOM 2360 N N . LEU A 1 295 ? -22.016 7.672 19.928 1.00 95.31 295 LEU A N 1
ATOM 2361 C CA . LEU A 1 295 ? -20.926 7.952 19.005 1.00 95.31 295 LEU A CA 1
ATOM 2362 C C . LEU A 1 295 ? -21.524 8.316 17.656 1.00 95.31 295 LEU A C 1
ATOM 2364 O O . LEU A 1 295 ? -22.235 7.502 17.071 1.00 95.31 295 LEU A O 1
ATOM 2368 N N . HIS A 1 296 ? -21.209 9.507 17.153 1.00 96.94 296 HIS A N 1
ATOM 2369 C CA . HIS A 1 296 ? -21.605 9.962 15.823 1.00 96.94 296 HIS A CA 1
ATOM 2370 C C . HIS A 1 296 ? -20.376 10.093 14.920 1.00 96.94 296 HIS A C 1
ATOM 2372 O O . HIS A 1 296 ? -19.473 10.892 15.179 1.00 96.94 296 HIS A O 1
ATOM 2378 N N . PHE A 1 297 ? -20.346 9.313 13.848 1.00 97.44 297 PHE A N 1
ATOM 2379 C CA . PHE A 1 297 ? -19.254 9.217 12.892 1.00 97.44 297 PHE A CA 1
ATOM 2380 C C . PHE A 1 297 ? -19.480 10.184 11.729 1.00 97.44 297 PHE A C 1
ATOM 2382 O O . PHE A 1 297 ? -20.455 10.080 10.988 1.00 97.44 297 PHE A O 1
ATOM 2389 N N . THR A 1 298 ? -18.555 11.122 11.551 1.00 97.81 298 THR A N 1
ATOM 2390 C CA . THR A 1 298 ? -18.486 11.966 10.357 1.00 97.81 298 THR A CA 1
ATOM 2391 C C . THR A 1 298 ? -17.435 11.371 9.434 1.00 97.81 298 THR A C 1
ATOM 2393 O O . THR A 1 298 ? -16.235 11.538 9.663 1.00 97.81 298 THR A O 1
ATOM 2396 N N . CYS A 1 299 ? -17.884 10.642 8.419 1.00 97.69 299 CYS A N 1
ATOM 2397 C CA . CYS A 1 299 ? -17.034 9.916 7.484 1.00 97.69 299 CYS A CA 1
ATOM 2398 C C . CYS A 1 299 ? -17.741 9.724 6.134 1.00 97.69 299 CYS A C 1
ATOM 2400 O O . CYS A 1 299 ? -18.916 10.060 5.985 1.00 97.69 299 CYS A O 1
ATOM 2402 N N . SER A 1 300 ? -17.026 9.201 5.138 1.00 97.19 300 SER A N 1
ATOM 2403 C CA . SER A 1 300 ? -17.624 8.858 3.847 1.00 97.19 300 SER A CA 1
ATOM 2404 C C . SER A 1 300 ? -18.422 7.551 3.912 1.00 97.19 300 SER A C 1
ATOM 2406 O O . SER A 1 300 ? -18.191 6.715 4.782 1.00 97.19 300 SER A O 1
ATOM 2408 N N . GLU A 1 301 ? -19.283 7.312 2.918 1.00 96.25 301 GLU A N 1
ATOM 2409 C CA . GLU A 1 301 ? -20.018 6.041 2.733 1.00 96.25 301 GLU A CA 1
ATOM 2410 C C . GLU A 1 301 ? -19.098 4.818 2.568 1.00 96.25 301 GLU A C 1
ATOM 2412 O O . GLU A 1 301 ? -19.507 3.668 2.717 1.00 96.25 301 GLU A O 1
ATOM 2417 N N . ARG A 1 302 ? -17.830 5.051 2.216 1.00 97.19 302 ARG A N 1
ATOM 2418 C CA . ARG A 1 302 ? -16.820 4.000 2.082 1.00 97.19 302 ARG A CA 1
ATOM 2419 C C . ARG A 1 302 ? -16.165 3.664 3.420 1.00 97.19 302 ARG A C 1
ATOM 2421 O O . ARG A 1 302 ? -15.380 2.719 3.465 1.00 97.19 302 ARG A O 1
ATOM 2428 N N . ALA A 1 303 ? -16.436 4.407 4.490 1.00 98.06 303 ALA A N 1
ATOM 2429 C CA . ALA A 1 303 ? -15.890 4.126 5.807 1.00 98.06 303 ALA A CA 1
ATOM 2430 C C . ALA A 1 303 ? -16.316 2.749 6.316 1.00 98.06 303 ALA A C 1
ATOM 2432 O O . ALA A 1 303 ? -17.436 2.285 6.122 1.00 98.06 303 ALA A O 1
ATOM 2433 N N . THR A 1 304 ? -15.388 2.091 7.001 1.00 98.31 304 THR A N 1
ATOM 2434 C CA . THR A 1 304 ? -15.649 0.820 7.668 1.00 98.31 304 THR A CA 1
ATOM 2435 C C . THR A 1 304 ? -15.505 1.059 9.157 1.00 98.31 304 THR A C 1
ATOM 2437 O O . THR A 1 304 ? -14.399 1.300 9.636 1.00 98.31 304 THR A O 1
ATOM 2440 N N . ILE A 1 305 ? -16.618 1.028 9.883 1.00 98.44 305 ILE A N 1
ATOM 2441 C CA . ILE A 1 305 ? -16.636 1.173 11.338 1.00 98.44 305 ILE A CA 1
ATOM 2442 C C . ILE A 1 305 ? -16.737 -0.225 11.930 1.00 98.44 305 ILE A C 1
ATOM 2444 O O . ILE A 1 305 ? -17.661 -0.974 11.608 1.00 98.44 305 ILE A O 1
ATOM 2448 N N . LEU A 1 306 ? -15.774 -0.586 12.772 1.00 97.94 306 LEU A N 1
ATOM 2449 C CA . LEU A 1 306 ? -15.710 -1.900 13.399 1.00 97.94 306 LEU A CA 1
ATOM 2450 C C . LEU A 1 306 ? -15.831 -1.772 14.904 1.00 97.94 306 LEU A C 1
ATOM 2452 O O . LEU A 1 306 ? -15.200 -0.908 15.511 1.00 97.94 306 LEU A O 1
ATOM 2456 N N . ALA A 1 307 ? -16.586 -2.686 15.494 1.00 97.50 307 ALA A N 1
ATOM 2457 C CA . ALA A 1 307 ? -16.728 -2.824 16.928 1.00 97.50 307 ALA A CA 1
ATOM 2458 C C . ALA A 1 307 ? -16.543 -4.287 17.336 1.00 97.50 307 ALA A C 1
ATOM 2460 O O . ALA A 1 307 ? -16.957 -5.196 16.617 1.00 97.50 307 ALA A O 1
ATOM 2461 N N . ARG A 1 308 ? -15.920 -4.523 18.488 1.00 96.81 308 ARG A N 1
ATOM 2462 C CA . ARG A 1 308 ? -15.795 -5.854 19.094 1.00 96.81 308 ARG A CA 1
ATOM 2463 C C . ARG A 1 308 ? -16.055 -5.792 20.588 1.00 96.81 308 ARG A C 1
ATOM 2465 O O . ARG A 1 308 ? -15.843 -4.751 21.210 1.00 96.81 308 ARG A O 1
ATOM 2472 N N . HIS A 1 309 ? -16.470 -6.927 21.149 1.00 96.06 309 HIS A N 1
ATOM 2473 C CA . HIS A 1 309 ? -16.734 -7.089 22.584 1.00 96.06 309 HIS A CA 1
ATOM 2474 C C . HIS A 1 309 ? -17.635 -5.982 23.158 1.00 96.06 309 HIS A C 1
ATOM 2476 O O . HIS A 1 309 ? -17.448 -5.530 24.284 1.00 96.06 309 HIS A O 1
ATOM 2482 N N . LEU A 1 310 ? -18.609 -5.537 22.358 1.00 91.94 310 LEU A N 1
ATOM 2483 C CA . LEU A 1 310 ? -19.511 -4.437 22.670 1.00 91.94 310 LEU A CA 1
ATOM 2484 C C . LEU A 1 310 ? -20.955 -4.838 22.388 1.00 91.94 310 LEU A C 1
ATOM 2486 O O . LEU A 1 310 ? -21.226 -5.366 21.308 1.00 91.94 310 LEU A O 1
ATOM 2490 N N . PRO A 1 311 ? -21.896 -4.565 23.307 1.00 88.38 311 PRO A N 1
ATOM 2491 C CA . PRO A 1 311 ? -23.306 -4.626 22.973 1.00 88.38 311 PRO A CA 1
ATOM 2492 C C . PRO A 1 311 ? -23.634 -3.429 22.071 1.00 88.38 311 PRO A C 1
ATOM 2494 O O . PRO A 1 311 ? -23.505 -2.279 22.486 1.00 88.38 311 PRO A O 1
ATOM 2497 N N . LEU A 1 312 ? -24.027 -3.702 20.828 1.00 88.00 312 LEU A N 1
ATOM 2498 C CA . LEU A 1 312 ? -24.372 -2.678 19.842 1.00 88.00 312 LEU A CA 1
ATOM 2499 C C . LEU A 1 312 ? -25.889 -2.646 19.661 1.00 88.00 312 LEU A C 1
ATOM 2501 O O . LEU A 1 312 ? -26.500 -3.661 19.322 1.00 88.00 312 LEU A O 1
ATOM 2505 N N . ALA A 1 313 ? -26.492 -1.478 19.866 1.00 82.00 313 ALA A N 1
ATOM 2506 C CA . ALA A 1 313 ? -27.874 -1.222 19.483 1.00 82.00 313 ALA A CA 1
ATOM 2507 C C . ALA A 1 313 ? -27.891 -0.669 18.048 1.00 82.00 313 ALA A C 1
ATOM 2509 O O . ALA A 1 313 ? -27.510 0.477 17.827 1.00 82.00 313 ALA A O 1
ATOM 2510 N N . GLY A 1 314 ? -28.287 -1.483 17.065 1.00 84.25 314 GLY A N 1
ATOM 2511 C CA . GLY A 1 314 ? -28.382 -1.052 15.665 1.00 84.25 314 GLY A CA 1
ATOM 2512 C C . GLY A 1 314 ? -28.048 -2.147 14.647 1.00 84.25 314 GLY A C 1
ATOM 2513 O O . GLY A 1 314 ? -27.718 -3.271 15.029 1.00 84.25 314 GLY A O 1
ATOM 2514 N N . PRO A 1 315 ? -28.150 -1.839 13.341 1.00 92.88 315 PRO A N 1
ATOM 2515 C CA . PRO A 1 315 ? -27.820 -2.783 12.285 1.00 92.88 315 PRO A CA 1
ATOM 2516 C C . PRO A 1 315 ? -26.305 -3.013 12.229 1.00 92.88 315 PRO A C 1
ATOM 2518 O O . PRO A 1 315 ? -25.509 -2.093 12.026 1.00 92.88 315 PRO A O 1
ATOM 2521 N N . THR A 1 316 ? -25.911 -4.271 12.388 1.00 95.56 316 THR A N 1
ATOM 2522 C CA . THR A 1 316 ? -24.524 -4.718 12.277 1.00 95.56 316 THR A CA 1
ATOM 2523 C C . THR A 1 316 ? -24.451 -5.990 11.447 1.00 95.56 316 THR A C 1
ATOM 2525 O O . THR A 1 316 ? -25.445 -6.695 11.258 1.00 95.56 316 THR A O 1
ATOM 2528 N N . GLN A 1 317 ? -23.259 -6.300 10.951 1.00 95.44 317 GLN A N 1
ATOM 2529 C CA . GLN A 1 317 ? -22.971 -7.590 10.333 1.00 95.44 317 GLN A CA 1
ATOM 2530 C C . GLN A 1 317 ? -21.661 -8.155 10.869 1.00 95.44 317 GLN A C 1
ATOM 2532 O O . GLN A 1 317 ? -20.750 -7.407 11.223 1.00 95.44 317 GLN A O 1
ATOM 2537 N N . HIS A 1 318 ? -21.551 -9.482 10.926 1.00 96.12 318 HIS A N 1
ATOM 2538 C CA . HIS A 1 318 ? -20.272 -10.117 11.233 1.00 96.12 318 HIS A CA 1
ATOM 2539 C C . HIS A 1 318 ? -19.234 -9.736 10.169 1.00 96.12 318 HIS A C 1
ATOM 2541 O O . HIS A 1 318 ? -19.545 -9.736 8.977 1.00 96.12 318 HIS A O 1
ATOM 2547 N N . TRP A 1 319 ? -18.015 -9.416 10.603 1.00 95.69 319 TRP A N 1
ATOM 2548 C CA . TRP A 1 319 ? -16.939 -9.006 9.709 1.00 95.69 319 TRP A CA 1
ATOM 2549 C C . TRP A 1 319 ? -15.792 -10.019 9.715 1.00 95.69 319 TRP A C 1
ATOM 2551 O O . TRP A 1 319 ? -15.629 -10.761 8.748 1.00 95.69 319 TRP A O 1
ATOM 2561 N N . ARG A 1 320 ? -15.020 -10.085 10.803 1.00 94.31 320 ARG A N 1
ATOM 2562 C CA . ARG A 1 320 ? -13.938 -11.059 11.007 1.00 94.31 320 ARG A CA 1
ATOM 2563 C C . ARG A 1 320 ? -13.664 -11.215 12.499 1.00 94.31 320 ARG A C 1
ATOM 2565 O O . ARG A 1 320 ? -13.686 -10.222 13.221 1.00 94.31 320 ARG A O 1
ATOM 2572 N N . ASP A 1 321 ? -13.347 -12.428 12.943 1.00 91.56 321 ASP A N 1
ATOM 2573 C CA . ASP A 1 321 ? -12.992 -12.723 14.335 1.00 91.56 321 ASP A CA 1
ATOM 2574 C C . ASP A 1 321 ? -14.080 -12.212 15.300 1.00 91.56 321 ASP A C 1
ATOM 2576 O O . ASP A 1 321 ? -15.264 -12.497 15.113 1.00 91.56 321 ASP A O 1
ATOM 2580 N N . ALA A 1 322 ? -13.708 -11.432 16.316 1.00 94.44 322 ALA A N 1
ATOM 2581 C CA . ALA A 1 322 ? -14.651 -10.815 17.246 1.00 94.44 322 ALA A CA 1
ATOM 2582 C C . ALA A 1 322 ? -15.299 -9.520 16.715 1.00 94.44 322 ALA A C 1
ATOM 2584 O O . ALA A 1 322 ? -16.150 -8.947 17.399 1.00 94.44 322 ALA A O 1
ATOM 2585 N N . TYR A 1 323 ? -14.899 -9.031 15.536 1.00 97.62 323 TYR A N 1
ATOM 2586 C CA . TYR A 1 323 ? -15.393 -7.771 14.993 1.00 97.62 323 TYR A CA 1
ATOM 2587 C C . TYR A 1 323 ? -16.714 -7.925 14.241 1.00 97.62 323 TYR A C 1
ATOM 2589 O O . TYR A 1 323 ? -16.908 -8.797 13.386 1.00 97.62 323 TYR A O 1
ATOM 2597 N N . GLN A 1 324 ? -17.591 -6.970 14.510 1.00 97.25 324 GLN A N 1
ATOM 2598 C CA . GLN A 1 324 ? -18.785 -6.666 13.744 1.00 97.25 324 GLN A CA 1
ATOM 2599 C C . GLN A 1 324 ? -18.592 -5.323 13.039 1.00 97.25 324 GLN A C 1
ATOM 2601 O O . GLN A 1 324 ? -17.996 -4.397 13.593 1.00 97.25 324 GLN A O 1
ATOM 2606 N N . GLN A 1 325 ? -19.107 -5.214 11.820 1.00 97.62 325 GLN A N 1
ATOM 2607 C CA . GLN A 1 325 ? -19.189 -3.950 11.105 1.00 97.62 325 GLN A CA 1
ATOM 2608 C C . GLN A 1 325 ? -20.488 -3.238 11.481 1.00 97.62 325 GLN A C 1
ATOM 2610 O O . GLN A 1 325 ? -21.571 -3.819 11.378 1.00 97.62 325 GLN A O 1
ATOM 2615 N N . VAL A 1 326 ? -20.366 -1.981 11.897 1.00 97.12 326 VAL A N 1
ATOM 2616 C CA . VAL A 1 326 ? -21.494 -1.081 12.155 1.00 97.12 326 VAL A CA 1
ATOM 2617 C C . VAL A 1 326 ? -21.969 -0.515 10.817 1.00 97.12 326 VAL A C 1
ATOM 2619 O O . VAL A 1 326 ? -21.155 -0.042 10.025 1.00 97.12 326 VAL A O 1
ATOM 2622 N N . LEU A 1 327 ? -23.275 -0.603 10.545 1.00 95.69 327 LEU A N 1
ATOM 2623 C CA . LEU A 1 327 ? -23.880 -0.196 9.266 1.00 95.69 327 LEU A CA 1
ATOM 2624 C C . LEU A 1 327 ? -24.571 1.176 9.335 1.00 95.69 327 LEU A C 1
ATOM 2626 O O . LEU A 1 327 ? -25.310 1.550 8.428 1.00 95.69 327 LEU A O 1
ATOM 2630 N N . THR A 1 328 ? -24.348 1.915 10.419 1.00 94.44 328 THR A N 1
ATOM 2631 C CA . THR A 1 328 ? -24.869 3.262 10.669 1.00 94.44 328 THR A CA 1
ATOM 2632 C C . THR A 1 328 ? -23.737 4.220 11.017 1.00 94.44 328 THR A C 1
ATOM 2634 O O . THR A 1 328 ? -22.689 3.819 11.519 1.00 94.44 328 THR A O 1
ATOM 2637 N N . HIS A 1 329 ? -23.969 5.515 10.798 1.00 94.44 329 HIS A N 1
ATOM 2638 C CA . HIS A 1 329 ? -23.054 6.582 11.219 1.00 94.44 329 HIS A CA 1
ATOM 2639 C C . HIS A 1 329 ? -23.287 7.033 12.665 1.00 94.44 329 HIS A C 1
ATOM 2641 O O . HIS A 1 329 ? -22.652 7.972 13.130 1.00 94.44 329 HIS A O 1
ATOM 2647 N N . SER A 1 330 ? -24.160 6.355 13.406 1.00 93.88 330 SER A N 1
ATOM 2648 C CA . SER A 1 330 ? -24.285 6.533 14.845 1.00 93.88 330 SER A CA 1
ATOM 2649 C C . SER A 1 330 ? -24.498 5.204 15.554 1.00 93.88 330 SER A C 1
ATOM 2651 O O . SER A 1 330 ? -25.083 4.271 14.991 1.00 93.88 330 SER A O 1
ATOM 2653 N N . VAL A 1 331 ? -23.996 5.105 16.783 1.00 94.25 331 VAL A N 1
ATOM 2654 C CA . VAL A 1 331 ? -24.215 3.945 17.650 1.00 94.25 331 VAL A CA 1
ATOM 2655 C C . VAL A 1 331 ? -24.251 4.355 19.117 1.00 94.25 331 VAL A C 1
ATOM 2657 O O . VAL A 1 331 ? -23.485 5.216 19.548 1.00 94.25 331 VAL A O 1
ATOM 2660 N N . CYS A 1 332 ? -25.116 3.693 19.884 1.00 92.62 332 CYS A N 1
ATOM 2661 C CA . CYS A 1 332 ? -25.143 3.793 21.339 1.00 92.62 332 CYS A CA 1
ATOM 2662 C C . CYS A 1 332 ? -24.435 2.585 21.952 1.00 92.62 332 CYS A C 1
ATOM 2664 O O . CYS A 1 332 ? -24.729 1.436 21.609 1.00 92.62 332 CYS A O 1
ATOM 2666 N N . VAL A 1 333 ? -23.510 2.854 22.868 1.00 92.38 333 VAL A N 1
ATOM 2667 C CA . VAL A 1 333 ? -22.695 1.867 23.585 1.00 92.38 333 VAL A CA 1
ATOM 2668 C C . VAL A 1 333 ? -22.660 2.207 25.082 1.00 92.38 333 VAL A C 1
ATOM 2670 O O . VAL A 1 333 ? -23.014 3.324 25.465 1.00 92.38 333 VAL A O 1
ATOM 2673 N N . PRO A 1 334 ? -22.261 1.274 25.964 1.00 91.25 334 PRO A N 1
ATOM 2674 C CA . PRO A 1 334 ? -22.049 1.590 27.375 1.00 91.25 334 PRO A CA 1
ATOM 2675 C C . PRO A 1 334 ? -21.022 2.719 27.556 1.00 91.25 334 PRO A C 1
ATOM 2677 O O . PRO A 1 334 ? -20.008 2.746 26.858 1.00 91.25 334 PRO A O 1
ATOM 2680 N N . ALA A 1 335 ? -21.260 3.634 28.502 1.00 88.88 335 ALA A N 1
ATOM 2681 C CA . ALA A 1 335 ? -20.339 4.743 28.772 1.00 88.88 335 ALA A CA 1
ATOM 2682 C C . ALA A 1 335 ? -19.067 4.330 29.535 1.00 88.88 335 ALA A C 1
ATOM 2684 O O . ALA A 1 335 ? -18.094 5.082 29.534 1.00 88.88 335 ALA A O 1
ATOM 2685 N N . ALA A 1 336 ? -19.061 3.157 30.180 1.00 90.81 336 ALA A N 1
ATOM 2686 C CA . ALA A 1 336 ? -17.922 2.651 30.940 1.00 90.81 336 ALA A CA 1
ATOM 2687 C C . ALA A 1 336 ? -17.741 1.125 30.757 1.00 90.81 336 ALA A C 1
ATOM 2689 O O . ALA A 1 336 ? -18.713 0.379 30.910 1.00 90.81 336 ALA A O 1
ATOM 2690 N N . PRO A 1 337 ? -16.511 0.643 30.485 1.00 92.94 337 PRO A N 1
ATOM 2691 C CA . PRO A 1 337 ? -15.348 1.448 30.099 1.00 92.94 337 PRO A CA 1
ATOM 2692 C C . PRO A 1 337 ? -15.553 2.098 28.717 1.00 92.94 337 PRO A C 1
ATOM 2694 O O . PRO A 1 337 ? -16.294 1.563 27.891 1.00 92.94 337 PRO A O 1
ATOM 2697 N N . LEU A 1 338 ? -14.888 3.227 28.441 1.00 94.81 338 LEU A N 1
ATOM 2698 C CA . LEU A 1 338 ? -14.961 3.862 27.120 1.00 94.81 338 LEU A CA 1
ATOM 2699 C C . LEU A 1 338 ? -14.380 2.899 26.070 1.00 94.81 338 LEU A C 1
ATOM 2701 O O . LEU A 1 338 ? -13.239 2.462 26.232 1.00 94.81 338 LEU A O 1
ATOM 2705 N N . PRO A 1 339 ? -15.088 2.583 24.973 1.00 96.19 339 PRO A N 1
ATOM 2706 C CA . PRO A 1 339 ? -14.639 1.601 23.982 1.00 96.19 339 PRO A CA 1
ATOM 2707 C C . PRO A 1 339 ? -13.555 2.121 23.031 1.00 96.19 339 PRO A C 1
ATOM 2709 O O . PRO A 1 339 ? -13.549 1.819 21.840 1.00 96.19 339 PRO A O 1
ATOM 2712 N N . LEU A 1 340 ? -12.646 2.941 23.540 1.00 96.88 340 LEU A N 1
ATOM 2713 C CA . LEU A 1 340 ? -11.601 3.611 22.784 1.00 96.88 340 LEU A CA 1
ATOM 2714 C C . LEU A 1 340 ? -10.225 3.161 23.272 1.00 96.88 340 LEU A C 1
ATOM 2716 O O . LEU A 1 340 ? -10.093 2.370 24.212 1.00 96.88 340 LEU A O 1
ATOM 2720 N N . LEU A 1 341 ? -9.190 3.683 22.620 1.00 97.88 341 LEU A N 1
ATOM 2721 C CA . LEU A 1 341 ? -7.811 3.500 23.032 1.00 97.88 341 LEU A CA 1
ATOM 2722 C C . LEU A 1 341 ? -7.346 4.731 23.813 1.00 97.88 341 LEU A C 1
ATOM 2724 O O . LEU A 1 341 ? -7.111 5.796 23.243 1.00 97.88 341 LEU A O 1
ATOM 2728 N N . GLY A 1 342 ? -7.194 4.580 25.122 1.00 98.19 342 GLY A N 1
ATOM 2729 C CA . GLY A 1 342 ? -6.546 5.566 25.971 1.00 98.19 342 GLY A CA 1
ATOM 2730 C C . GLY A 1 342 ? -5.048 5.579 25.700 1.00 98.19 342 GLY A C 1
ATOM 2731 O O . GLY A 1 342 ? -4.403 4.536 25.772 1.00 98.19 342 GLY A O 1
ATOM 2732 N N . VAL A 1 343 ? -4.480 6.741 25.392 1.00 98.25 343 VAL A N 1
ATOM 2733 C CA . VAL A 1 343 ? -3.040 6.906 25.162 1.00 98.25 343 VAL A CA 1
ATOM 2734 C C . VAL A 1 343 ? -2.501 7.946 26.133 1.00 98.25 343 VAL A C 1
ATOM 2736 O O . VAL A 1 343 ? -2.975 9.082 26.162 1.00 98.25 343 VAL A O 1
ATOM 2739 N N . ALA A 1 344 ? -1.519 7.536 26.931 1.00 97.75 344 ALA A N 1
ATOM 2740 C CA . ALA A 1 344 ? -0.842 8.387 27.894 1.00 97.75 344 ALA A CA 1
ATOM 2741 C C . ALA A 1 344 ? -0.044 9.507 27.206 1.00 97.75 344 ALA A C 1
ATOM 2743 O O . ALA A 1 344 ? 0.446 9.348 26.086 1.00 97.75 344 ALA A O 1
ATOM 2744 N N . ASP A 1 345 ? 0.136 10.630 27.901 1.00 96.19 345 ASP A N 1
ATOM 2745 C CA . ASP A 1 345 ? 0.859 11.788 27.361 1.00 96.19 345 ASP A CA 1
ATOM 2746 C C . ASP A 1 345 ? 2.371 11.538 27.197 1.00 96.19 345 ASP A C 1
ATOM 2748 O O . ASP A 1 345 ? 3.034 12.257 26.450 1.00 96.19 345 ASP A O 1
ATOM 2752 N N . ASP A 1 346 ? 2.913 10.508 27.856 1.00 96.25 346 ASP A N 1
ATOM 2753 C CA . ASP A 1 346 ? 4.313 10.082 27.741 1.00 96.25 346 ASP A CA 1
ATOM 2754 C C . ASP A 1 346 ? 4.588 9.174 26.526 1.00 96.25 346 ASP A C 1
ATOM 2756 O O . ASP A 1 346 ? 5.746 8.891 26.210 1.00 96.25 346 ASP A O 1
ATOM 2760 N N . VAL A 1 347 ? 3.547 8.741 25.806 1.00 97.56 347 VAL A N 1
ATOM 2761 C CA . VAL A 1 347 ? 3.697 7.949 24.582 1.00 97.56 347 VAL A CA 1
ATOM 2762 C C . VAL A 1 347 ? 4.248 8.835 23.458 1.00 97.56 347 VAL A C 1
ATOM 2764 O O . VAL A 1 347 ? 3.695 9.908 23.191 1.00 97.56 347 VAL A O 1
ATOM 2767 N N . PRO A 1 348 ? 5.290 8.387 22.725 1.00 95.88 348 PRO A N 1
ATOM 2768 C CA . PRO A 1 348 ? 5.839 9.144 21.607 1.00 95.88 348 PRO A CA 1
ATOM 2769 C C . PRO A 1 348 ? 4.768 9.556 20.592 1.00 95.88 348 PRO A C 1
ATOM 2771 O O . PRO A 1 348 ? 3.930 8.747 20.183 1.00 95.88 348 PRO A O 1
ATOM 2774 N N . ALA A 1 349 ? 4.833 10.808 20.127 1.00 94.38 349 ALA A N 1
ATOM 2775 C CA . ALA A 1 349 ? 3.853 11.361 19.191 1.00 94.38 349 ALA A CA 1
ATOM 2776 C C . ALA A 1 349 ? 3.707 10.515 17.915 1.00 94.38 349 ALA A C 1
ATOM 2778 O O . ALA A 1 349 ? 2.587 10.301 17.458 1.00 94.38 349 ALA A O 1
ATOM 2779 N N . ALA A 1 350 ? 4.814 9.970 17.398 1.00 93.00 350 ALA A N 1
ATOM 2780 C CA . ALA A 1 350 ? 4.817 9.081 16.237 1.00 93.00 350 ALA A CA 1
ATOM 2781 C C . ALA A 1 350 ? 4.029 7.781 16.480 1.00 93.00 350 ALA A C 1
ATOM 2783 O O . ALA A 1 350 ? 3.269 7.357 15.615 1.00 93.00 350 ALA A O 1
ATOM 2784 N N . THR A 1 351 ? 4.137 7.176 17.668 1.00 95.88 351 THR A N 1
ATOM 2785 C CA . THR A 1 351 ? 3.379 5.965 18.026 1.00 95.88 351 THR A CA 1
ATOM 2786 C C . THR A 1 351 ? 1.885 6.255 18.105 1.00 95.88 351 THR A C 1
ATOM 2788 O O . THR A 1 351 ? 1.069 5.494 17.594 1.00 95.88 351 THR A O 1
ATOM 2791 N N . ALA A 1 352 ? 1.506 7.376 18.716 1.00 95.88 352 ALA A N 1
ATOM 2792 C CA . ALA A 1 352 ? 0.104 7.760 18.796 1.00 95.88 352 ALA A CA 1
ATOM 2793 C C . ALA A 1 352 ? -0.482 8.137 17.423 1.00 95.88 352 ALA A C 1
ATOM 2795 O O . ALA A 1 352 ? -1.623 7.780 17.134 1.00 95.88 352 ALA A O 1
ATOM 2796 N N . ALA A 1 353 ? 0.298 8.815 16.573 1.00 94.56 353 ALA A N 1
ATOM 2797 C CA . ALA A 1 353 ? -0.074 9.106 15.190 1.00 94.56 353 ALA A CA 1
ATOM 2798 C C . ALA A 1 353 ? -0.261 7.812 14.390 1.00 94.56 353 ALA A C 1
ATOM 2800 O O . ALA A 1 353 ? -1.294 7.650 13.748 1.00 94.56 353 ALA A O 1
ATOM 2801 N N . LEU A 1 354 ? 0.662 6.852 14.522 1.00 95.38 354 LEU A N 1
ATOM 2802 C CA . LEU A 1 354 ? 0.534 5.529 13.917 1.00 95.38 354 LEU A CA 1
ATOM 2803 C C . LEU A 1 354 ? -0.785 4.866 14.324 1.00 95.38 354 LEU A C 1
ATOM 2805 O O . LEU A 1 354 ? -1.540 4.449 13.453 1.00 95.38 354 LEU A O 1
ATOM 2809 N N . LEU A 1 355 ? -1.095 4.793 15.624 1.00 97.38 355 LEU A N 1
ATOM 2810 C CA . LEU A 1 355 ? -2.338 4.186 16.119 1.00 97.38 355 LEU A CA 1
ATOM 2811 C C . LEU A 1 355 ? -3.587 4.881 15.539 1.00 97.38 355 LEU A C 1
ATOM 2813 O O . LEU A 1 355 ? -4.513 4.207 15.079 1.00 97.38 355 LEU A O 1
ATOM 2817 N N . ALA A 1 356 ? -3.601 6.214 15.489 1.00 96.06 356 ALA A N 1
ATOM 2818 C CA . ALA A 1 356 ? -4.687 6.968 14.864 1.00 96.06 356 ALA A CA 1
ATOM 2819 C C . ALA A 1 356 ? -4.800 6.683 13.351 1.00 96.06 356 ALA A C 1
ATOM 2821 O O . ALA A 1 356 ? -5.897 6.454 12.835 1.00 96.06 356 ALA A O 1
ATOM 2822 N N . GLU A 1 357 ? -3.678 6.605 12.630 1.00 94.62 357 GLU A N 1
ATOM 2823 C CA . GLU A 1 357 ? -3.651 6.247 11.207 1.00 94.62 357 GLU A CA 1
ATOM 2824 C C . GLU A 1 357 ? -4.123 4.812 10.960 1.00 94.62 357 GLU A C 1
ATOM 2826 O O . GLU A 1 357 ? -4.821 4.560 9.975 1.00 94.62 357 GLU A O 1
ATOM 2831 N N . GLN A 1 358 ? -3.867 3.887 11.889 1.00 95.44 358 GLN A N 1
ATOM 2832 C CA . GLN A 1 358 ? -4.460 2.550 11.842 1.00 95.44 358 GLN A CA 1
ATOM 2833 C C . GLN A 1 358 ? -5.984 2.591 12.026 1.00 95.44 358 GLN A C 1
ATOM 2835 O O . GLN A 1 358 ? -6.666 1.640 11.657 1.00 95.44 358 GLN A O 1
ATOM 2840 N N . GLY A 1 359 ? -6.534 3.688 12.546 1.00 96.69 359 GLY A N 1
ATOM 2841 C CA . GLY A 1 359 ? -7.966 3.935 12.683 1.00 96.69 359 GLY A CA 1
ATOM 2842 C C . GLY A 1 359 ? -8.516 3.718 14.092 1.00 96.69 359 GLY A C 1
ATOM 2843 O O . GLY A 1 359 ? -9.729 3.808 14.280 1.00 96.69 359 GLY A O 1
ATOM 2844 N N . TYR A 1 360 ? -7.659 3.472 15.091 1.00 97.94 360 TYR A N 1
ATOM 2845 C CA . TYR A 1 360 ? -8.095 3.489 16.489 1.00 97.94 360 TYR A CA 1
ATOM 2846 C C . TYR A 1 360 ? -8.566 4.893 16.881 1.00 97.94 360 TYR A C 1
ATOM 2848 O O . TYR A 1 360 ? -7.939 5.894 16.529 1.00 97.94 360 TYR A O 1
ATOM 2856 N N . LEU A 1 361 ? -9.656 4.960 17.643 1.00 97.19 361 LEU A N 1
ATOM 2857 C CA . LEU A 1 361 ? -10.120 6.204 18.247 1.00 97.19 361 LEU A CA 1
ATOM 2858 C C . LEU A 1 361 ? -9.303 6.447 19.517 1.00 97.19 361 LEU A C 1
ATOM 2860 O O . LEU A 1 361 ? -9.318 5.618 20.427 1.00 97.19 361 LEU A O 1
ATOM 2864 N N . ILE A 1 362 ? -8.553 7.549 19.545 1.00 96.38 362 ILE A N 1
ATOM 2865 C CA . ILE A 1 362 ? -7.590 7.845 20.609 1.00 96.38 362 ILE A CA 1
ATOM 2866 C C . ILE A 1 362 ? -8.192 8.825 21.616 1.00 96.38 362 ILE A C 1
ATOM 2868 O O . ILE A 1 362 ? -8.550 9.942 21.248 1.00 96.38 362 ILE A O 1
ATOM 2872 N N . GLN A 1 363 ? -8.214 8.441 22.891 1.00 96.38 363 GLN A N 1
ATOM 2873 C CA . GLN A 1 363 ? -8.521 9.325 24.014 1.00 96.38 363 GLN A CA 1
ATOM 2874 C C . GLN A 1 363 ? -7.228 9.703 24.744 1.00 96.38 363 GLN A C 1
ATOM 2876 O O . GLN A 1 363 ? -6.416 8.839 25.072 1.00 96.38 363 GLN A O 1
ATOM 2881 N N . ARG A 1 364 ? -7.044 10.996 25.028 1.00 94.94 364 ARG A N 1
ATOM 2882 C CA . ARG A 1 364 ? -5.887 11.529 25.772 1.00 94.94 364 ARG A CA 1
ATOM 2883 C C . ARG A 1 364 ? -6.308 12.277 27.037 1.00 94.94 364 ARG A C 1
ATOM 2885 O O . ARG A 1 364 ? -7.501 12.492 27.271 1.00 94.94 364 ARG A O 1
ATOM 2892 N N . GLY A 1 365 ? -5.318 12.694 27.828 1.00 93.62 365 GLY A N 1
ATOM 2893 C CA . GLY A 1 365 ? -5.510 13.450 29.063 1.00 93.62 365 GLY A CA 1
ATOM 2894 C C . GLY A 1 365 ? -6.124 12.611 30.183 1.00 93.62 365 GLY A C 1
ATOM 2895 O O . GLY A 1 365 ? -6.009 11.386 30.196 1.00 93.62 365 GLY A O 1
ATOM 2896 N N . ALA A 1 366 ? -6.804 13.270 31.127 1.00 90.56 366 ALA A N 1
ATOM 2897 C CA . ALA A 1 366 ? -7.339 12.621 32.328 1.00 90.56 366 ALA A CA 1
ATOM 2898 C C . ALA A 1 366 ? -8.279 11.437 32.019 1.00 90.56 366 ALA A C 1
ATOM 2900 O O . ALA A 1 366 ? -8.199 10.410 32.687 1.00 90.56 366 ALA A O 1
ATOM 2901 N N . ALA A 1 367 ? -9.089 11.551 30.961 1.00 91.25 367 ALA A N 1
ATOM 2902 C CA . ALA A 1 367 ? -10.052 10.526 30.554 1.00 91.25 367 ALA A CA 1
ATOM 2903 C C . ALA A 1 367 ? -9.428 9.326 29.809 1.00 91.25 367 ALA A C 1
ATOM 2905 O O . ALA A 1 367 ? -10.120 8.363 29.488 1.00 91.25 367 ALA A O 1
ATOM 2906 N N . ALA A 1 368 ? -8.119 9.337 29.517 1.00 95.81 368 ALA A N 1
ATOM 2907 C CA . ALA A 1 368 ? -7.464 8.207 28.852 1.00 95.81 368 ALA A CA 1
ATOM 2908 C C . ALA A 1 368 ? -7.550 6.921 29.691 1.00 95.81 368 ALA A C 1
ATOM 2910 O O . ALA A 1 368 ? -7.686 5.833 29.139 1.00 95.81 368 ALA A O 1
ATOM 2911 N N . ARG A 1 369 ? -7.508 7.035 31.024 1.00 95.75 369 ARG A N 1
ATOM 2912 C CA . ARG A 1 369 ? -7.589 5.883 31.939 1.00 95.75 369 ARG A CA 1
ATOM 2913 C C . ARG A 1 369 ? -8.983 5.267 32.035 1.00 95.75 369 ARG A C 1
ATOM 2915 O O . ARG A 1 369 ? -9.091 4.133 32.489 1.00 95.75 369 ARG A O 1
ATOM 2922 N N . ASP A 1 370 ? -10.006 5.974 31.565 1.00 95.00 370 ASP A N 1
ATOM 2923 C CA . ASP A 1 370 ? -11.387 5.485 31.537 1.00 95.00 370 ASP A CA 1
ATOM 2924 C C . ASP A 1 370 ? -11.656 4.598 30.307 1.00 95.00 370 ASP A C 1
ATOM 2926 O O . ASP A 1 370 ? -12.727 4.001 30.171 1.00 95.00 370 ASP A O 1
ATOM 2930 N N . CYS A 1 371 ? -10.680 4.497 29.398 1.00 96.81 371 CYS A N 1
ATOM 2931 C CA . CYS A 1 371 ? -10.748 3.644 28.222 1.00 96.81 371 CYS A CA 1
ATOM 2932 C C . CYS A 1 371 ? -10.541 2.169 28.549 1.00 96.81 371 CYS A C 1
ATOM 2934 O O . CYS A 1 371 ? -9.711 1.790 29.372 1.00 96.81 371 CYS A O 1
ATOM 2936 N N . ALA A 1 372 ? -11.255 1.323 27.811 1.00 95.50 372 ALA A N 1
ATOM 2937 C CA . ALA A 1 372 ? -11.198 -0.128 27.903 1.00 95.50 372 ALA A CA 1
ATOM 2938 C C . ALA A 1 372 ? -9.791 -0.678 27.645 1.00 95.50 372 ALA A C 1
ATOM 2940 O O . ALA A 1 372 ? -9.433 -1.736 28.159 1.00 95.50 372 ALA A O 1
ATOM 2941 N N . THR A 1 373 ? -8.992 0.042 26.856 1.00 96.69 373 THR A N 1
ATOM 2942 C CA . THR A 1 373 ? -7.572 -0.237 26.654 1.00 96.69 373 THR A CA 1
ATOM 2943 C C . THR A 1 373 ? -6.771 1.032 26.909 1.00 96.69 373 THR A C 1
ATOM 2945 O O . THR A 1 373 ? -7.097 2.077 26.354 1.00 96.69 373 THR A O 1
ATOM 2948 N N . TYR A 1 374 ? -5.707 0.932 27.706 1.00 97.69 374 TYR A N 1
ATOM 2949 C CA . TYR A 1 374 ? -4.804 2.039 28.020 1.00 97.69 374 TYR A CA 1
ATOM 2950 C C . TYR A 1 374 ? -3.368 1.695 27.610 1.00 97.69 374 TYR A C 1
ATOM 2952 O O . TYR A 1 374 ? -2.865 0.620 27.942 1.00 97.69 374 TYR A O 1
ATOM 2960 N N . ILE A 1 375 ? -2.721 2.606 26.886 1.00 97.94 375 ILE A N 1
ATOM 2961 C CA . ILE A 1 375 ? -1.361 2.478 26.363 1.00 97.94 375 ILE A CA 1
ATOM 2962 C C . ILE A 1 375 ? -0.486 3.563 26.987 1.00 97.94 375 ILE A C 1
ATOM 2964 O O . ILE A 1 375 ? -0.764 4.751 26.827 1.00 97.94 375 ILE A O 1
ATOM 2968 N N . ASP A 1 376 ? 0.592 3.152 27.650 1.00 97.69 376 ASP A N 1
ATOM 2969 C CA . ASP A 1 376 ? 1.629 4.031 28.193 1.00 97.69 376 ASP A CA 1
ATOM 2970 C C . ASP A 1 376 ? 3.004 3.749 27.572 1.00 97.69 376 ASP A C 1
ATOM 2972 O O . ASP A 1 376 ? 3.197 2.774 26.832 1.00 97.69 376 ASP A O 1
ATOM 2976 N N . ALA A 1 377 ? 3.978 4.617 27.857 1.00 97.12 377 ALA A N 1
ATOM 2977 C CA . ALA A 1 377 ? 5.340 4.462 27.353 1.00 97.12 377 ALA A CA 1
ATOM 2978 C C . ALA A 1 377 ? 5.982 3.119 27.755 1.00 97.12 377 ALA A C 1
ATOM 2980 O O . ALA A 1 377 ? 6.719 2.532 26.959 1.00 97.12 377 ALA A O 1
ATOM 2981 N N . ALA A 1 378 ? 5.673 2.595 28.947 1.00 97.69 378 ALA A N 1
ATOM 2982 C CA . ALA A 1 378 ? 6.209 1.323 29.429 1.00 97.69 378 ALA A CA 1
ATOM 2983 C C . ALA A 1 378 ? 5.704 0.132 28.599 1.00 97.69 378 ALA A C 1
ATOM 2985 O O . ALA A 1 378 ? 6.487 -0.750 28.231 1.00 97.69 378 ALA A O 1
ATOM 2986 N N . LEU A 1 379 ? 4.414 0.109 28.250 1.00 97.62 379 LEU A N 1
ATOM 2987 C CA . LEU A 1 379 ? 3.852 -0.892 27.347 1.00 97.62 379 LEU A CA 1
ATOM 2988 C C . LEU A 1 379 ? 4.471 -0.785 25.952 1.00 97.62 379 LEU A C 1
ATOM 2990 O O . LEU A 1 379 ? 4.868 -1.809 25.398 1.00 97.62 379 LEU A O 1
ATOM 2994 N N . VAL A 1 380 ? 4.585 0.426 25.400 1.00 97.25 380 VAL A N 1
ATOM 2995 C CA . VAL A 1 380 ? 5.198 0.649 24.078 1.00 97.25 380 VAL A CA 1
ATOM 2996 C C . VAL A 1 380 ? 6.636 0.128 24.059 1.00 97.25 380 VAL A C 1
ATOM 2998 O O . VAL A 1 380 ? 7.006 -0.618 23.153 1.00 97.25 380 VAL A O 1
ATOM 3001 N N . GLN A 1 381 ? 7.422 0.437 25.092 1.00 96.69 381 GLN A N 1
ATOM 3002 C CA . GLN A 1 381 ? 8.791 -0.056 25.230 1.00 96.69 381 GLN A CA 1
ATOM 3003 C C . GLN A 1 381 ? 8.843 -1.586 25.342 1.00 96.69 381 GLN A C 1
ATOM 3005 O O . GLN A 1 381 ? 9.697 -2.215 24.723 1.00 96.69 381 GLN A O 1
ATOM 3010 N N . ARG A 1 382 ? 7.919 -2.198 26.094 1.00 97.62 382 ARG A N 1
ATOM 3011 C CA . ARG A 1 382 ? 7.842 -3.657 26.263 1.00 97.62 382 ARG A CA 1
ATOM 3012 C C . ARG A 1 382 ? 7.487 -4.385 24.969 1.00 97.62 382 ARG A C 1
ATOM 3014 O O . ARG A 1 382 ? 7.995 -5.477 24.745 1.00 97.62 382 ARG A O 1
ATOM 3021 N N . MET A 1 383 ? 6.605 -3.816 24.148 1.00 97.31 383 MET A N 1
ATOM 3022 C C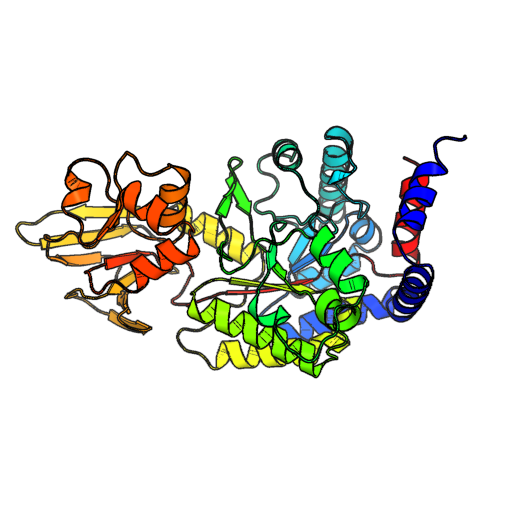A . MET A 1 383 ? 6.247 -4.401 22.850 1.00 97.31 383 MET A CA 1
ATOM 3023 C C . MET A 1 383 ? 7.386 -4.290 21.836 1.00 97.31 383 MET A C 1
ATOM 3025 O O . MET A 1 383 ? 7.471 -5.126 20.945 1.00 97.31 383 MET A O 1
ATOM 3029 N N . ALA A 1 384 ? 8.275 -3.304 21.995 1.00 94.25 384 ALA A N 1
ATOM 3030 C CA . ALA A 1 384 ? 9.478 -3.055 21.196 1.00 94.25 384 ALA A CA 1
ATOM 3031 C C . ALA A 1 384 ? 9.248 -2.703 19.713 1.00 94.25 384 ALA A C 1
ATOM 3033 O O . ALA A 1 384 ? 10.027 -1.935 19.152 1.00 94.25 384 ALA A O 1
ATOM 3034 N N . THR A 1 385 ? 8.186 -3.207 19.077 1.00 95.88 385 THR A N 1
ATOM 3035 C CA . THR A 1 385 ? 7.860 -2.954 17.670 1.00 95.88 385 THR A CA 1
ATOM 3036 C C . THR A 1 385 ? 6.397 -2.536 17.493 1.00 95.88 385 THR A C 1
ATOM 3038 O O . THR A 1 385 ? 5.526 -2.947 18.270 1.00 95.88 385 THR A O 1
ATOM 3041 N N . PRO A 1 386 ? 6.080 -1.744 16.451 1.00 96.00 386 PRO A N 1
ATOM 3042 C CA . PRO A 1 386 ? 4.697 -1.421 16.105 1.00 96.00 386 PRO A CA 1
ATOM 3043 C C . PRO A 1 386 ? 3.865 -2.666 15.762 1.00 96.00 386 PRO A C 1
ATOM 3045 O O . PRO A 1 386 ? 2.677 -2.709 16.076 1.00 96.00 386 PRO A O 1
ATOM 3048 N N . VAL A 1 387 ? 4.486 -3.694 15.175 1.00 96.75 387 VAL A N 1
ATOM 3049 C CA . VAL A 1 387 ? 3.838 -4.977 14.858 1.00 96.75 387 VAL A CA 1
ATOM 3050 C C . VAL A 1 387 ? 3.362 -5.668 16.131 1.00 96.75 387 VAL A C 1
ATOM 3052 O O . VAL A 1 387 ? 2.188 -6.019 16.238 1.00 96.75 387 VAL A O 1
ATOM 3055 N N . ALA A 1 388 ? 4.244 -5.800 17.125 1.00 97.62 388 ALA A N 1
ATOM 3056 C CA . ALA A 1 388 ? 3.914 -6.412 18.405 1.00 97.62 388 ALA A CA 1
ATOM 3057 C C . ALA A 1 388 ? 2.879 -5.590 19.184 1.00 97.62 388 ALA A C 1
ATOM 3059 O O . ALA A 1 388 ? 1.979 -6.165 19.790 1.00 97.62 388 ALA A O 1
ATOM 3060 N N . LEU A 1 389 ? 2.956 -4.256 19.131 1.00 98.06 389 LEU A N 1
ATOM 3061 C CA . LEU A 1 389 ? 1.981 -3.380 19.782 1.00 98.06 389 LEU A CA 1
ATOM 3062 C C . LEU A 1 389 ? 0.577 -3.534 19.185 1.00 98.06 389 LEU A C 1
ATOM 3064 O O . LEU A 1 389 ? -0.389 -3.689 19.930 1.00 98.06 389 LEU A O 1
ATOM 3068 N N . ILE A 1 390 ? 0.453 -3.519 17.855 1.00 97.12 390 ILE A N 1
ATOM 3069 C CA . ILE A 1 390 ? -0.839 -3.729 17.190 1.00 97.12 390 ILE A CA 1
ATOM 3070 C C . ILE A 1 390 ? -1.344 -5.138 17.454 1.00 97.12 390 ILE A C 1
ATOM 3072 O O . ILE A 1 390 ? -2.507 -5.292 17.808 1.00 97.12 390 ILE A O 1
ATOM 3076 N N . ALA A 1 391 ? -0.491 -6.157 17.334 1.00 96.62 391 ALA A N 1
ATOM 3077 C CA . ALA A 1 391 ? -0.878 -7.525 17.644 1.00 96.62 391 ALA A CA 1
ATOM 3078 C C . ALA A 1 391 ? -1.391 -7.629 19.086 1.00 96.62 391 ALA A C 1
ATOM 3080 O O . ALA A 1 391 ? -2.468 -8.175 19.300 1.00 96.62 391 ALA A O 1
ATOM 3081 N N . TYR A 1 392 ? -0.688 -7.044 20.059 1.00 97.69 392 TYR A N 1
ATOM 3082 C CA . TYR A 1 392 ? -1.133 -6.996 21.449 1.00 97.69 392 TYR A CA 1
ATOM 3083 C C . TYR A 1 392 ? -2.529 -6.384 21.569 1.00 97.69 392 TYR A C 1
ATOM 3085 O O . TYR A 1 392 ? -3.410 -7.027 22.132 1.00 97.69 392 TYR A O 1
ATOM 3093 N N . ILE A 1 393 ? -2.754 -5.198 20.990 1.00 97.12 393 ILE A N 1
ATOM 3094 C CA . ILE A 1 393 ? -4.068 -4.541 21.002 1.00 97.12 393 ILE A CA 1
ATOM 3095 C C . ILE A 1 393 ? -5.116 -5.448 20.357 1.00 97.12 393 ILE A C 1
ATOM 3097 O O . ILE A 1 393 ? -6.188 -5.630 20.923 1.00 97.12 393 ILE A O 1
ATOM 3101 N N . GLU A 1 394 ? -4.829 -6.050 19.204 1.00 95.56 394 GLU A N 1
ATOM 3102 C CA . GLU A 1 394 ? -5.792 -6.869 18.469 1.00 95.56 394 GLU A CA 1
ATOM 3103 C C . GLU A 1 394 ? -6.180 -8.176 19.179 1.00 95.56 394 GLU A C 1
ATOM 3105 O O . GLU A 1 394 ? -7.285 -8.657 18.951 1.00 95.56 394 GLU A O 1
ATOM 3110 N N . HIS A 1 395 ? -5.344 -8.708 20.074 1.00 95.62 395 HIS A N 1
ATOM 3111 C CA . HIS A 1 395 ? -5.652 -9.915 20.855 1.00 95.62 395 HIS A CA 1
ATOM 3112 C C . HIS A 1 395 ? -6.417 -9.635 22.158 1.00 95.62 395 HIS A C 1
ATOM 3114 O O . HIS A 1 395 ? -6.867 -10.575 22.817 1.00 95.62 395 HIS A O 1
ATOM 3120 N N . LEU A 1 396 ? -6.570 -8.368 22.556 1.00 96.31 396 LEU A N 1
ATOM 3121 C CA . LEU A 1 396 ? -7.350 -8.025 23.742 1.00 96.31 396 LEU A CA 1
ATOM 3122 C C . LEU A 1 396 ? -8.837 -8.306 23.521 1.00 96.31 396 LEU A C 1
ATOM 3124 O O . LEU A 1 396 ? -9.419 -7.927 22.506 1.00 96.31 396 LEU A O 1
ATOM 3128 N N . THR A 1 397 ? -9.473 -8.874 24.541 1.00 96.19 397 THR A N 1
ATOM 3129 C CA . THR A 1 397 ? -10.925 -9.101 24.591 1.00 96.19 397 THR A CA 1
ATOM 3130 C C . THR A 1 397 ? -11.697 -7.901 25.145 1.00 96.19 397 THR A C 1
ATOM 3132 O O . THR A 1 397 ? -12.858 -8.016 25.539 1.00 96.19 397 THR A O 1
ATOM 3135 N N . THR A 1 398 ? -11.047 -6.739 25.205 1.00 95.81 398 THR A N 1
ATOM 3136 C CA . THR A 1 398 ? -11.633 -5.497 25.697 1.00 95.81 398 THR A CA 1
ATOM 3137 C C . THR A 1 398 ? -12.569 -4.881 24.649 1.00 95.81 398 THR A C 1
ATOM 3139 O O . THR A 1 398 ? -12.327 -5.014 23.440 1.00 95.81 398 THR 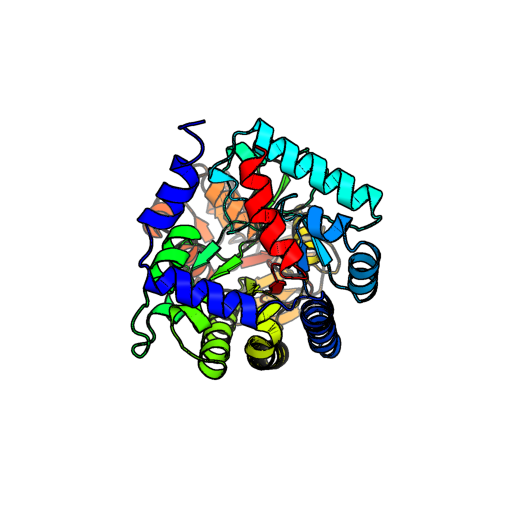A O 1
ATOM 3142 N N . PRO A 1 399 ? -13.637 -4.192 25.096 1.00 96.75 399 PRO A N 1
ATOM 3143 C CA . PRO A 1 399 ? -14.489 -3.388 24.228 1.00 96.75 399 PRO A CA 1
ATOM 3144 C C . PRO A 1 399 ? -13.675 -2.415 23.370 1.00 96.75 399 PRO A C 1
ATOM 3146 O O . PRO A 1 399 ? -12.843 -1.674 23.894 1.00 96.75 399 PRO A O 1
ATOM 3149 N N . LEU A 1 400 ? -13.912 -2.396 22.059 1.00 97.31 400 LEU A N 1
ATOM 3150 C CA . LEU A 1 400 ? -13.234 -1.468 21.153 1.00 97.31 400 LEU A CA 1
ATOM 3151 C C . LEU A 1 400 ? -14.128 -1.124 19.966 1.00 97.31 400 LEU A C 1
ATOM 3153 O O . LEU A 1 400 ? -14.675 -2.024 19.330 1.00 97.31 400 LEU A O 1
ATOM 3157 N N . ILE A 1 401 ? -14.209 0.163 19.637 1.00 97.44 401 ILE A N 1
ATOM 3158 C CA . ILE A 1 401 ? -14.778 0.680 18.395 1.00 97.44 401 ILE A CA 1
ATOM 3159 C C . ILE A 1 401 ? -13.756 1.554 17.666 1.00 97.44 401 ILE A C 1
ATOM 3161 O O . ILE A 1 401 ? -12.987 2.297 18.279 1.00 97.44 401 ILE A O 1
ATOM 3165 N N . ARG A 1 402 ? -13.697 1.418 16.341 1.00 97.81 402 ARG A N 1
ATOM 3166 C CA . ARG A 1 402 ? -12.668 2.048 15.509 1.00 97.81 402 ARG A CA 1
ATOM 3167 C C . ARG A 1 402 ? -13.145 2.303 14.088 1.00 97.81 402 ARG A C 1
ATOM 3169 O O . ARG A 1 402 ? -14.030 1.610 13.586 1.00 97.81 402 ARG A O 1
ATOM 3176 N N . TYR A 1 403 ? -12.453 3.206 13.404 1.00 98.31 403 TYR A N 1
ATOM 3177 C CA . TYR A 1 403 ? -12.384 3.148 11.952 1.00 98.31 403 TYR A CA 1
ATOM 3178 C C . TYR A 1 403 ? -11.416 2.031 11.550 1.00 98.31 403 TYR A C 1
ATOM 3180 O O . TYR A 1 403 ? -10.346 1.849 12.137 1.00 98.31 403 TYR A O 1
ATOM 3188 N N . TRP A 1 404 ? -11.784 1.248 10.548 1.00 97.81 404 TRP A N 1
ATOM 3189 C CA . TRP A 1 404 ? -10.866 0.314 9.922 1.00 97.81 404 TRP A CA 1
ATOM 3190 C C . TRP A 1 404 ? -10.018 1.017 8.862 1.00 97.81 404 TRP A C 1
ATOM 3192 O O . TRP A 1 404 ? -10.356 2.092 8.363 1.00 97.81 404 TRP A O 1
ATOM 3202 N N . ARG A 1 405 ? -8.880 0.405 8.538 1.00 96.69 405 ARG A N 1
ATOM 3203 C CA . ARG A 1 405 ? -7.874 0.967 7.631 1.00 96.69 405 ARG A CA 1
ATOM 3204 C C . ARG A 1 405 ? -8.377 1.105 6.204 1.00 96.69 405 ARG A C 1
ATOM 3206 O O . ARG A 1 405 ? -7.965 2.030 5.519 1.00 96.69 405 ARG A O 1
ATOM 3213 N N . TRP A 1 406 ? -9.224 0.183 5.757 1.00 98.19 406 TRP A N 1
ATOM 3214 C CA . TRP A 1 406 ? -9.569 0.005 4.347 1.00 98.19 406 TRP A CA 1
ATOM 3215 C C . TRP A 1 406 ? -11.049 0.300 4.084 1.00 98.19 406 TRP A C 1
ATOM 3217 O O . TRP A 1 406 ? -11.877 0.151 4.991 1.00 98.19 406 TRP A O 1
ATOM 3227 N N . PRO A 1 407 ? -11.399 0.723 2.858 1.00 98.12 407 PRO A N 1
ATOM 3228 C CA . PRO A 1 407 ? -12.762 1.112 2.540 1.00 98.12 407 PRO A CA 1
ATOM 3229 C C . PRO A 1 407 ? -13.690 -0.100 2.442 1.00 98.12 407 PRO A C 1
ATOM 3231 O O . PRO A 1 407 ? -13.246 -1.229 2.243 1.00 98.12 407 PRO A O 1
ATOM 3234 N N . SER A 1 408 ? -14.995 0.152 2.502 1.00 97.06 408 SER A N 1
ATOM 3235 C CA . SER A 1 408 ? -16.058 -0.746 2.033 1.00 97.06 408 SER A CA 1
ATOM 3236 C C . SER A 1 408 ? -16.004 -2.167 2.609 1.00 97.06 408 SER A C 1
ATOM 3238 O O . SER A 1 408 ? -16.311 -3.140 1.923 1.00 97.06 408 SER A O 1
ATOM 3240 N N . GLY A 1 409 ? -15.595 -2.302 3.869 1.00 97.00 409 GLY A N 1
ATOM 3241 C CA . GLY A 1 409 ? -15.492 -3.573 4.575 1.00 97.00 409 GLY A CA 1
ATOM 3242 C C . GLY A 1 409 ? -14.348 -4.475 4.107 1.00 97.00 409 GLY A C 1
ATOM 3243 O O . GLY A 1 409 ? -14.312 -5.637 4.506 1.00 97.00 409 GLY A O 1
ATOM 3244 N N . TYR A 1 410 ? -13.411 -4.007 3.281 1.00 98.19 410 TYR A N 1
ATOM 3245 C CA . TYR A 1 410 ? -12.249 -4.811 2.904 1.00 98.19 410 TYR A CA 1
ATOM 3246 C C . TYR A 1 410 ? -11.300 -4.992 4.089 1.00 98.19 410 TYR A C 1
ATOM 3248 O O . TYR A 1 410 ? -11.089 -4.086 4.893 1.00 98.19 410 TYR A O 1
ATOM 3256 N N . ALA A 1 411 ? -10.702 -6.172 4.212 1.00 97.88 411 ALA A N 1
ATOM 3257 C CA . ALA A 1 411 ? -9.817 -6.456 5.336 1.00 97.88 411 ALA A CA 1
ATOM 3258 C C . ALA A 1 411 ? -8.344 -6.149 5.057 1.00 97.88 411 ALA A C 1
ATOM 3260 O O . ALA A 1 411 ? -7.581 -5.954 5.995 1.00 97.88 411 ALA A O 1
ATOM 3261 N N . SER A 1 412 ? -7.950 -6.084 3.789 1.00 98.44 412 SER A N 1
ATOM 3262 C CA . SER A 1 412 ? -6.568 -5.892 3.341 1.00 98.44 412 SER A CA 1
ATOM 3263 C C . SER A 1 412 ? -6.562 -5.343 1.909 1.00 98.44 412 SER A C 1
ATOM 3265 O O . SER A 1 412 ? -7.626 -5.214 1.292 1.00 98.44 412 SER A O 1
ATOM 3267 N N . VAL A 1 413 ? -5.382 -5.013 1.382 1.00 98.44 413 VAL A N 1
ATOM 3268 C CA . VAL A 1 413 ? -5.185 -4.436 0.045 1.00 98.44 413 VAL A CA 1
ATOM 3269 C C . VAL A 1 413 ? -4.154 -5.227 -0.746 1.00 98.44 413 VAL A C 1
ATOM 3271 O O . VAL A 1 413 ? -3.141 -5.649 -0.198 1.00 98.44 413 VAL A O 1
ATOM 3274 N N . LEU A 1 414 ? -4.376 -5.356 -2.052 1.00 98.81 414 LEU A N 1
ATOM 3275 C CA . LEU A 1 414 ? -3.380 -5.807 -3.023 1.00 98.81 414 LEU A CA 1
ATOM 3276 C C . LEU A 1 414 ? -3.207 -4.733 -4.102 1.00 98.81 414 LEU A C 1
ATOM 3278 O O . LEU A 1 414 ? -4.182 -4.306 -4.718 1.00 98.81 414 LEU A O 1
ATOM 3282 N N . SER A 1 415 ? -1.969 -4.332 -4.372 1.00 98.75 415 SER A N 1
ATOM 3283 C CA . SER A 1 415 ? -1.631 -3.438 -5.481 1.00 98.75 415 SER A CA 1
ATOM 3284 C C . SER A 1 415 ? -0.610 -4.096 -6.397 1.00 98.75 415 SER A C 1
ATOM 3286 O O . SER A 1 415 ? 0.386 -4.643 -5.929 1.00 98.75 415 SER A O 1
ATOM 3288 N N . PHE A 1 416 ? -0.859 -4.043 -7.706 1.00 98.62 416 PHE A N 1
ATOM 3289 C CA . PHE A 1 416 ? 0.087 -4.489 -8.728 1.00 98.62 416 PHE A CA 1
ATOM 3290 C C . PHE A 1 416 ? 0.853 -3.275 -9.243 1.00 98.62 416 PHE A C 1
ATOM 3292 O O . PHE A 1 416 ? 0.305 -2.468 -9.999 1.00 98.62 416 PHE A O 1
ATOM 3299 N N . SER A 1 417 ? 2.119 -3.148 -8.853 1.00 97.94 417 SER A N 1
ATOM 3300 C CA . SER A 1 417 ? 2.952 -2.005 -9.206 1.00 97.94 417 SER A CA 1
ATOM 3301 C C . SER A 1 417 ? 4.208 -2.447 -9.953 1.00 97.94 417 SER A C 1
ATOM 3303 O O . SER A 1 417 ? 5.054 -3.143 -9.398 1.00 97.94 417 SER A O 1
ATOM 3305 N N . GLY A 1 418 ? 4.305 -2.071 -11.229 1.00 94.50 418 GLY A N 1
ATOM 3306 C CA . GLY A 1 418 ? 5.368 -2.530 -12.120 1.00 94.50 418 GLY A CA 1
ATOM 3307 C C . GLY A 1 418 ? 6.297 -1.406 -12.559 1.00 94.50 418 GLY A C 1
ATOM 3308 O O . GLY A 1 418 ? 5.829 -0.477 -13.209 1.00 94.50 418 GLY A O 1
ATOM 3309 N N . ASP A 1 419 ? 7.592 -1.486 -12.284 1.00 94.38 419 ASP A N 1
ATOM 3310 C CA . ASP A 1 419 ? 8.537 -0.436 -12.683 1.00 94.38 419 ASP A CA 1
ATOM 3311 C C . ASP A 1 419 ? 8.793 -0.529 -14.203 1.00 94.38 419 ASP A C 1
ATOM 3313 O O . ASP A 1 419 ? 9.465 -1.430 -14.708 1.00 94.38 419 ASP A O 1
ATOM 3317 N N . LEU A 1 420 ? 8.159 0.362 -14.980 1.00 92.19 420 LEU A N 1
ATOM 3318 C CA . LEU A 1 420 ? 8.237 0.396 -16.444 1.00 92.19 420 LEU A CA 1
ATOM 3319 C C . LEU A 1 420 ? 9.457 1.208 -16.875 1.00 92.19 420 LEU A C 1
ATOM 3321 O O . LEU A 1 420 ? 9.365 2.317 -17.408 1.00 92.19 420 LEU A O 1
ATOM 3325 N N . ASP A 1 421 ? 10.632 0.640 -16.648 1.00 85.69 421 ASP A N 1
ATOM 3326 C CA . ASP A 1 421 ? 11.865 1.403 -16.776 1.00 85.69 421 ASP A CA 1
ATOM 3327 C C . ASP A 1 421 ? 12.204 1.770 -18.231 1.00 85.69 421 ASP A C 1
ATOM 3329 O O . ASP A 1 421 ? 12.882 2.767 -18.505 1.00 85.69 421 ASP A O 1
ATOM 3333 N N . ALA A 1 422 ? 11.890 0.888 -19.184 1.00 81.81 422 ALA A N 1
ATOM 3334 C CA . ALA A 1 422 ? 12.174 1.047 -20.613 1.00 81.81 422 ALA A CA 1
ATOM 3335 C C . ALA A 1 422 ? 11.158 0.302 -21.472 1.00 81.81 422 ALA A C 1
ATOM 3337 O O . ALA A 1 422 ? 10.513 -0.647 -21.036 1.00 81.81 422 ALA A O 1
ATOM 3338 N N . LEU A 1 423 ? 11.102 0.679 -22.750 1.00 80.94 423 LEU A N 1
ATOM 3339 C CA . LEU A 1 423 ? 10.378 -0.079 -23.765 1.00 80.94 423 LEU A CA 1
ATOM 3340 C C . LEU A 1 423 ? 11.315 -0.783 -24.756 1.00 80.94 423 LEU A C 1
ATOM 3342 O O . LEU A 1 423 ? 10.904 -1.738 -25.410 1.00 80.94 423 LEU A O 1
ATOM 3346 N N . SER A 1 424 ? 12.577 -0.365 -24.856 1.00 78.06 424 SER A N 1
ATOM 3347 C CA . SER A 1 424 ? 13.555 -0.926 -25.794 1.00 78.06 424 SER A CA 1
ATOM 3348 C C . SER A 1 424 ? 14.974 -0.976 -25.223 1.00 78.06 424 SER A C 1
ATOM 3350 O O . SER A 1 424 ? 15.305 -0.278 -24.261 1.00 78.06 424 SER A O 1
ATOM 3352 N N . LEU A 1 425 ? 15.857 -1.742 -25.876 1.00 73.25 425 LEU A N 1
ATOM 3353 C CA . LEU A 1 425 ? 17.297 -1.702 -25.589 1.00 73.25 425 LEU A CA 1
ATOM 3354 C C . LEU A 1 425 ? 17.895 -0.301 -25.792 1.00 73.25 425 LEU A C 1
ATOM 3356 O O . LEU A 1 425 ? 18.821 0.068 -25.077 1.00 73.25 425 LEU A O 1
ATOM 3360 N N . MET A 1 426 ? 17.361 0.496 -26.725 1.00 70.44 426 MET A N 1
ATOM 3361 C CA . MET A 1 426 ? 17.805 1.878 -26.944 1.00 70.44 426 MET A CA 1
ATOM 3362 C C . MET A 1 426 ? 17.442 2.794 -25.772 1.00 70.44 426 MET A C 1
ATOM 3364 O O . MET A 1 426 ? 18.237 3.657 -25.396 1.00 70.44 426 MET A O 1
ATOM 3368 N N . ASP A 1 427 ? 16.271 2.600 -25.164 1.00 71.50 427 ASP A N 1
ATOM 3369 C CA . ASP A 1 427 ? 15.886 3.322 -23.949 1.00 71.50 427 ASP A CA 1
ATOM 3370 C C . ASP A 1 427 ? 16.798 2.951 -22.787 1.00 71.50 427 ASP A C 1
ATOM 3372 O O . ASP A 1 427 ? 17.292 3.836 -22.090 1.00 71.50 427 ASP A O 1
ATOM 3376 N N . TYR A 1 428 ? 17.108 1.663 -22.635 1.00 68.75 428 TYR A N 1
ATOM 3377 C CA . TYR A 1 428 ? 18.039 1.199 -21.612 1.00 68.75 428 TYR A CA 1
ATOM 3378 C C . TYR A 1 428 ? 19.468 1.728 -21.836 1.00 68.75 428 TYR A C 1
ATOM 3380 O O . TYR A 1 428 ? 20.104 2.229 -20.909 1.00 68.75 428 TYR A O 1
ATOM 3388 N N . ALA A 1 429 ? 19.978 1.680 -23.070 1.00 67.94 429 ALA A N 1
ATOM 3389 C CA . ALA A 1 429 ? 21.312 2.172 -23.416 1.00 67.94 429 ALA A CA 1
ATOM 3390 C C . ALA A 1 429 ? 21.444 3.691 -23.215 1.00 67.94 429 ALA A C 1
ATOM 3392 O O . ALA A 1 429 ? 22.483 4.165 -22.747 1.00 67.94 429 ALA A O 1
ATOM 3393 N N . ALA A 1 430 ? 20.384 4.459 -23.491 1.00 66.06 430 ALA A N 1
ATOM 3394 C CA . ALA A 1 430 ? 20.361 5.899 -23.249 1.00 66.06 430 ALA A CA 1
ATOM 3395 C C . ALA A 1 430 ? 20.592 6.256 -21.768 1.00 66.06 430 ALA A C 1
ATOM 3397 O O . ALA A 1 430 ? 21.216 7.282 -21.495 1.00 66.06 430 ALA A O 1
ATOM 3398 N N . ARG A 1 431 ? 20.202 5.387 -20.822 1.00 67.50 431 ARG A N 1
ATOM 3399 C CA . ARG A 1 431 ? 20.491 5.564 -19.384 1.00 67.50 431 ARG A CA 1
ATOM 3400 C C . ARG A 1 431 ? 21.990 5.541 -19.083 1.00 67.50 431 ARG A C 1
ATOM 3402 O O . ARG A 1 431 ? 22.478 6.293 -18.245 1.00 67.50 431 ARG A O 1
ATOM 3409 N N . ILE A 1 432 ? 22.738 4.679 -19.775 1.00 59.53 432 ILE A N 1
ATOM 3410 C CA . ILE A 1 432 ? 24.190 4.531 -19.590 1.00 59.53 432 ILE A CA 1
ATOM 3411 C C . ILE A 1 432 ? 24.927 5.738 -20.185 1.00 59.53 432 ILE A C 1
ATOM 3413 O O . ILE A 1 432 ? 25.885 6.229 -19.593 1.00 59.53 432 ILE A O 1
ATOM 3417 N N . VAL A 1 433 ? 24.455 6.253 -21.324 1.00 53.47 433 VAL A N 1
ATOM 3418 C CA . VAL A 1 433 ? 25.055 7.416 -22.002 1.00 53.47 433 VAL A CA 1
ATOM 3419 C C . VAL A 1 433 ? 24.722 8.735 -21.291 1.00 53.47 433 VAL A C 1
ATOM 3421 O O . VAL A 1 433 ? 25.570 9.626 -21.245 1.00 53.47 433 VAL A O 1
ATOM 3424 N N . GLY A 1 434 ? 23.541 8.860 -20.672 1.00 47.12 434 GLY A N 1
ATOM 3425 C CA . GLY A 1 434 ? 23.172 10.017 -19.842 1.00 47.12 434 GLY A CA 1
ATOM 3426 C C . GLY A 1 434 ? 24.158 10.272 -18.693 1.00 47.12 434 GLY A C 1
ATOM 3427 O O . GLY A 1 434 ? 24.549 11.415 -18.466 1.00 47.12 434 GLY A O 1
ATOM 3428 N N . LYS A 1 435 ? 24.689 9.204 -18.075 1.00 45.00 435 LYS A N 1
ATOM 3429 C CA . LYS A 1 435 ? 25.752 9.280 -17.050 1.00 45.00 435 LYS A CA 1
ATOM 3430 C C . LYS A 1 435 ? 27.085 9.855 -17.548 1.00 45.00 435 LYS A C 1
ATOM 3432 O O . LYS A 1 435 ? 27.922 10.214 -16.730 1.00 45.00 435 LYS A O 1
ATOM 3437 N N . ALA A 1 436 ? 27.324 9.906 -18.861 1.00 32.38 436 ALA A N 1
ATOM 3438 C CA . ALA A 1 436 ? 28.563 10.449 -19.422 1.00 32.38 436 ALA A CA 1
ATOM 3439 C C . ALA A 1 436 ? 28.489 11.962 -19.703 1.00 32.38 436 ALA A C 1
ATOM 3441 O O . ALA A 1 436 ? 29.542 12.607 -19.813 1.00 32.38 436 ALA A O 1
ATOM 3442 N N . LYS A 1 437 ? 27.269 12.509 -19.841 1.00 30.70 437 LYS A N 1
ATOM 3443 C CA . LYS A 1 437 ? 27.009 13.924 -20.156 1.00 30.70 437 LYS A CA 1
ATOM 3444 C C . LYS A 1 437 ? 26.713 14.799 -18.933 1.00 30.70 437 LYS A C 1
ATOM 3446 O O . LYS A 1 437 ? 26.960 15.997 -19.035 1.00 30.70 437 LYS A O 1
ATOM 3451 N N . ALA A 1 438 ? 26.259 14.218 -17.820 1.00 32.94 438 ALA A N 1
ATOM 3452 C CA . ALA A 1 438 ? 26.470 14.809 -16.495 1.00 32.94 438 ALA A CA 1
ATOM 3453 C C . ALA A 1 438 ? 27.967 14.727 -16.111 1.00 32.94 438 ALA A C 1
ATOM 3455 O O . ALA A 1 438 ? 28.414 15.529 -15.270 1.00 32.94 438 ALA A O 1
#

pLDDT: mean 86.88, std 17.1, range [26.08, 98.81]

Sequence (438 aa):
MLRKLHGAAHWLKRRSPQYVVLRLYNLIQRYGLTTAKARNRVIDCILLLRRYGCAPTFPTPGRVVERNPDFCHAIQQMGAELAIHGYDHIDFHSLSQAEARWQFDRAIATYQQAGVGASGFRCPYLSYSERLLEALPAGQLCYSSNTAVLWDEVNDQPQAKPGAIYTNLTEFYAGASSAHTLSVPHTLPNGMIEIPVSLPDDMQIYDGLHAGRKGLALAWLDILRHSYQRGEMFTLLFHPELYYLCALAFERLLIETRSVRPGIWVARLSDIAAWWHEKADFRVAMTHPAEQLELHFTCSERATILARHLPLAGPTQHWRDAYQQVLTHSVCVPAAPLPLLGVADDVPAATAALLAEQGYLIQRGAAARDCATYIDAALVQRMATPVALIAYIEHLTTPLIRYWRWPSGYASVLSFSGDLDALSLMDYAARIVGKAKA

Radius of gyration: 23.42 Å; chains: 1; bounding box: 69×46×63 Å

Secondary structure (DSSP, 8-state):
--STHHHHHHHHHTS-HHHHHHHHHHHHHHS-SST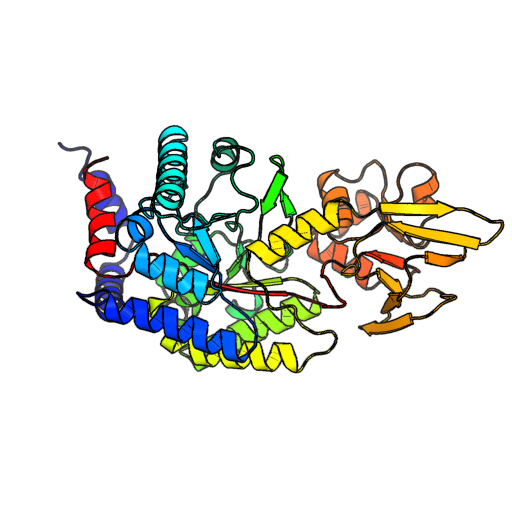HHHHHHHHHHHHHHHTTT---EEEE-HHHHHH-HHHHHHHHHTT-EEEE--SS---GGGS-HHHHHHHHHHHHHHHHHHT----EE--GGG---HHHHHHSPTTS-SEE---EEE-GGGTT-TT----HHHHHHHHHH-PEETTTS--S-EE-TTSPEE--EEES-HHIIIIIS--HHHHHHHHHHHHHHHHHHHT-EEEEEE-GGGHHHHHHHHHHHHHHHHHSSS-EEE--HHHHHHHHHHHHT-EEEEE--TTEEEEEEE--TT--EEEESS--BS-EEEEETTEEEE-SSEEEEESSSEEEEEE-TTS-HHHHHHHHHHTBPEE-GGGGGGEEEEE-HHHHHHH-SHHHHHHHHHH--S-EEEE-SSSTT--EEEEEEE----SSHHHHHHHHHHHHH-